Protein AF-0000000066256292 (afdb_homodimer)

Structure (mmCIF, N/CA/C/O backbone):
data_AF-0000000066256292-model_v1
#
loop_
_entity.id
_entity.type
_entity.pdbx_description
1 polymer 'tRNA (pseudouridine(54)-N(1))-methyltransferase'
#
loop_
_atom_site.group_PDB
_atom_site.id
_atom_site.type_symbol
_atom_site.label_atom_id
_atom_site.label_alt_id
_atom_site.label_comp_id
_atom_site.label_asym_id
_atom_site.label_entity_id
_atom_site.label_seq_id
_atom_site.pdbx_PDB_ins_code
_atom_site.Cartn_x
_atom_site.Cartn_y
_atom_site.Cartn_z
_atom_site.occupancy
_atom_site.B_iso_or_equiv
_atom_site.auth_seq_id
_atom_site.auth_comp_id
_atom_site.auth_asym_id
_atom_site.auth_atom_id
_atom_site.pdbx_PDB_model_num
ATOM 1 N N . MET A 1 1 ? -7.695 -19.438 6.004 1 90.44 1 MET A N 1
ATOM 2 C CA . MET A 1 1 ? -6.426 -19.062 5.391 1 90.44 1 MET A CA 1
ATOM 3 C C . MET A 1 1 ? -6.656 -18.281 4.098 1 90.44 1 MET A C 1
ATOM 5 O O . MET A 1 1 ? -7.578 -18.594 3.342 1 90.44 1 MET A O 1
ATOM 9 N N . LYS A 1 2 ? -5.953 -17.25 3.922 1 96.56 2 LYS A N 1
ATOM 10 C CA . LYS A 1 2 ? -6.039 -16.406 2.732 1 96.56 2 LYS A CA 1
ATOM 11 C C . LYS A 1 2 ? -4.773 -16.516 1.887 1 96.56 2 LYS A C 1
ATOM 13 O O . LYS A 1 2 ? -3.67 -16.266 2.375 1 96.56 2 LYS A O 1
ATOM 18 N N . GLU A 1 3 ? -4.957 -16.875 0.688 1 98.88 3 GLU A N 1
ATOM 19 C CA . GLU A 1 3 ? -3.818 -16.953 -0.221 1 98.88 3 GLU A CA 1
ATOM 20 C C . GLU A 1 3 ? -3.984 -16.016 -1.403 1 98.88 3 GLU A C 1
ATOM 22 O O . GLU A 1 3 ? -5.102 -15.789 -1.875 1 98.88 3 GLU A O 1
ATOM 27 N N . PHE A 1 4 ? -2.914 -15.43 -1.807 1 98.94 4 PHE A N 1
ATOM 28 C CA . PHE A 1 4 ? -2.855 -14.57 -2.98 1 98.94 4 PHE A CA 1
ATOM 29 C C . PHE A 1 4 ? -1.84 -15.094 -3.988 1 98.94 4 PHE A C 1
ATOM 31 O O . PHE A 1 4 ? -0.766 -15.562 -3.607 1 98.94 4 PHE A O 1
ATOM 38 N N . ILE 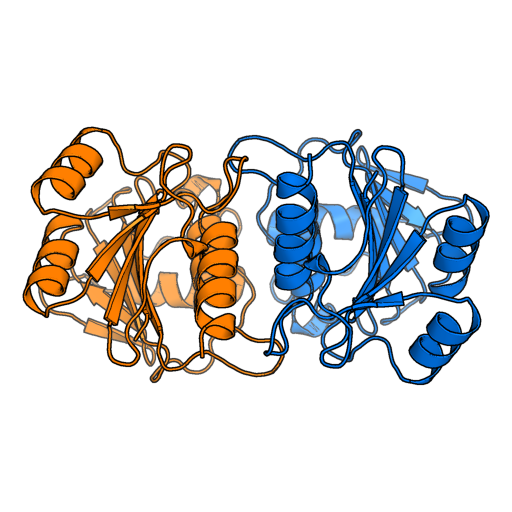A 1 5 ? -2.188 -15.031 -5.246 1 98.94 5 ILE A N 1
ATOM 39 C CA . ILE A 1 5 ? -1.238 -15.383 -6.297 1 98.94 5 ILE A CA 1
ATOM 40 C C . ILE A 1 5 ? -1.258 -14.32 -7.391 1 98.94 5 ILE A C 1
ATOM 42 O O . ILE A 1 5 ? -2.326 -13.93 -7.867 1 98.94 5 ILE A O 1
ATOM 46 N N . ILE A 1 6 ? -0.102 -13.797 -7.715 1 98.94 6 ILE A N 1
ATOM 47 C CA . ILE A 1 6 ? -0.003 -12.781 -8.766 1 98.94 6 ILE A CA 1
ATOM 48 C C . ILE A 1 6 ? 0.797 -13.328 -9.938 1 98.94 6 ILE A C 1
ATOM 50 O O . ILE A 1 6 ? 1.837 -13.969 -9.75 1 98.94 6 ILE A O 1
ATOM 54 N N . LYS A 1 7 ? 0.25 -13.18 -11.117 1 98.75 7 LYS A N 1
ATOM 55 C CA . LYS A 1 7 ? 1.016 -13.453 -12.328 1 98.75 7 LYS A CA 1
ATOM 56 C C . LYS A 1 7 ? 1.946 -12.289 -12.664 1 98.75 7 LYS A C 1
ATOM 58 O O . LYS A 1 7 ? 1.491 -11.219 -13.086 1 98.75 7 LYS A O 1
ATOM 63 N N . ALA A 1 8 ? 3.252 -12.438 -12.445 1 98.69 8 ALA A N 1
ATOM 64 C CA . ALA A 1 8 ? 4.238 -11.391 -12.695 1 98.69 8 ALA A CA 1
ATOM 65 C C . ALA A 1 8 ? 4.879 -11.547 -14.07 1 98.69 8 ALA A C 1
ATOM 67 O O . ALA A 1 8 ? 5.957 -12.133 -14.195 1 98.69 8 ALA A O 1
ATOM 68 N N . ASN A 1 9 ? 4.332 -10.922 -15.047 1 98.56 9 ASN A N 1
ATOM 69 C CA . ASN A 1 9 ? 4.602 -11.195 -16.453 1 98.56 9 ASN A CA 1
ATOM 70 C C . ASN A 1 9 ? 6.031 -10.82 -16.828 1 98.56 9 ASN A C 1
ATOM 72 O O . ASN A 1 9 ? 6.613 -11.414 -17.75 1 98.56 9 ASN A O 1
ATOM 76 N N . LYS A 1 10 ? 6.621 -9.852 -16.047 1 98.31 10 LYS A N 1
ATOM 77 C CA . LYS A 1 10 ? 7.902 -9.32 -16.5 1 98.31 10 LYS A CA 1
ATOM 78 C C . LYS A 1 10 ? 8.953 -9.398 -15.398 1 98.31 10 LYS A C 1
ATOM 80 O O . LYS A 1 10 ? 10.109 -9.031 -15.609 1 98.31 10 LYS A O 1
ATOM 85 N N . ALA A 1 11 ? 8.555 -9.898 -14.227 1 98.62 11 ALA A N 1
ATOM 86 C CA . ALA A 1 11 ? 9.492 -9.914 -13.109 1 98.62 11 ALA A CA 1
ATOM 87 C C . ALA A 1 11 ? 10.648 -10.875 -13.375 1 98.62 11 ALA A C 1
ATOM 89 O O . ALA A 1 11 ? 10.445 -11.984 -13.867 1 98.62 11 ALA A O 1
ATOM 90 N N . VAL A 1 12 ? 11.773 -10.5 -13.055 1 98.5 12 VAL A N 1
ATOM 91 C CA . VAL A 1 12 ? 12.992 -11.25 -13.344 1 98.5 12 VAL A CA 1
ATOM 92 C C . VAL A 1 12 ? 12.953 -12.594 -12.625 1 98.5 12 VAL A C 1
ATOM 94 O O . VAL A 1 12 ? 12.258 -12.75 -11.617 1 98.5 12 VAL A O 1
ATOM 97 N N . THR A 1 13 ? 13.773 -13.516 -13.117 1 98.44 13 THR A N 1
ATOM 98 C CA . THR A 1 13 ? 13.719 -14.883 -12.617 1 98.44 13 THR A CA 1
ATOM 99 C C . THR A 1 13 ? 15.102 -15.344 -12.156 1 98.44 13 THR A C 1
ATOM 101 O O . THR A 1 13 ? 15.359 -16.547 -12.047 1 98.44 13 THR A O 1
ATOM 104 N N . ASN A 1 14 ? 16 -14.414 -11.945 1 97.25 14 ASN A N 1
ATOM 105 C CA . ASN A 1 14 ? 17.297 -14.703 -11.32 1 97.25 14 ASN A CA 1
ATOM 106 C C . ASN A 1 14 ? 17.688 -13.617 -10.328 1 97.25 14 ASN A C 1
ATOM 108 O O . ASN A 1 14 ? 16.984 -12.617 -10.172 1 97.25 14 ASN A O 1
ATOM 112 N N . GLY A 1 15 ? 18.781 -13.852 -9.594 1 96.88 15 GLY A N 1
ATOM 113 C CA . GLY A 1 15 ? 19.156 -13 -8.477 1 96.88 15 GLY A CA 1
ATOM 114 C C . GLY A 1 15 ? 19.906 -11.758 -8.914 1 96.88 15 GLY A C 1
ATOM 115 O O . GLY A 1 15 ? 20.422 -11.008 -8.07 1 96.88 15 GLY A O 1
ATOM 116 N N . GLU A 1 16 ? 20.031 -11.539 -10.203 1 96.5 16 GLU A N 1
ATOM 117 C CA . GLU A 1 16 ? 20.672 -10.32 -10.695 1 96.5 16 GLU A CA 1
ATOM 118 C C . GLU A 1 16 ? 19.703 -9.148 -10.695 1 96.5 16 GLU A C 1
ATOM 120 O O . GLU A 1 16 ? 19.297 -8.672 -11.766 1 96.5 16 GLU A O 1
ATOM 125 N N . ILE A 1 17 ? 19.422 -8.68 -9.531 1 97.25 17 ILE A N 1
ATOM 126 C CA . ILE A 1 17 ? 18.422 -7.629 -9.344 1 97.25 17 ILE A CA 1
ATOM 127 C C . ILE A 1 17 ? 19.125 -6.301 -9.055 1 97.25 17 ILE A C 1
ATOM 129 O O . ILE A 1 17 ? 19.984 -6.227 -8.18 1 97.25 17 ILE A O 1
ATOM 133 N N . ASN A 1 18 ? 18.781 -5.348 -9.852 1 96.81 18 ASN A N 1
ATOM 134 C CA . ASN A 1 18 ? 19.219 -3.98 -9.586 1 96.81 18 ASN A CA 1
ATOM 135 C C . ASN A 1 18 ? 18.312 -3.289 -8.57 1 96.81 18 ASN A C 1
ATOM 137 O O . ASN A 1 18 ? 17.234 -2.795 -8.93 1 96.81 18 ASN A O 1
ATOM 141 N N . LEU A 1 19 ? 18.797 -3.137 -7.332 1 96.44 19 LEU A N 1
ATOM 142 C CA . LEU A 1 19 ? 18 -2.602 -6.234 1 96.44 19 LEU A CA 1
ATOM 143 C C . LEU A 1 19 ? 17.672 -1.128 -6.461 1 96.44 19 LEU A C 1
ATOM 145 O O . LEU A 1 19 ? 16.781 -0.577 -5.816 1 96.44 19 LEU A O 1
ATOM 149 N N . LYS A 1 20 ? 18.422 -0.463 -7.395 1 95.88 20 LYS A N 1
ATOM 150 C CA . LYS A 1 20 ? 18.203 0.95 -7.684 1 95.88 20 LYS A CA 1
ATOM 151 C C . LYS A 1 20 ? 17.141 1.125 -8.766 1 95.88 20 LYS A C 1
ATOM 153 O O . LYS A 1 20 ? 16.719 2.246 -9.055 1 95.88 20 LYS A O 1
ATOM 158 N N . ASP A 1 21 ? 16.734 -0.045 -9.367 1 97.25 21 ASP A N 1
ATOM 159 C CA . ASP A 1 21 ? 15.828 0.032 -10.508 1 97.25 21 ASP A CA 1
ATOM 160 C C . ASP A 1 21 ? 14.844 -1.133 -10.5 1 97.25 21 ASP A C 1
ATOM 162 O O . ASP A 1 21 ? 14.711 -1.854 -11.492 1 97.25 21 ASP A O 1
ATOM 166 N N . LEU A 1 22 ? 14.133 -1.25 -9.414 1 97.81 22 LEU A N 1
ATOM 167 C CA . LEU A 1 22 ? 13.172 -2.334 -9.242 1 97.81 22 LEU A CA 1
ATOM 168 C C . LEU A 1 22 ? 12.062 -2.242 -10.281 1 97.81 22 LEU A C 1
ATOM 170 O O . LEU A 1 22 ? 11.609 -3.262 -10.805 1 97.81 22 LEU A O 1
ATOM 174 N N . PRO A 1 23 ? 11.586 -1.025 -10.68 1 97.12 23 PRO A N 1
ATOM 175 C CA . PRO A 1 23 ? 10.484 -0.933 -11.648 1 97.12 23 PRO A CA 1
ATOM 176 C C . PRO A 1 23 ? 10.93 -1.231 -13.078 1 97.12 23 PRO A C 1
ATOM 178 O O . PRO A 1 23 ? 10.156 -1.768 -13.867 1 97.12 23 PRO A O 1
ATOM 181 N N . GLY A 1 24 ? 12.125 -0.867 -13.422 1 96.69 24 GLY A N 1
ATOM 182 C CA . GLY A 1 24 ? 12.578 -0.946 -14.805 1 96.69 24 GLY A CA 1
ATOM 183 C C . GLY A 1 24 ? 13.25 -2.264 -15.133 1 96.69 24 GLY A C 1
ATOM 184 O O . GLY A 1 24 ? 12.602 -3.197 -15.609 1 96.69 24 GLY A O 1
ATOM 185 N N . SER A 1 25 ? 14.469 -2.395 -14.75 1 96.5 25 SER A N 1
ATOM 186 C CA . SER A 1 25 ? 15.305 -3.514 -15.18 1 96.5 25 SER A CA 1
ATOM 187 C C . SER A 1 25 ? 14.914 -4.801 -14.461 1 96.5 25 SER A C 1
ATOM 189 O O . SER A 1 25 ? 15.266 -5.895 -14.906 1 96.5 25 SER A O 1
ATOM 191 N N . SER A 1 26 ? 14.133 -4.668 -13.43 1 97.31 26 SER A N 1
ATOM 192 C CA . SER A 1 26 ? 13.758 -5.863 -12.68 1 97.31 26 SER A CA 1
ATOM 193 C C . SER A 1 26 ? 12.32 -6.273 -12.977 1 97.31 26 SER A C 1
ATOM 195 O O . SER A 1 26 ? 11.758 -7.121 -12.281 1 97.31 26 SER A O 1
ATOM 197 N N . GLY A 1 27 ? 11.734 -5.664 -13.961 1 97.5 27 GLY A N 1
ATOM 198 C CA . GLY A 1 27 ? 10.43 -6.094 -14.438 1 97.5 27 GLY A CA 1
ATOM 199 C C . GLY A 1 27 ? 9.312 -5.828 -13.453 1 97.5 27 GLY A C 1
ATOM 200 O O . GLY A 1 27 ? 8.531 -6.723 -13.133 1 97.5 27 GLY A O 1
ATOM 201 N N . ARG A 1 28 ? 9.305 -4.633 -12.898 1 97.75 28 ARG A N 1
ATOM 202 C CA . ARG A 1 28 ? 8.289 -4.18 -11.961 1 97.75 28 ARG A CA 1
ATOM 203 C C . ARG A 1 28 ? 8.344 -4.977 -10.656 1 97.75 28 ARG A C 1
ATOM 205 O O . ARG A 1 28 ? 7.305 -5.27 -10.062 1 97.75 28 ARG A O 1
ATOM 212 N N . LEU A 1 29 ? 9.539 -5.316 -10.227 1 98.62 29 LEU A N 1
ATOM 213 C CA . LEU A 1 29 ? 9.711 -5.992 -8.945 1 98.62 29 LEU A CA 1
ATOM 214 C C . LEU A 1 29 ? 9.227 -5.113 -7.793 1 98.62 29 LEU A C 1
ATOM 216 O O . LEU A 1 29 ? 8.875 -5.617 -6.727 1 98.62 29 LEU A O 1
ATOM 220 N N . ASP A 1 30 ? 9.156 -3.775 -8.023 1 98.56 30 ASP A N 1
ATOM 221 C CA . ASP A 1 30 ? 8.625 -2.854 -7.02 1 98.56 30 ASP A CA 1
ATOM 222 C C . ASP A 1 30 ? 7.18 -3.199 -6.66 1 98.56 30 ASP A C 1
ATOM 224 O O . ASP A 1 30 ? 6.801 -3.172 -5.488 1 98.56 30 ASP A O 1
ATOM 228 N N . LEU A 1 31 ? 6.426 -3.547 -7.641 1 98.56 31 LEU A N 1
ATOM 229 C CA . LEU A 1 31 ? 5.035 -3.936 -7.414 1 98.56 31 LEU A CA 1
ATOM 230 C C . LEU A 1 31 ? 4.957 -5.203 -6.574 1 98.56 31 LEU A C 1
ATOM 232 O O . LEU A 1 31 ? 4.141 -5.297 -5.656 1 98.56 31 LEU A O 1
ATOM 236 N N . LEU A 1 32 ? 5.797 -6.18 -6.863 1 98.81 32 LEU A N 1
ATOM 237 C CA . LEU A 1 32 ? 5.797 -7.422 -6.098 1 98.81 32 LEU A CA 1
ATOM 238 C C . LEU A 1 32 ? 6.145 -7.164 -4.637 1 98.81 32 LEU A C 1
ATOM 240 O O . LEU A 1 32 ? 5.535 -7.742 -3.736 1 98.81 32 LEU A O 1
ATOM 244 N N . CYS A 1 33 ? 7.125 -6.305 -4.445 1 98.88 33 CYS A N 1
ATOM 245 C CA . CYS A 1 33 ? 7.512 -5.957 -3.084 1 98.88 33 CYS A CA 1
ATOM 246 C C . CYS A 1 33 ? 6.348 -5.324 -2.332 1 98.88 33 CYS A C 1
ATOM 248 O O . CYS A 1 33 ? 6.09 -5.664 -1.177 1 98.88 33 CYS A O 1
ATOM 250 N N . ARG A 1 34 ? 5.641 -4.473 -3.025 1 98.81 34 ARG A N 1
ATOM 251 C CA . ARG A 1 34 ? 4.504 -3.822 -2.383 1 98.81 34 ARG A CA 1
ATOM 252 C C . ARG A 1 34 ? 3.379 -4.816 -2.117 1 98.81 34 ARG A C 1
ATOM 254 O O . ARG A 1 34 ? 2.666 -4.703 -1.117 1 98.81 34 ARG A O 1
ATOM 261 N N . CYS A 1 35 ? 3.236 -5.762 -2.973 1 98.88 35 CYS A N 1
ATOM 262 C CA . CYS A 1 35 ? 2.248 -6.809 -2.736 1 98.88 35 CYS A CA 1
ATOM 263 C C . CYS A 1 35 ? 2.602 -7.621 -1.495 1 98.88 35 CYS A C 1
ATOM 265 O O . CYS A 1 35 ? 1.725 -7.961 -0.699 1 98.88 35 CYS A O 1
ATOM 267 N N . VAL A 1 36 ? 3.871 -7.949 -1.38 1 98.88 36 VAL A N 1
ATOM 268 C CA . VAL A 1 36 ? 4.309 -8.68 -0.195 1 98.88 36 VAL A CA 1
ATOM 269 C C . VAL A 1 36 ? 4.008 -7.855 1.058 1 98.88 36 VAL A C 1
ATOM 271 O O . VAL A 1 36 ? 3.484 -8.383 2.041 1 98.88 36 VAL A O 1
ATOM 274 N N . ASN A 1 37 ? 4.328 -6.59 1.005 1 98.81 37 ASN A N 1
ATOM 275 C CA . ASN A 1 37 ? 3.982 -5.699 2.107 1 98.81 37 ASN A CA 1
ATOM 276 C C . ASN A 1 37 ? 2.494 -5.762 2.436 1 98.81 37 ASN A C 1
ATOM 278 O O . ASN A 1 37 ? 2.115 -6.035 3.576 1 98.81 37 ASN A O 1
ATOM 282 N N . SER A 1 38 ? 1.688 -5.582 1.471 1 98.88 38 SER A N 1
ATOM 283 C CA . SER A 1 38 ? 0.242 -5.516 1.649 1 98.88 38 SER A CA 1
ATOM 284 C C . SER A 1 38 ? -0.315 -6.844 2.15 1 98.88 38 SER A C 1
ATOM 286 O O . SER A 1 38 ? -1.303 -6.871 2.887 1 98.88 38 SER A O 1
ATOM 288 N N . ALA A 1 39 ? 0.312 -7.926 1.78 1 98.88 39 ALA A N 1
ATOM 289 C CA . ALA A 1 39 ? -0.18 -9.258 2.125 1 98.88 39 ALA A CA 1
ATOM 290 C C . ALA A 1 39 ? 0.04 -9.555 3.605 1 98.88 39 ALA A C 1
ATOM 292 O O . ALA A 1 39 ? -0.79 -10.211 4.242 1 98.88 39 ALA A O 1
ATOM 293 N N . PHE A 1 40 ? 1.112 -8.984 4.188 1 98.81 40 PHE A N 1
ATOM 294 C CA . PHE A 1 40 ? 1.507 -9.594 5.453 1 98.81 40 PHE A CA 1
ATOM 295 C C . PHE A 1 40 ? 1.5 -8.562 6.574 1 98.81 40 PHE A C 1
ATOM 297 O O . PHE A 1 40 ? 1.281 -8.898 7.738 1 98.81 40 PHE A O 1
ATOM 304 N N . PHE A 1 41 ? 1.684 -7.293 6.297 1 98.56 41 PHE A N 1
ATOM 305 C CA . PHE A 1 41 ? 2.064 -6.391 7.375 1 98.56 41 PHE A CA 1
ATOM 306 C C . PHE A 1 41 ? 0.846 -5.66 7.926 1 98.56 41 PHE A C 1
ATOM 308 O O . PHE A 1 41 ? -0.015 -5.215 7.164 1 98.56 41 PHE A O 1
ATOM 315 N N . LEU A 1 42 ? 0.791 -5.59 9.211 1 97.38 42 LEU A N 1
ATOM 316 C CA . LEU A 1 42 ? -0.035 -4.707 10.023 1 97.38 42 LEU A CA 1
ATOM 317 C C . LEU A 1 42 ? 0.821 -3.662 10.734 1 97.38 42 LEU A C 1
ATOM 319 O O . LEU A 1 42 ? 2.051 -3.721 10.68 1 97.38 42 LEU A O 1
ATOM 323 N N . SER A 1 43 ? 0.242 -2.65 11.312 1 93.19 43 SER A N 1
ATOM 324 C CA . SER A 1 43 ? 0.983 -1.572 11.961 1 93.19 43 SER A CA 1
ATOM 325 C C . SER A 1 43 ? 2 -2.119 12.953 1 93.19 43 SER A C 1
ATOM 327 O O . SER A 1 43 ? 3.15 -1.679 12.977 1 93.19 43 SER A O 1
ATOM 329 N N . HIS A 1 44 ? 1.714 -3.102 13.75 1 90.38 44 HIS A N 1
ATOM 330 C CA . HIS A 1 44 ? 2.615 -3.607 14.781 1 90.38 44 HIS A CA 1
ATOM 331 C C . HIS A 1 44 ? 2.621 -5.133 14.805 1 90.38 44 HIS A C 1
ATOM 333 O O . HIS A 1 44 ? 2.93 -5.738 15.836 1 90.38 44 HIS A O 1
ATOM 339 N N . ASP A 1 45 ? 2.225 -5.652 13.633 1 94.12 45 ASP A N 1
ATOM 340 C CA . ASP A 1 45 ? 2.125 -7.109 13.562 1 94.12 45 ASP A CA 1
ATOM 341 C C . ASP A 1 45 ? 2.146 -7.594 12.117 1 94.12 45 ASP A C 1
ATOM 343 O O . ASP A 1 45 ? 2.266 -6.789 11.188 1 94.12 45 ASP A O 1
ATOM 347 N N . MET A 1 46 ? 2.133 -8.914 11.906 1 96.94 46 MET A N 1
ATOM 348 C CA . MET A 1 46 ? 2.072 -9.555 10.594 1 96.94 46 MET A CA 1
ATOM 349 C C . MET A 1 46 ? 0.942 -10.57 10.539 1 96.94 46 MET A C 1
ATOM 351 O O . MET A 1 46 ? 0.631 -11.219 11.539 1 96.94 46 MET A O 1
ATOM 355 N N . ARG A 1 47 ? 0.391 -10.695 9.453 1 98 47 ARG A N 1
ATOM 356 C CA . ARG A 1 47 ? -0.615 -11.734 9.242 1 98 47 ARG A CA 1
ATOM 357 C C . ARG A 1 47 ? 0.031 -13.109 9.141 1 98 47 ARG A C 1
ATOM 359 O O . ARG A 1 47 ? 0.844 -13.352 8.242 1 98 47 ARG A O 1
ATOM 366 N N . ARG A 1 48 ? -0.387 -13.992 9.953 1 97.62 48 ARG A N 1
ATOM 367 C CA . ARG A 1 48 ? 0.193 -15.336 9.992 1 97.62 48 ARG A CA 1
ATOM 368 C C . ARG A 1 48 ? -0.661 -16.312 9.203 1 97.62 48 ARG A C 1
ATOM 370 O O . ARG A 1 48 ? -0.213 -17.422 8.891 1 97.62 48 ARG A O 1
ATOM 377 N N . ASP A 1 49 ? -1.825 -15.953 8.859 1 97.25 49 ASP A N 1
ATOM 378 C CA . ASP A 1 49 ? -2.77 -16.828 8.18 1 97.25 49 ASP A CA 1
ATOM 379 C C . ASP A 1 49 ? -2.84 -16.516 6.688 1 97.25 49 ASP A C 1
ATOM 381 O O . ASP A 1 49 ? -3.896 -16.641 6.066 1 97.25 49 ASP A O 1
ATOM 385 N N . THR A 1 50 ? -1.749 -16 6.156 1 98.62 50 THR A N 1
ATOM 386 C CA . THR A 1 50 ? -1.713 -15.57 4.766 1 98.62 50 THR A CA 1
ATOM 387 C C . THR A 1 50 ? -0.532 -16.203 4.031 1 98.62 50 THR A C 1
ATOM 389 O O . THR A 1 50 ? 0.552 -16.344 4.602 1 98.62 50 THR A O 1
ATOM 392 N N . ILE A 1 51 ? -0.739 -16.625 2.799 1 98.88 51 ILE A N 1
ATOM 393 C CA . ILE A 1 51 ? 0.31 -17.062 1.881 1 98.88 51 ILE A CA 1
ATOM 394 C C . ILE A 1 51 ? 0.253 -16.219 0.606 1 98.88 51 ILE A C 1
ATOM 396 O O . ILE A 1 51 ? -0.831 -15.906 0.107 1 98.88 51 ILE A O 1
ATOM 400 N N . PHE A 1 52 ? 1.401 -15.805 0.14 1 98.94 52 PHE A N 1
ATOM 401 C CA . PHE A 1 52 ? 1.492 -15.008 -1.076 1 98.94 52 PHE A CA 1
ATOM 402 C C . PHE A 1 52 ? 2.41 -15.672 -2.094 1 98.94 52 PHE A C 1
ATOM 404 O O . PHE A 1 52 ? 3.535 -16.062 -1.766 1 98.94 52 PHE A O 1
ATOM 411 N N . TYR A 1 53 ? 1.913 -15.812 -3.328 1 98.94 53 TYR A N 1
ATOM 412 C CA . TYR A 1 53 ? 2.688 -16.359 -4.441 1 98.94 53 TYR A CA 1
ATOM 413 C C . TYR A 1 53 ? 2.926 -15.289 -5.504 1 98.94 53 TYR A C 1
ATOM 415 O O . TYR A 1 53 ? 2.008 -14.547 -5.863 1 98.94 53 TYR A O 1
ATOM 423 N N . SER A 1 54 ? 4.102 -15.219 -5.957 1 98.88 54 SER A N 1
ATOM 424 C CA . SER A 1 54 ? 4.375 -14.539 -7.223 1 98.88 54 SER A CA 1
ATOM 425 C C . SER A 1 54 ? 4.949 -15.508 -8.25 1 98.88 54 SER A C 1
ATOM 427 O O . SER A 1 54 ? 5.926 -16.203 -7.98 1 98.88 54 SER A O 1
ATOM 429 N N . VAL A 1 55 ? 4.34 -15.625 -9.359 1 98.88 55 VAL A N 1
ATOM 430 C CA . VAL A 1 55 ? 4.895 -16.422 -10.453 1 98.88 55 VAL A CA 1
ATOM 431 C C . VAL A 1 55 ? 5.551 -15.5 -11.484 1 98.88 55 VAL A C 1
ATOM 433 O O . VAL A 1 55 ? 4.859 -14.797 -12.227 1 98.88 55 VAL A O 1
ATOM 436 N N . ASN A 1 56 ? 6.859 -15.523 -11.547 1 98.81 56 ASN A N 1
ATOM 437 C CA . ASN A 1 56 ? 7.66 -14.625 -12.375 1 98.81 56 ASN A CA 1
ATOM 438 C C . ASN A 1 56 ? 7.898 -15.203 -13.766 1 98.81 56 ASN A C 1
ATOM 440 O O . ASN A 1 56 ? 8.352 -16.344 -13.898 1 98.81 56 ASN A O 1
ATOM 444 N N . TYR A 1 57 ? 7.641 -14.398 -14.773 1 98.69 57 TYR A N 1
ATOM 445 C CA . TYR A 1 57 ? 7.762 -14.898 -16.141 1 98.69 57 TYR A CA 1
ATOM 446 C C . TYR A 1 57 ? 8.766 -14.07 -16.938 1 98.69 57 TYR A C 1
ATOM 448 O O . TYR A 1 57 ? 8.914 -14.266 -18.141 1 98.69 57 TYR A O 1
ATOM 456 N N . GLY A 1 58 ? 9.438 -13.125 -16.297 1 98.19 58 GLY A N 1
ATOM 457 C CA . GLY A 1 58 ? 10.453 -12.352 -16.984 1 98.19 58 GLY A CA 1
ATOM 458 C C . GLY A 1 58 ? 11.727 -13.141 -17.25 1 98.19 58 GLY A C 1
ATOM 459 O O . GLY A 1 58 ? 11.883 -14.258 -16.75 1 98.19 58 GLY A O 1
ATOM 460 N N . ASP A 1 59 ? 12.625 -12.5 -18 1 96.94 59 ASP A N 1
ATOM 461 C CA . ASP A 1 59 ? 13.93 -13.094 -18.297 1 96.94 59 ASP A CA 1
ATOM 462 C C . ASP A 1 59 ? 14.75 -13.258 -17.016 1 96.94 59 ASP A C 1
ATOM 464 O O . ASP A 1 59 ? 14.555 -12.523 -16.047 1 96.94 59 ASP A O 1
ATOM 468 N N . PRO A 1 60 ? 15.656 -14.32 -16.938 1 96.94 60 PRO A N 1
ATOM 469 C CA . PRO A 1 60 ? 16.172 -15.164 -18.031 1 96.94 60 PRO A CA 1
ATOM 470 C C . PRO A 1 60 ? 15.609 -16.578 -17.984 1 96.94 60 PRO A C 1
ATOM 472 O O . PRO A 1 60 ? 15.719 -17.312 -18.969 1 96.94 60 PRO A O 1
ATOM 475 N N . ASN A 1 61 ? 15.016 -17.062 -16.828 1 95.69 61 ASN A N 1
ATOM 476 C CA . ASN A 1 61 ? 14.688 -18.484 -16.688 1 95.69 61 ASN A CA 1
ATOM 477 C C . ASN A 1 61 ? 13.258 -18.688 -16.203 1 95.69 61 ASN A C 1
ATOM 479 O O . ASN A 1 61 ? 13.039 -19.344 -15.18 1 95.69 61 ASN A O 1
ATOM 483 N N . PRO A 1 62 ? 12.281 -18.219 -16.922 1 98 62 PRO A N 1
ATOM 484 C CA . PRO A 1 62 ? 10.906 -18.406 -16.438 1 98 62 PRO A CA 1
ATOM 485 C C . PRO A 1 62 ? 10.406 -19.844 -16.609 1 98 62 PRO A C 1
ATOM 487 O O . PRO A 1 62 ? 10.93 -20.578 -17.453 1 98 62 PRO A O 1
ATOM 490 N N . PRO A 1 63 ? 9.477 -20.203 -15.867 1 98.31 63 PRO A N 1
ATOM 491 C CA . PRO A 1 63 ? 8.922 -19.469 -14.719 1 98.31 63 PRO A CA 1
ATOM 492 C C . PRO A 1 63 ? 9.703 -19.719 -13.43 1 98.31 63 PRO A C 1
ATOM 494 O O . PRO A 1 63 ? 10.328 -20.766 -13.273 1 98.31 63 PRO A O 1
ATOM 497 N N . VAL A 1 64 ? 9.758 -18.781 -12.539 1 98.75 64 VAL A N 1
ATOM 498 C CA . VAL A 1 64 ? 10.164 -19 -11.156 1 98.75 64 VAL A CA 1
ATOM 499 C C . VAL A 1 64 ? 9.07 -18.484 -10.219 1 98.75 64 VAL A C 1
ATOM 501 O O . VAL A 1 64 ? 8.688 -17.312 -10.281 1 98.75 64 VAL A O 1
ATOM 504 N N . THR A 1 65 ? 8.578 -19.359 -9.367 1 98.81 65 THR A N 1
ATOM 505 C CA . THR A 1 65 ? 7.551 -19 -8.398 1 98.81 65 THR A CA 1
ATOM 506 C C . THR A 1 65 ? 8.172 -18.75 -7.027 1 98.81 65 THR A C 1
ATOM 508 O O . THR A 1 65 ? 9 -19.531 -6.559 1 98.81 65 THR A O 1
ATOM 511 N N . LEU A 1 66 ? 7.805 -17.688 -6.461 1 98.81 66 LEU A N 1
ATOM 512 C CA . LEU A 1 66 ? 8.148 -17.375 -5.074 1 98.81 66 LEU A CA 1
ATOM 513 C C . LEU A 1 66 ? 6.938 -17.547 -4.164 1 98.81 66 LEU A C 1
ATOM 515 O O . LEU A 1 66 ? 5.824 -17.156 -4.527 1 98.81 66 LEU A O 1
ATOM 519 N N . LYS A 1 67 ? 7.152 -18.141 -3.072 1 98.88 67 LYS A N 1
ATOM 520 C CA . LYS A 1 67 ? 6.121 -18.359 -2.062 1 98.88 67 LYS A CA 1
ATOM 521 C C . LYS A 1 67 ? 6.531 -17.766 -0.72 1 98.88 67 LYS A C 1
ATOM 523 O O . LYS A 1 67 ? 7.629 -18.016 -0.227 1 98.88 67 LYS A O 1
ATOM 528 N N . PHE A 1 68 ? 5.703 -16.922 -0.14 1 98.88 68 PHE A N 1
ATOM 529 C CA . PHE A 1 68 ? 5.867 -16.344 1.188 1 98.88 68 PHE A CA 1
ATOM 530 C C . PHE A 1 68 ? 4.812 -16.875 2.146 1 98.88 68 PHE A C 1
ATOM 532 O O . PHE A 1 68 ? 3.615 -16.812 1.869 1 98.88 68 PHE A O 1
ATOM 539 N N . VAL A 1 69 ? 5.262 -17.422 3.227 1 98.88 69 VAL A N 1
ATOM 540 C CA . VAL A 1 69 ? 4.367 -18.031 4.203 1 98.88 69 VAL A CA 1
ATOM 541 C C . VAL A 1 69 ? 4.348 -17.188 5.48 1 98.88 69 VAL A C 1
ATOM 543 O O . VAL A 1 69 ? 5.309 -17.188 6.246 1 98.88 69 VAL A O 1
ATOM 546 N N . GLY A 1 70 ? 3.174 -16.594 5.805 1 98.56 70 GLY A N 1
ATOM 547 C CA . GLY A 1 70 ? 3.041 -15.625 6.887 1 98.56 70 GLY A CA 1
ATOM 548 C C . GLY A 1 70 ? 3.447 -16.188 8.234 1 98.56 70 GLY A C 1
ATOM 549 O O . GLY A 1 70 ? 4.129 -15.516 9.016 1 98.56 70 GLY A O 1
ATOM 550 N N . SER A 1 71 ? 3.131 -17.375 8.516 1 98.25 71 SER A N 1
ATOM 551 C CA . SER A 1 71 ? 3.375 -17.969 9.82 1 98.25 71 SER A CA 1
ATOM 552 C C . SER A 1 71 ? 4.855 -18.281 10.023 1 98.25 71 SER A C 1
ATOM 554 O O . SER A 1 71 ? 5.293 -18.562 11.141 1 98.25 71 SER A O 1
ATOM 556 N N . GLU A 1 72 ? 5.625 -18.203 8.961 1 98.56 72 GLU A N 1
ATOM 557 C CA . GLU A 1 72 ? 7.023 -18.609 9.031 1 98.56 72 GLU A CA 1
ATOM 558 C C . GLU A 1 72 ? 7.961 -17.422 8.797 1 98.56 72 GLU A C 1
ATOM 560 O O . GLU A 1 72 ? 9.148 -17.5 9.109 1 98.56 72 GLU A O 1
ATOM 565 N N . LEU A 1 73 ? 7.395 -16.328 8.289 1 97.94 73 LEU A N 1
ATOM 566 C CA . LEU A 1 73 ? 8.211 -15.18 7.891 1 97.94 73 LEU A CA 1
ATOM 567 C C . LEU A 1 73 ? 8.922 -14.578 9.094 1 97.94 73 LEU A C 1
ATOM 569 O O . LEU A 1 73 ? 8.305 -14.367 10.141 1 97.94 73 LEU A O 1
ATOM 573 N N . LYS A 1 74 ? 10.188 -14.32 8.93 1 95.62 74 LYS A N 1
ATOM 574 C CA . LYS A 1 74 ? 10.984 -13.648 9.953 1 95.62 74 LYS A CA 1
ATOM 575 C C . LYS A 1 74 ? 11.875 -12.578 9.328 1 95.62 74 LYS A C 1
ATOM 577 O O . LYS A 1 74 ? 12.336 -12.727 8.195 1 95.62 74 LYS A O 1
ATOM 582 N N . ARG A 1 75 ? 12.039 -11.477 10 1 92.88 75 ARG A N 1
ATOM 583 C CA . ARG A 1 75 ? 13.07 -10.469 9.766 1 92.88 75 ARG A CA 1
ATOM 584 C C . ARG A 1 75 ? 12.734 -9.609 8.547 1 92.88 75 ARG A C 1
ATOM 586 O O . ARG A 1 75 ? 13.508 -8.734 8.164 1 92.88 75 ARG A O 1
ATOM 593 N N . VAL A 1 76 ? 11.641 -9.914 7.879 1 94.5 76 VAL A N 1
ATOM 594 C CA . VAL A 1 76 ? 11.273 -9.117 6.711 1 94.5 76 VAL A CA 1
ATOM 595 C C . VAL A 1 76 ? 10.672 -7.785 7.16 1 94.5 76 VAL A C 1
ATOM 597 O O . VAL A 1 76 ? 9.844 -7.75 8.07 1 94.5 76 VAL A O 1
ATOM 600 N N . SER A 1 77 ? 11.141 -6.699 6.617 1 96.19 77 SER A N 1
ATOM 601 C CA . SER A 1 77 ? 10.578 -5.379 6.875 1 96.19 77 SER A CA 1
ATOM 602 C C . SER A 1 77 ? 9.664 -4.938 5.738 1 96.19 77 SER A C 1
ATOM 604 O O . SER A 1 77 ? 9.758 -5.445 4.621 1 96.19 77 SER A O 1
ATOM 606 N N . PRO A 1 78 ? 8.805 -4.023 6 1 97.44 78 PRO A N 1
ATOM 607 C CA . PRO A 1 78 ? 7.754 -3.688 5.035 1 97.44 78 PRO A CA 1
ATOM 608 C C . PRO A 1 78 ? 8.281 -2.865 3.859 1 97.44 78 PRO A C 1
ATOM 610 O O . PRO A 1 78 ? 7.586 -2.713 2.85 1 97.44 78 PRO A O 1
ATOM 613 N N . ASP A 1 79 ? 9.438 -2.291 3.934 1 98.12 79 ASP A N 1
ATOM 614 C CA . ASP A 1 79 ? 9.938 -1.413 2.879 1 98.12 79 ASP A CA 1
ATOM 615 C C . ASP A 1 79 ? 10.352 -2.213 1.646 1 98.12 79 ASP A C 1
ATOM 617 O O . ASP A 1 79 ? 10.805 -3.354 1.764 1 98.12 79 ASP A O 1
ATOM 621 N N . GLU A 1 80 ? 10.266 -1.643 0.469 1 98.62 80 GLU A N 1
ATOM 622 C CA . GLU A 1 80 ? 10.492 -2.307 -0.812 1 98.62 80 GLU A CA 1
ATOM 623 C C . GLU A 1 80 ? 11.906 -2.865 -0.9 1 98.62 80 GLU A C 1
ATOM 625 O O . GLU A 1 80 ? 12.109 -4 -1.34 1 98.62 80 GLU A O 1
ATOM 630 N N . ARG A 1 81 ? 12.859 -2.121 -0.476 1 98.12 81 ARG A N 1
ATOM 631 C CA . ARG A 1 81 ? 14.25 -2.543 -0.622 1 98.12 81 ARG A CA 1
ATOM 632 C C . ARG A 1 81 ? 14.523 -3.805 0.187 1 98.12 81 ARG A C 1
ATOM 634 O O . ARG A 1 81 ? 15.172 -4.734 -0.304 1 98.12 81 ARG A O 1
ATOM 641 N N . SER A 1 82 ? 14.078 -3.799 1.404 1 97.88 82 SER A N 1
ATOM 642 C CA . SER A 1 82 ? 14.266 -4.965 2.26 1 97.88 82 SER A CA 1
ATOM 643 C C . SER A 1 82 ? 13.633 -6.211 1.641 1 97.88 82 SER A C 1
ATOM 645 O O . SER A 1 82 ? 14.266 -7.27 1.585 1 97.88 82 SER A O 1
ATOM 647 N N . ILE A 1 83 ? 12.477 -6.105 1.168 1 98.69 83 ILE A N 1
ATOM 648 C CA . ILE A 1 83 ? 11.766 -7.234 0.57 1 98.69 83 ILE A CA 1
ATOM 649 C C . ILE A 1 83 ? 12.484 -7.68 -0.7 1 98.69 83 ILE A C 1
ATOM 651 O O . ILE A 1 83 ? 12.648 -8.875 -0.942 1 98.69 83 ILE A O 1
ATOM 655 N N . ALA A 1 84 ? 12.945 -6.711 -1.485 1 98.69 84 ALA A N 1
ATOM 656 C CA . ALA A 1 84 ? 13.672 -7.012 -2.713 1 98.69 84 ALA A CA 1
ATOM 657 C C . ALA A 1 84 ? 14.938 -7.824 -2.418 1 98.69 84 ALA A C 1
ATOM 659 O O . ALA A 1 84 ? 15.312 -8.703 -3.197 1 98.69 84 ALA A O 1
ATOM 660 N N . LEU A 1 85 ? 15.586 -7.52 -1.282 1 98.38 85 LEU A N 1
ATOM 661 C CA . LEU A 1 85 ? 16.797 -8.25 -0.896 1 98.38 85 LEU A CA 1
ATOM 662 C C . LEU A 1 85 ? 16.469 -9.719 -0.62 1 98.38 85 LEU A C 1
ATOM 664 O O . LEU A 1 85 ? 17.234 -10.609 -0.988 1 98.38 85 LEU A O 1
ATOM 668 N N . PHE A 1 86 ? 15.344 -10 -0.005 1 98.38 86 PHE A N 1
ATOM 669 C CA . PHE A 1 86 ? 14.938 -11.375 0.266 1 98.38 86 PHE A CA 1
ATOM 670 C C . PHE A 1 86 ? 14.562 -12.094 -1.025 1 98.38 86 PHE A C 1
ATOM 672 O O . PHE A 1 86 ? 14.875 -13.273 -1.198 1 98.38 86 PHE A O 1
ATOM 679 N N . ILE A 1 87 ? 13.922 -11.352 -1.927 1 98.62 87 ILE A N 1
ATOM 680 C CA . ILE A 1 87 ? 13.578 -11.922 -3.225 1 98.62 87 ILE A CA 1
ATOM 681 C C . ILE A 1 87 ? 14.852 -12.242 -4.004 1 98.62 87 ILE A C 1
ATOM 683 O O . ILE A 1 87 ? 14.961 -13.305 -4.617 1 98.62 87 ILE A O 1
ATOM 687 N N . LYS A 1 88 ? 15.766 -11.281 -3.965 1 98.44 88 LYS A N 1
ATOM 688 C CA . LYS A 1 88 ? 17.062 -11.492 -4.613 1 98.44 88 LYS A CA 1
ATOM 689 C C . LYS A 1 88 ? 17.719 -12.781 -4.133 1 98.44 88 LYS A C 1
ATOM 691 O O . LYS A 1 88 ? 18.172 -13.586 -4.941 1 98.44 88 LYS A O 1
ATOM 696 N N . LYS A 1 89 ? 17.75 -12.984 -2.828 1 97.81 89 LYS A N 1
ATOM 697 C CA . LYS A 1 89 ? 18.344 -14.188 -2.236 1 97.81 89 LYS A CA 1
ATOM 698 C C . LYS A 1 89 ? 17.609 -15.445 -2.705 1 97.81 89 LYS A C 1
ATOM 700 O O . LYS A 1 89 ? 18.25 -16.453 -3.014 1 97.81 89 LYS A O 1
ATOM 705 N N . ALA A 1 90 ? 16.344 -15.391 -2.756 1 98.12 90 ALA A N 1
ATOM 706 C CA . ALA A 1 90 ? 15.531 -16.531 -3.166 1 98.12 90 ALA A CA 1
ATOM 707 C C . ALA A 1 90 ? 15.797 -16.906 -4.625 1 98.12 90 ALA A C 1
ATOM 709 O O . ALA A 1 90 ? 15.805 -18.078 -4.984 1 98.12 90 ALA A O 1
ATOM 710 N N . LEU A 1 91 ? 16.062 -15.867 -5.449 1 98.19 91 LEU A N 1
ATOM 711 C CA . LEU A 1 91 ? 16.203 -16.062 -6.887 1 98.19 91 LEU A CA 1
ATOM 712 C C . LEU A 1 91 ? 17.641 -16.422 -7.246 1 98.19 91 LEU A C 1
ATOM 714 O O . LEU A 1 91 ? 17.938 -16.781 -8.391 1 98.19 91 LEU A O 1
ATOM 718 N N . GLU A 1 92 ? 18.547 -16.234 -6.324 1 96.5 92 GLU A N 1
ATOM 719 C CA . GLU A 1 92 ? 19.953 -16.562 -6.559 1 96.5 92 GLU A CA 1
ATOM 720 C C . GLU A 1 92 ? 20.156 -18.062 -6.719 1 96.5 92 GLU A C 1
ATOM 722 O O . GLU A 1 92 ? 21.094 -18.516 -7.371 1 96.5 92 GLU A O 1
ATOM 727 N N . LYS A 1 93 ? 19.25 -18.766 -6.094 1 89.62 93 LYS A N 1
ATOM 728 C CA . LYS A 1 93 ? 19.344 -20.219 -6.184 1 89.62 93 LYS A CA 1
ATOM 729 C C . LYS A 1 93 ? 18.516 -20.766 -7.348 1 89.62 93 LYS A C 1
ATOM 731 O O . LYS A 1 93 ? 17.438 -20.266 -7.625 1 89.62 93 LYS A O 1
ATOM 736 N N . ASP A 1 94 ? 19.062 -21.766 -7.957 1 90.19 94 ASP A N 1
ATOM 737 C CA . ASP A 1 94 ? 18.328 -22.375 -9.055 1 90.19 94 ASP A CA 1
ATOM 738 C C . ASP A 1 94 ? 17.047 -23.031 -8.555 1 90.19 94 ASP A C 1
ATOM 740 O O . ASP A 1 94 ? 17.078 -23.891 -7.672 1 90.19 94 ASP A O 1
ATOM 744 N N . ALA A 1 95 ? 16 -22.609 -9.172 1 93.44 95 ALA A N 1
ATOM 745 C CA . ALA A 1 95 ? 14.719 -23.203 -8.789 1 93.44 95 ALA A CA 1
ATOM 746 C C . ALA A 1 95 ? 14.531 -24.562 -9.438 1 93.44 95 ALA A C 1
ATOM 748 O O . ALA A 1 95 ? 15.031 -24.812 -10.539 1 93.44 95 ALA A O 1
ATOM 749 N N . THR A 1 96 ? 13.875 -25.422 -8.75 1 95.75 96 THR A N 1
ATOM 750 C CA . THR A 1 96 ? 13.461 -26.734 -9.242 1 95.75 96 THR A CA 1
ATOM 751 C C . THR A 1 96 ? 11.953 -26.906 -9.102 1 95.75 96 THR A C 1
ATOM 753 O O . THR A 1 96 ? 11.25 -25.984 -8.68 1 95.75 96 THR A O 1
ATOM 756 N N . GLU A 1 97 ? 11.539 -28.062 -9.422 1 95.25 97 GLU A N 1
ATOM 757 C CA . GLU A 1 97 ? 10.109 -28.328 -9.297 1 95.25 97 GLU A CA 1
ATOM 758 C C . GLU A 1 97 ? 9.68 -28.391 -7.832 1 95.25 97 GLU A C 1
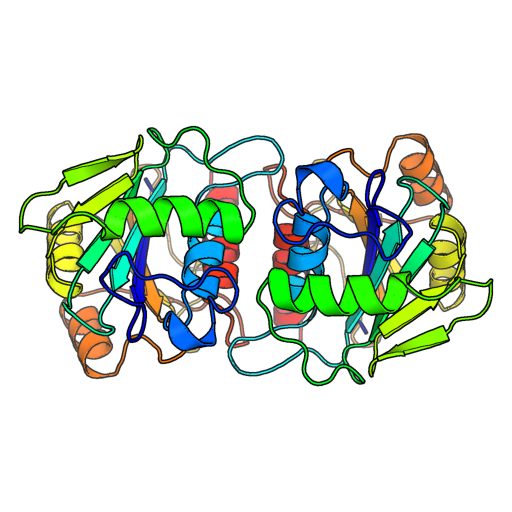ATOM 760 O O . GLU A 1 97 ? 8.531 -28.109 -7.5 1 95.25 97 GLU A O 1
ATOM 765 N N . LEU A 1 98 ? 10.617 -28.734 -7 1 96.69 98 LEU A N 1
ATOM 766 C CA . LEU A 1 98 ? 10.352 -28.828 -5.57 1 96.69 98 LEU A CA 1
ATOM 767 C C . LEU A 1 98 ? 10.555 -27.469 -4.898 1 96.69 98 LEU A C 1
ATOM 769 O O . LEU A 1 98 ? 11.438 -26.703 -5.289 1 96.69 98 LEU A O 1
ATOM 773 N N . TRP A 1 99 ? 9.766 -27.234 -3.961 1 97.75 99 TRP A N 1
ATOM 774 C CA . TRP A 1 99 ? 9.93 -26.016 -3.18 1 97.75 99 TRP A CA 1
ATOM 775 C C . TRP A 1 99 ? 11.258 -26.016 -2.424 1 97.75 99 TRP A C 1
ATOM 777 O O . TRP A 1 99 ? 11.594 -27.016 -1.773 1 97.75 99 TRP A O 1
ATOM 787 N N . LYS A 1 100 ? 11.914 -24.984 -2.514 1 97.56 100 LYS A N 1
ATOM 788 C CA . LYS A 1 100 ? 13.156 -24.812 -1.77 1 97.56 100 LYS A CA 1
ATOM 789 C C . LYS A 1 100 ? 13.109 -23.547 -0.917 1 97.56 100 LYS A C 1
ATOM 791 O O . LYS A 1 100 ? 12.812 -22.469 -1.422 1 97.56 100 LYS A O 1
ATOM 796 N N . GLU A 1 101 ? 13.414 -23.703 0.333 1 97.81 101 GLU A N 1
ATOM 797 C CA . GLU A 1 101 ? 13.414 -22.531 1.22 1 97.81 101 GLU A CA 1
ATOM 798 C C . GLU A 1 101 ? 14.703 -21.734 1.082 1 97.81 101 GLU A C 1
ATOM 800 O O . GLU A 1 101 ? 15.797 -22.297 1.13 1 97.81 101 GLU A O 1
ATOM 805 N N . SER A 1 102 ? 14.602 -20.5 0.798 1 96.62 102 SER A N 1
ATOM 806 C CA . SER A 1 102 ? 15.758 -19.625 0.752 1 96.62 102 SER A CA 1
ATOM 807 C C . SER A 1 102 ? 16.031 -19 2.119 1 96.62 102 SER A C 1
ATOM 809 O O . SER A 1 102 ? 17.156 -19.094 2.625 1 96.62 102 SER A O 1
ATOM 811 N N . THR A 1 103 ? 15.055 -18.297 2.705 1 96.81 103 THR A N 1
ATOM 812 C CA . THR A 1 103 ? 15.023 -17.766 4.062 1 96.81 103 THR A CA 1
ATOM 813 C C . THR A 1 103 ? 13.711 -18.141 4.754 1 96.81 103 THR A C 1
ATOM 815 O O . THR A 1 103 ? 12.797 -18.656 4.121 1 96.81 103 THR A O 1
ATOM 818 N N . SER A 1 104 ? 13.648 -17.906 6.039 1 98.19 104 SER A N 1
ATOM 819 C CA . SER A 1 104 ? 12.477 -18.312 6.809 1 98.19 104 SER A CA 1
ATOM 820 C C . SER A 1 104 ? 11.188 -17.859 6.133 1 98.19 104 SER A C 1
ATOM 822 O O . SER A 1 104 ? 10.961 -16.656 5.941 1 98.19 104 SER A O 1
ATOM 824 N N . GLY A 1 105 ? 10.352 -18.797 5.652 1 98.56 105 GLY A N 1
ATOM 825 C CA . GLY A 1 105 ? 9.016 -18.531 5.141 1 98.56 105 GLY A CA 1
ATOM 826 C C . GLY A 1 105 ? 9.016 -18.125 3.678 1 98.56 105 GLY A C 1
ATOM 827 O O . GLY A 1 105 ? 7.965 -17.781 3.131 1 98.56 105 GLY A O 1
ATOM 828 N N . ILE A 1 106 ? 10.203 -18.172 3.016 1 98.69 106 ILE A N 1
ATOM 829 C CA . ILE A 1 106 ? 10.289 -17.797 1.611 1 98.69 106 ILE A CA 1
ATOM 830 C C . ILE A 1 106 ? 10.836 -18.953 0.791 1 98.69 106 ILE A C 1
ATOM 832 O O . ILE A 1 106 ? 11.922 -19.469 1.081 1 98.69 106 ILE A O 1
ATOM 836 N N . TYR A 1 107 ? 10.094 -19.328 -0.203 1 98.69 107 TYR A N 1
ATOM 837 C CA . TYR A 1 107 ? 10.414 -20.484 -1.016 1 98.69 107 TYR A CA 1
ATOM 838 C C . TYR A 1 107 ? 10.422 -20.141 -2.498 1 98.69 107 TYR A C 1
ATOM 840 O O . TYR A 1 107 ? 9.766 -19.172 -2.916 1 98.69 107 TYR A O 1
ATOM 848 N N . SER A 1 108 ? 11.125 -20.906 -3.268 1 98.56 108 SER A N 1
ATOM 849 C CA . SER A 1 108 ? 11.117 -20.781 -4.723 1 98.56 108 SER A CA 1
ATOM 850 C C . SER A 1 108 ? 10.883 -22.141 -5.391 1 98.56 108 SER A C 1
ATOM 852 O O . SER A 1 108 ? 11.25 -23.172 -4.84 1 98.56 108 SER A O 1
ATOM 854 N N . SER A 1 109 ? 10.289 -22.156 -6.516 1 98.56 109 SER A N 1
ATOM 855 C CA . SER A 1 109 ? 10.047 -23.359 -7.309 1 98.56 109 SER A CA 1
ATOM 856 C C . SER A 1 109 ? 9.82 -23.016 -8.773 1 98.56 109 SER A C 1
ATOM 858 O O . SER A 1 109 ? 9.594 -21.844 -9.117 1 98.56 109 SER A O 1
ATOM 860 N N . LYS A 1 110 ? 9.797 -23.984 -9.633 1 98.38 110 LYS A N 1
ATOM 861 C CA . LYS A 1 110 ? 9.547 -23.812 -11.062 1 98.38 110 LYS A CA 1
ATOM 862 C C . LYS A 1 110 ? 8.078 -24.047 -11.398 1 98.38 110 LYS A C 1
ATOM 864 O O . LYS A 1 110 ? 7.715 -24.188 -12.562 1 98.38 110 LYS A O 1
ATOM 869 N N . ARG A 1 111 ? 7.289 -24.031 -10.43 1 97.81 111 ARG A N 1
ATOM 870 C CA . ARG A 1 111 ? 5.867 -24.297 -10.625 1 97.81 111 ARG A CA 1
ATOM 871 C C . ARG A 1 111 ? 5.223 -23.203 -11.477 1 97.81 111 ARG A C 1
ATOM 873 O O . ARG A 1 111 ? 5.578 -22.031 -11.359 1 97.81 111 ARG A O 1
ATOM 880 N N . GLU A 1 112 ? 4.227 -23.656 -12.227 1 98.12 112 GLU A N 1
ATOM 881 C CA . GLU A 1 112 ? 3.527 -22.766 -13.148 1 98.12 112 GLU A CA 1
ATOM 882 C C . GLU A 1 112 ? 2.303 -22.141 -12.484 1 98.12 112 GLU A C 1
ATOM 884 O O . GLU A 1 112 ? 1.703 -22.734 -11.586 1 98.12 112 GLU A O 1
ATOM 889 N N . PHE A 1 113 ? 1.969 -21 -13.016 1 98.69 113 PHE A N 1
ATOM 890 C CA . PHE A 1 113 ? 0.866 -20.188 -12.523 1 98.69 113 PHE A CA 1
ATOM 891 C C . PHE A 1 113 ? -0.419 -21 -12.445 1 98.69 113 PHE A C 1
ATOM 893 O O . PHE A 1 113 ? -1.013 -21.141 -11.375 1 98.69 113 PHE A O 1
ATOM 900 N N . ARG A 1 114 ? -0.795 -21.641 -13.484 1 98.75 114 ARG A N 1
ATOM 901 C CA . ARG A 1 114 ? -2.047 -22.391 -13.539 1 98.75 114 ARG A CA 1
ATOM 902 C C . ARG A 1 114 ? -1.97 -23.656 -12.695 1 98.75 114 ARG A C 1
ATOM 904 O O . ARG A 1 114 ? -2.967 -24.078 -12.109 1 98.75 114 ARG A O 1
ATOM 911 N N . ASP A 1 115 ? -0.78 -24.266 -12.602 1 98.38 115 ASP A N 1
ATOM 912 C CA . ASP A 1 115 ? -0.599 -25.469 -11.789 1 98.38 115 ASP A CA 1
ATOM 913 C C . ASP A 1 115 ? -0.866 -25.172 -10.312 1 98.38 115 ASP A C 1
ATOM 915 O O . ASP A 1 115 ? -1.499 -25.984 -9.625 1 98.38 115 ASP A O 1
ATOM 919 N N . ILE A 1 116 ? -0.404 -24.078 -9.875 1 98.69 116 ILE A N 1
ATOM 920 C CA . ILE A 1 116 ? -0.612 -23.719 -8.484 1 98.69 116 ILE A CA 1
ATOM 921 C C . ILE A 1 116 ? -2.102 -23.484 -8.227 1 98.69 116 ILE A C 1
ATOM 923 O O . ILE A 1 116 ? -2.641 -23.953 -7.219 1 98.69 116 ILE A O 1
ATOM 927 N N . ILE A 1 117 ? -2.734 -22.797 -9.133 1 98.81 117 ILE A N 1
ATOM 928 C CA . ILE A 1 117 ? -4.156 -22.5 -8.984 1 98.81 117 ILE A CA 1
ATOM 929 C C . ILE A 1 117 ? -4.949 -23.797 -8.93 1 98.81 117 ILE A C 1
ATOM 931 O O . ILE A 1 117 ? -5.824 -23.969 -8.078 1 98.81 117 ILE A O 1
ATOM 935 N N . LEU A 1 118 ? -4.598 -24.719 -9.812 1 98.69 118 LEU A N 1
ATOM 936 C CA . LEU A 1 118 ? -5.285 -26.016 -9.836 1 98.69 118 LEU A CA 1
ATOM 937 C C . LEU A 1 118 ? -5.027 -26.797 -8.547 1 98.69 118 LEU A C 1
ATOM 939 O O . LEU A 1 118 ? -5.934 -27.438 -8.023 1 98.69 118 LEU A O 1
ATOM 943 N N . GLU A 1 119 ? -3.822 -26.75 -8.117 1 98.44 119 GLU A N 1
ATOM 944 C CA . GLU A 1 119 ? -3.492 -27.375 -6.844 1 98.44 119 GLU A CA 1
ATOM 945 C C . GLU A 1 119 ? -4.363 -26.844 -5.711 1 98.44 119 GLU A C 1
ATOM 947 O O . GLU A 1 119 ? -4.898 -27.609 -4.91 1 98.44 119 GLU A O 1
ATOM 952 N N . LYS A 1 120 ? -4.527 -25.547 -5.652 1 98.62 120 LYS A N 1
ATOM 953 C CA . LYS A 1 120 ? -5.324 -24.922 -4.598 1 98.62 120 LYS A CA 1
ATOM 954 C C . LYS A 1 120 ? -6.805 -25.266 -4.758 1 98.62 120 LYS A C 1
ATOM 956 O O . LYS A 1 120 ? -7.504 -25.484 -3.77 1 98.62 120 LYS A O 1
ATOM 961 N N . LYS A 1 121 ? -7.227 -25.281 -5.988 1 98.25 121 LYS A N 1
ATOM 962 C CA . LYS A 1 121 ? -8.602 -25.703 -6.242 1 98.25 121 LYS A CA 1
ATOM 963 C C . LYS A 1 121 ? -8.836 -27.125 -5.723 1 98.25 121 LYS A C 1
ATOM 965 O O . LYS A 1 121 ? -9.836 -27.391 -5.059 1 98.25 121 LYS A O 1
ATOM 970 N N . ASN A 1 122 ? -7.898 -27.953 -5.988 1 97.94 122 ASN A N 1
ATOM 971 C CA . ASN A 1 122 ? -8 -29.344 -5.578 1 97.94 122 ASN A CA 1
ATOM 972 C C . ASN A 1 122 ? -7.953 -29.484 -4.062 1 97.94 122 ASN A C 1
ATOM 974 O O . ASN A 1 122 ? -8.492 -30.453 -3.506 1 97.94 122 ASN A O 1
ATOM 978 N N . GLU A 1 123 ? -7.336 -28.562 -3.402 1 97.69 123 GLU A N 1
ATOM 979 C CA . GLU A 1 123 ? -7.289 -28.531 -1.943 1 97.69 123 GLU A CA 1
ATOM 980 C C . GLU A 1 123 ? -8.609 -28.031 -1.359 1 97.69 123 GLU A C 1
ATOM 982 O O . GLU A 1 123 ? -8.789 -28.016 -0.14 1 97.69 123 GLU A O 1
ATOM 987 N N . GLY A 1 124 ? -9.531 -27.531 -2.24 1 96.94 124 GLY A N 1
ATOM 988 C CA . GLY A 1 124 ? -10.859 -27.109 -1.799 1 96.94 124 GLY A CA 1
ATOM 989 C C . GLY A 1 124 ? -10.977 -25.609 -1.597 1 96.94 124 GLY A C 1
ATOM 990 O O . GLY A 1 124 ? -11.961 -25.141 -1.029 1 96.94 124 GLY A O 1
ATOM 991 N N . LYS A 1 125 ? -10.047 -24.891 -2.02 1 97.88 125 LYS A N 1
ATOM 992 C CA . LYS A 1 125 ? -10.109 -23.453 -1.837 1 97.88 125 LYS A CA 1
ATOM 993 C C . LYS A 1 125 ? -11.078 -22.812 -2.828 1 97.88 125 LYS A C 1
ATOM 995 O O . LYS A 1 125 ? -11.148 -23.219 -3.984 1 97.88 125 LYS A O 1
ATOM 1000 N N . ARG A 1 126 ? -11.781 -21.922 -2.33 1 98 126 ARG A N 1
ATOM 1001 C CA . ARG A 1 126 ? -12.586 -21.078 -3.207 1 98 126 ARG A CA 1
ATOM 1002 C C . ARG A 1 126 ? -11.719 -20.062 -3.945 1 98 126 ARG A C 1
ATOM 1004 O O . ARG A 1 126 ? -10.922 -19.344 -3.326 1 98 126 ARG A O 1
ATOM 1011 N N . ILE A 1 127 ? -11.836 -19.953 -5.293 1 98.75 127 ILE A N 1
ATOM 1012 C CA . ILE A 1 127 ? -10.93 -19.156 -6.105 1 98.75 127 ILE A CA 1
ATOM 1013 C C . ILE A 1 127 ? -11.664 -17.906 -6.613 1 98.75 127 ILE A C 1
ATOM 1015 O O . ILE A 1 127 ? -12.758 -18.016 -7.176 1 98.75 127 ILE A O 1
ATOM 1019 N N . PHE A 1 128 ? -11.078 -16.766 -6.344 1 98.69 128 PHE A N 1
ATOM 1020 C CA . PHE A 1 128 ? -11.539 -15.469 -6.848 1 98.69 128 PHE A CA 1
ATOM 1021 C C . PHE A 1 128 ? -10.5 -14.836 -7.762 1 98.69 128 PHE A C 1
ATOM 1023 O O . PHE A 1 128 ? -9.297 -14.984 -7.535 1 98.69 128 PHE A O 1
ATOM 1030 N N . TYR A 1 129 ? -10.891 -14.18 -8.773 1 98.44 129 TYR A N 1
ATOM 1031 C CA . TYR A 1 129 ? -9.969 -13.328 -9.516 1 98.44 129 TYR A CA 1
ATOM 1032 C C . TYR A 1 129 ? -10.539 -11.922 -9.695 1 98.44 129 TYR A C 1
ATOM 1034 O O . TYR A 1 129 ? -11.75 -11.758 -9.852 1 98.44 129 TYR A O 1
ATOM 1042 N N . LEU A 1 130 ? -9.68 -10.961 -9.578 1 95.62 130 LEU A N 1
ATOM 1043 C CA . LEU A 1 130 ? -10.086 -9.555 -9.508 1 95.62 130 LEU A CA 1
ATOM 1044 C C . LEU A 1 130 ? -10.312 -8.984 -10.906 1 95.62 130 LEU A C 1
ATOM 1046 O O . LEU A 1 130 ? -9.469 -9.141 -11.789 1 95.62 130 LEU A O 1
ATOM 1050 N N . HIS A 1 131 ? -11.43 -8.328 -11.031 1 93.31 131 HIS A N 1
ATOM 1051 C CA . HIS A 1 131 ? -11.82 -7.695 -12.289 1 93.31 131 HIS A CA 1
ATOM 1052 C C . HIS A 1 131 ? -12.781 -6.535 -12.039 1 93.31 131 HIS A C 1
ATOM 1054 O O . HIS A 1 131 ? -13.641 -6.609 -11.164 1 93.31 131 HIS A O 1
ATOM 1060 N N . LEU A 1 132 ? -12.664 -5.488 -12.898 1 91.44 132 LEU A N 1
ATOM 1061 C CA . LEU A 1 132 ? -13.5 -4.305 -12.75 1 91.44 132 LEU A CA 1
ATOM 1062 C C . LEU A 1 132 ? -14.977 -4.664 -12.922 1 91.44 132 LEU A C 1
ATOM 1064 O O . LEU A 1 132 ? -15.836 -4.098 -12.242 1 91.44 132 LEU A O 1
ATOM 1068 N N . ASN A 1 133 ? -15.234 -5.645 -13.742 1 91.25 133 ASN A N 1
ATOM 1069 C CA . ASN A 1 133 ? -16.609 -6.008 -14.078 1 91.25 133 ASN A CA 1
ATOM 1070 C C . ASN A 1 133 ? -17.125 -7.152 -13.203 1 91.25 133 ASN A C 1
ATOM 1072 O O . ASN A 1 133 ? -18.141 -7.762 -13.508 1 91.25 133 ASN A O 1
ATOM 1076 N N . GLY A 1 134 ? -16.469 -7.457 -12.148 1 96 134 GLY A N 1
ATOM 1077 C CA . GLY A 1 134 ? -16.906 -8.516 -11.25 1 96 134 GLY A CA 1
ATOM 1078 C C . GLY A 1 134 ? -17.969 -8.055 -10.266 1 96 134 GLY A C 1
ATOM 1079 O O . GLY A 1 134 ? -18.344 -6.887 -10.25 1 96 134 GLY A O 1
ATOM 1080 N N . LYS A 1 135 ? -18.484 -9.023 -9.516 1 96.81 135 LYS A N 1
ATOM 1081 C CA . LYS A 1 135 ? -19.391 -8.758 -8.406 1 96.81 135 LYS A CA 1
ATOM 1082 C C . LYS A 1 135 ? -18.625 -8.25 -7.18 1 96.81 135 LYS A C 1
ATOM 1084 O O . LYS A 1 135 ? -17.547 -8.742 -6.863 1 96.81 135 LYS A O 1
ATOM 1089 N N . PRO A 1 136 ? -19.188 -7.207 -6.504 1 96 136 PRO A N 1
ATOM 1090 C CA . PRO A 1 136 ? -18.516 -6.77 -5.277 1 96 136 PRO A CA 1
ATOM 1091 C C . PRO A 1 136 ? -18.25 -7.914 -4.305 1 96 136 PRO A C 1
ATOM 1093 O O . PRO A 1 136 ? -19.156 -8.703 -4.02 1 96 136 PRO A O 1
ATOM 1096 N N . LEU A 1 137 ? -17 -7.965 -3.846 1 95.69 137 LEU A N 1
ATOM 1097 C CA . LEU A 1 137 ? -16.609 -9.062 -2.967 1 95.69 137 LEU A CA 1
ATOM 1098 C C . LEU A 1 137 ? -17.531 -9.141 -1.749 1 95.69 137 LEU A C 1
ATOM 1100 O O . LEU A 1 137 ? -17.859 -10.234 -1.281 1 95.69 137 LEU A O 1
ATOM 1104 N N . GLU A 1 138 ? -18.047 -8.039 -1.28 1 92.81 138 GLU A N 1
ATOM 1105 C CA . GLU A 1 138 ? -18.891 -7.965 -0.083 1 92.81 138 GLU A CA 1
ATOM 1106 C C . GLU A 1 138 ? -20.234 -8.656 -0.301 1 92.81 138 GLU A C 1
ATOM 1108 O O . GLU A 1 138 ? -20.938 -8.977 0.661 1 92.81 138 GLU A O 1
ATOM 1113 N N . ASP A 1 139 ? -20.562 -8.852 -1.509 1 94.44 139 ASP A N 1
ATOM 1114 C CA . ASP A 1 139 ? -21.875 -9.43 -1.833 1 94.44 139 ASP A CA 1
ATOM 1115 C C . ASP A 1 139 ? -21.828 -10.953 -1.78 1 94.44 139 ASP A C 1
ATOM 1117 O O . ASP A 1 139 ? -22.859 -11.617 -1.896 1 94.44 139 ASP A O 1
ATOM 1121 N N . PHE A 1 140 ? -20.656 -11.492 -1.659 1 94.5 140 PHE A N 1
ATOM 1122 C CA . PHE A 1 140 ? -20.531 -12.945 -1.591 1 94.5 140 PHE A CA 1
ATOM 1123 C C . PHE A 1 140 ? -20.719 -13.438 -0.161 1 94.5 140 PHE A C 1
ATOM 1125 O O . PHE A 1 140 ? -20.406 -12.719 0.794 1 94.5 140 PHE A O 1
ATOM 1132 N N . GLU A 1 141 ? -21.172 -14.617 -0.074 1 93.56 141 GLU A N 1
ATOM 1133 C CA . GLU A 1 141 ? -21.281 -15.273 1.226 1 93.56 141 GLU A CA 1
ATOM 1134 C C . GLU A 1 141 ? -20.016 -16.031 1.577 1 93.56 141 GLU A C 1
ATOM 1136 O O . GLU A 1 141 ? -19.438 -16.719 0.728 1 93.56 141 GLU A O 1
ATOM 1141 N N . PHE A 1 142 ? -19.578 -15.789 2.818 1 92.81 142 PHE A N 1
ATOM 1142 C CA . PHE A 1 142 ? -18.359 -16.438 3.287 1 92.81 142 PHE A CA 1
ATOM 1143 C C . PHE A 1 142 ? -18.641 -17.328 4.496 1 92.81 142 PHE A C 1
ATOM 1145 O O . PHE A 1 142 ? -19.375 -16.922 5.406 1 92.81 142 PHE A O 1
ATOM 1152 N N . LYS A 1 143 ? -18.172 -18.516 4.418 1 90 143 LYS A N 1
ATOM 1153 C CA . LYS A 1 143 ? -18.234 -19.422 5.566 1 90 143 LYS A CA 1
ATOM 1154 C C . LYS A 1 143 ? -16.984 -19.281 6.438 1 90 143 LYS A C 1
ATOM 1156 O O . LYS A 1 143 ? -15.914 -18.969 5.934 1 90 143 LYS A O 1
ATOM 1161 N N . ASP A 1 144 ? -17.031 -19.562 7.707 1 84.31 144 ASP A N 1
ATOM 1162 C CA . ASP A 1 144 ? -15.969 -19.359 8.68 1 84.31 144 ASP A CA 1
ATOM 1163 C C . ASP A 1 144 ? -14.766 -20.25 8.367 1 84.31 144 ASP A C 1
ATOM 1165 O O . ASP A 1 144 ? -13.617 -19.844 8.578 1 84.31 144 ASP A O 1
ATOM 1169 N N . ASP A 1 145 ? -14.922 -21.297 7.852 1 86.38 145 ASP A N 1
ATOM 1170 C CA . ASP A 1 145 ? -13.836 -22.25 7.684 1 86.38 145 ASP A CA 1
ATOM 1171 C C . ASP A 1 145 ? -13.391 -22.328 6.227 1 86.38 145 ASP A C 1
ATOM 1173 O O . ASP A 1 145 ? -12.641 -23.234 5.844 1 86.38 145 ASP A O 1
ATOM 1177 N N . GLU A 1 146 ? -13.75 -21.344 5.566 1 93.06 146 GLU A N 1
ATOM 1178 C CA . GLU A 1 146 ? -13.414 -21.359 4.148 1 93.06 146 GLU A CA 1
ATOM 1179 C C . GLU A 1 146 ? -12.016 -20.797 3.908 1 93.06 146 GLU A C 1
ATOM 1181 O O . GLU A 1 146 ? -11.602 -19.844 4.578 1 93.06 146 GLU A O 1
ATOM 1186 N N . ASP A 1 147 ? -11.359 -21.422 2.98 1 96.25 147 ASP A N 1
ATOM 1187 C CA . ASP A 1 147 ? -10.062 -20.953 2.508 1 96.25 147 ASP A CA 1
ATOM 1188 C C . ASP A 1 147 ? -10.18 -20.359 1.106 1 96.25 147 ASP A C 1
ATOM 1190 O O . ASP A 1 147 ? -11 -20.797 0.302 1 96.25 147 ASP A O 1
ATOM 1194 N N . PHE A 1 148 ? -9.352 -19.391 0.861 1 97.62 148 PHE A N 1
ATOM 1195 C CA . PHE A 1 148 ? -9.5 -18.609 -0.366 1 97.62 148 PHE A CA 1
ATOM 1196 C C . PHE A 1 148 ? -8.172 -18.516 -1.107 1 97.62 148 PHE A C 1
ATOM 1198 O O . PHE A 1 148 ? -7.105 -18.562 -0.49 1 97.62 148 PHE A O 1
ATOM 1205 N N . LEU A 1 149 ? -8.32 -18.469 -2.367 1 98.88 149 LEU A N 1
ATOM 1206 C CA . LEU A 1 149 ? -7.234 -18.016 -3.227 1 98.88 149 LEU A CA 1
ATOM 1207 C C . LEU A 1 149 ? -7.684 -16.844 -4.09 1 98.88 149 LEU A C 1
ATOM 1209 O O . LEU A 1 149 ? -8.688 -16.938 -4.801 1 98.88 149 LEU A O 1
ATOM 1213 N N . PHE A 1 150 ? -7 -15.773 -3.971 1 98.88 150 PHE A N 1
ATOM 1214 C CA . PHE A 1 150 ? -7.258 -14.602 -4.797 1 98.88 150 PHE A CA 1
ATOM 1215 C C . PHE A 1 150 ? -6.199 -14.461 -5.887 1 98.88 150 PHE A C 1
ATOM 1217 O O . PHE A 1 150 ? -5.004 -14.375 -5.59 1 98.88 150 PHE A O 1
ATOM 1224 N N . VAL A 1 151 ? -6.648 -14.391 -7.109 1 98.88 151 VAL A N 1
ATOM 1225 C CA . VAL A 1 151 ? -5.766 -14.305 -8.266 1 98.88 151 VAL A CA 1
ATOM 1226 C C . VAL A 1 151 ? -5.668 -12.852 -8.727 1 98.88 151 VAL A C 1
ATOM 1228 O O . VAL A 1 151 ? -6.688 -12.203 -8.992 1 98.88 151 VAL A O 1
ATOM 1231 N N . LEU A 1 152 ? -4.445 -12.367 -8.812 1 98.19 152 LEU A N 1
ATOM 1232 C CA . LEU A 1 152 ? -4.164 -10.977 -9.148 1 98.19 152 LEU A CA 1
ATOM 1233 C C . LEU A 1 152 ? -3.35 -10.883 -10.438 1 98.19 152 LEU A C 1
ATOM 1235 O O . LEU A 1 152 ? -2.639 -11.82 -10.797 1 98.19 152 LEU A O 1
ATOM 1239 N N . GLY A 1 153 ? -3.51 -9.766 -11.102 1 96.81 153 GLY A N 1
ATOM 1240 C CA . GLY A 1 153 ? -2.66 -9.43 -12.234 1 96.81 153 GLY A CA 1
ATOM 1241 C C . GLY A 1 153 ? -1.665 -8.328 -11.93 1 96.81 153 GLY A C 1
ATOM 1242 O O . GLY A 1 153 ? -1.925 -7.465 -11.086 1 96.81 153 GLY A O 1
ATOM 1243 N N . ASP A 1 154 ? -0.559 -8.344 -12.625 1 96.44 154 ASP A N 1
ATOM 1244 C CA . ASP A 1 154 ? 0.401 -7.25 -12.5 1 96.44 154 ASP A CA 1
ATOM 1245 C C . ASP A 1 154 ? -0.001 -6.07 -13.383 1 96.44 154 ASP A C 1
ATOM 1247 O O . ASP A 1 154 ? -1.189 -5.828 -13.602 1 96.44 154 ASP A O 1
ATOM 1251 N N . HIS A 1 155 ? 0.908 -5.215 -13.828 1 93.69 155 HIS A N 1
ATOM 1252 C CA . HIS A 1 155 ? 0.62 -4.016 -14.609 1 93.69 155 HIS A CA 1
ATOM 1253 C C . HIS A 1 155 ? 0.113 -4.375 -16 1 93.69 155 HIS A C 1
ATOM 1255 O O . HIS A 1 155 ? -0.521 -3.553 -16.672 1 93.69 155 HIS A O 1
ATOM 1261 N N . ILE A 1 156 ? 0.413 -5.609 -16.438 1 94.94 156 ILE A N 1
ATOM 1262 C CA . ILE A 1 156 ? -0.067 -6.102 -17.734 1 94.94 156 ILE A CA 1
ATOM 1263 C C . ILE A 1 156 ? -1.433 -6.762 -17.547 1 94.94 156 ILE A C 1
ATOM 1265 O O . ILE A 1 156 ? -2.277 -6.711 -18.453 1 94.94 156 ILE A O 1
ATOM 1269 N N . GLY A 1 157 ? -1.671 -7.316 -16.422 1 94.88 157 GLY A N 1
ATOM 1270 C CA . GLY A 1 157 ? -2.895 -8.047 -16.141 1 94.88 157 GLY A CA 1
ATOM 1271 C C . GLY A 1 157 ? -2.719 -9.555 -16.203 1 94.88 157 GLY A C 1
ATOM 1272 O O . GLY A 1 157 ? -1.617 -10.047 -16.453 1 94.88 157 GLY A O 1
ATOM 1273 N N . ILE A 1 158 ? -3.76 -10.289 -15.922 1 96.19 158 ILE A N 1
ATOM 1274 C CA . ILE A 1 158 ? -3.758 -11.75 -15.922 1 96.19 158 ILE A CA 1
ATOM 1275 C C . ILE A 1 158 ? -3.711 -12.266 -17.359 1 96.19 158 ILE A C 1
ATOM 1277 O O . ILE A 1 158 ? -3.084 -13.289 -17.641 1 96.19 158 ILE A O 1
ATOM 1281 N N . GLY A 1 159 ? -4.254 -11.594 -18.234 1 95.19 159 GLY A N 1
ATOM 1282 C CA . GLY A 1 159 ? -4.332 -11.969 -19.641 1 95.19 159 GLY A CA 1
ATOM 1283 C C . GLY A 1 159 ? -5.586 -12.75 -19.969 1 95.19 159 GLY A C 1
ATOM 1284 O O . GLY A 1 159 ? -6.145 -13.445 -19.125 1 95.19 159 GLY A O 1
ATOM 1285 N N . ASP A 1 160 ? -5.941 -12.703 -21.219 1 96.12 160 ASP A N 1
ATOM 1286 C CA . ASP A 1 160 ? -7.211 -13.258 -21.688 1 96.12 160 ASP A CA 1
ATOM 1287 C C . ASP A 1 160 ? -7.238 -14.773 -21.531 1 96.12 160 ASP A C 1
ATOM 1289 O O . ASP A 1 160 ? -8.234 -15.344 -21.078 1 96.12 160 ASP A O 1
ATOM 1293 N N . GLU A 1 161 ? -6.207 -15.391 -21.859 1 97.69 161 GLU A N 1
ATOM 1294 C CA . GLU A 1 161 ? -6.152 -16.844 -21.812 1 97.69 161 GLU A CA 1
ATOM 1295 C C . GLU A 1 161 ? -6.27 -17.359 -20.391 1 97.69 161 GLU A C 1
ATOM 1297 O O . GLU A 1 161 ? -6.973 -18.344 -20.125 1 97.69 161 GLU A O 1
ATOM 1302 N N . ASP A 1 162 ? -5.598 -16.719 -19.516 1 97.94 162 ASP A N 1
ATOM 1303 C CA . ASP A 1 162 ? -5.66 -17.109 -18.109 1 97.94 162 ASP A CA 1
ATOM 1304 C C . ASP A 1 162 ? -7.031 -16.812 -17.516 1 97.94 162 ASP A C 1
ATOM 1306 O O . ASP A 1 162 ? -7.531 -17.562 -16.672 1 97.94 162 ASP A O 1
ATOM 1310 N N . GLU A 1 163 ? -7.625 -15.734 -17.922 1 97.44 163 GLU A N 1
ATOM 1311 C CA . GLU A 1 163 ? -8.977 -15.438 -17.453 1 97.44 163 GLU A CA 1
ATOM 1312 C C . GLU A 1 163 ? -9.961 -16.5 -17.922 1 97.44 163 GLU A C 1
ATOM 1314 O O . GLU A 1 163 ? -10.828 -16.938 -17.156 1 97.44 163 GLU A O 1
ATOM 1319 N N . GLU A 1 164 ? -9.812 -16.875 -19.156 1 98.06 164 GLU A N 1
ATOM 1320 C CA . GLU A 1 164 ? -10.648 -17.953 -19.672 1 98.06 164 GLU A CA 1
ATOM 1321 C C . GLU A 1 164 ? -10.469 -19.234 -18.859 1 98.06 164 GLU A C 1
ATOM 1323 O O . GLU A 1 164 ? -11.445 -19.891 -18.5 1 98.06 164 GLU A O 1
ATOM 1328 N N . PHE A 1 165 ? -9.242 -19.547 -18.609 1 98.62 165 PHE A N 1
ATOM 1329 C CA . PHE A 1 165 ? -8.906 -20.703 -17.781 1 98.62 165 PHE A CA 1
ATOM 1330 C C . PHE A 1 165 ? -9.578 -20.594 -16.422 1 98.62 165 PHE A C 1
ATOM 1332 O O . PHE A 1 165 ? -10.18 -21.562 -15.945 1 98.62 165 PHE A O 1
ATOM 1339 N N . LEU A 1 166 ? -9.492 -19.422 -15.758 1 98.69 166 LEU A N 1
ATOM 1340 C CA . LEU A 1 166 ? -10.078 -19.203 -14.438 1 98.69 166 LEU A CA 1
ATOM 1341 C C . LEU A 1 166 ? -11.594 -19.391 -14.477 1 98.69 166 LEU A C 1
ATOM 1343 O O . LEU A 1 166 ? -12.172 -20.016 -13.586 1 98.69 166 LEU A O 1
ATOM 1347 N N . GLU A 1 167 ? -12.164 -18.875 -15.516 1 97.81 167 GLU A N 1
ATOM 1348 C CA . GLU A 1 167 ? -13.609 -19.047 -15.68 1 97.81 167 GLU A CA 1
ATOM 1349 C C . GLU A 1 167 ? -13.984 -20.5 -15.875 1 97.81 167 GLU A C 1
ATOM 1351 O O . GLU A 1 167 ? -14.969 -20.984 -15.305 1 97.81 167 GLU A O 1
ATOM 1356 N N . GLU A 1 168 ? -13.211 -21.172 -16.609 1 98.38 168 GLU A N 1
ATOM 1357 C CA . GLU A 1 168 ? -13.461 -22.578 -16.906 1 98.38 168 GLU A CA 1
ATOM 1358 C C . GLU A 1 168 ? -13.406 -23.438 -15.633 1 98.38 168 GLU A C 1
ATOM 1360 O O . GLU A 1 168 ? -14.18 -24.391 -15.484 1 98.38 168 GLU A O 1
ATOM 1365 N N . ILE A 1 169 ? -12.594 -23.094 -14.734 1 98.25 169 ILE A N 1
ATOM 1366 C CA . ILE A 1 169 ? -12.445 -23.938 -13.555 1 98.25 169 ILE A CA 1
ATOM 1367 C C . ILE A 1 169 ? -13.398 -23.469 -12.453 1 98.25 169 ILE A C 1
ATOM 1369 O O . ILE A 1 169 ? -13.352 -23.953 -11.328 1 98.25 169 ILE A O 1
ATOM 1373 N N . GLY A 1 170 ? -14.148 -22.406 -12.68 1 97.88 170 GLY A N 1
ATOM 1374 C CA . GLY A 1 170 ? -15.203 -22.016 -11.766 1 97.88 170 GLY A CA 1
ATOM 1375 C C . GLY A 1 170 ? -14.773 -20.922 -10.805 1 97.88 170 GLY A C 1
ATOM 1376 O O . GLY A 1 170 ? -15.414 -20.703 -9.773 1 97.88 170 GLY A O 1
ATOM 1377 N N . ALA A 1 171 ? -13.648 -20.266 -11.109 1 98.31 171 ALA A N 1
ATOM 1378 C CA . ALA A 1 171 ? -13.25 -19.125 -10.289 1 98.31 171 ALA A CA 1
ATOM 1379 C C . ALA A 1 171 ? -14.281 -18.016 -10.367 1 98.31 171 ALA A C 1
ATOM 1381 O O . ALA A 1 171 ? -14.906 -17.797 -11.414 1 98.31 171 ALA A O 1
ATOM 1382 N N . GLU A 1 172 ? -14.492 -17.344 -9.297 1 98.12 172 GLU A N 1
ATOM 1383 C CA . GLU A 1 172 ? -15.484 -16.266 -9.227 1 98.12 172 GLU A CA 1
ATOM 1384 C C . GLU A 1 172 ? -14.844 -14.906 -9.5 1 98.12 172 GLU A C 1
ATOM 1386 O O . GLU A 1 172 ? -13.797 -14.594 -8.938 1 98.12 172 GLU A O 1
ATOM 1391 N N . LYS A 1 173 ? -15.492 -14.203 -10.352 1 97.81 173 LYS A N 1
ATOM 1392 C CA . LYS A 1 173 ? -15.031 -12.875 -10.75 1 97.81 173 LYS A CA 1
ATOM 1393 C C . LYS A 1 173 ? -15.508 -11.812 -9.766 1 97.81 173 LYS A C 1
ATOM 1395 O O . LYS A 1 173 ? -16.719 -11.625 -9.578 1 97.81 173 LYS A O 1
ATOM 1400 N N . ILE A 1 174 ? -14.523 -11 -9.18 1 98.12 174 ILE A N 1
ATOM 1401 C CA . ILE A 1 174 ? -14.922 -10.047 -8.148 1 98.12 174 ILE A CA 1
ATOM 1402 C C . ILE A 1 174 ? -14.391 -8.656 -8.484 1 98.12 174 ILE A C 1
ATOM 1404 O O . ILE A 1 174 ? -13.375 -8.523 -9.172 1 98.12 174 ILE A O 1
ATOM 1408 N N . SER A 1 175 ? -15.07 -7.691 -8 1 97.56 175 SER A N 1
ATOM 1409 C CA . SER A 1 175 ? -14.672 -6.289 -8.086 1 97.56 175 SER A CA 1
ATOM 1410 C C . SER A 1 175 ? -14.5 -5.676 -6.699 1 97.56 175 SER A C 1
ATOM 1412 O O . SER A 1 175 ? -15.305 -5.941 -5.801 1 97.56 175 SER A O 1
ATOM 1414 N N . LEU A 1 176 ? -13.445 -4.91 -6.523 1 97.69 176 LEU A N 1
ATOM 1415 C CA . LEU A 1 176 ? -13.156 -4.32 -5.219 1 97.69 176 LEU A CA 1
ATOM 1416 C C . LEU A 1 176 ? -13.359 -2.811 -5.246 1 97.69 176 LEU A C 1
ATOM 1418 O O . LEU A 1 176 ? -13.477 -2.176 -4.195 1 97.69 176 LEU A O 1
ATOM 1422 N N . SER A 1 177 ? -13.336 -2.254 -6.406 1 96.81 177 SER A N 1
ATOM 1423 C CA . SER A 1 177 ? -13.305 -0.806 -6.59 1 96.81 177 SER A CA 1
ATOM 1424 C C . SER A 1 177 ? -13.883 -0.406 -7.941 1 96.81 177 SER A C 1
ATOM 1426 O O . SER A 1 177 ? -13.836 -1.185 -8.898 1 96.81 177 SER A O 1
ATOM 1428 N N . PRO A 1 178 ? -14.492 0.718 -8.055 1 95.88 178 PRO A N 1
ATOM 1429 C CA . PRO A 1 178 ? -14.922 1.201 -9.375 1 95.88 178 PRO A CA 1
ATOM 1430 C C . PRO A 1 178 ? -13.75 1.628 -10.25 1 95.88 178 PRO A C 1
ATOM 1432 O O . PRO A 1 178 ? -13.922 1.859 -11.453 1 95.88 178 PRO A O 1
ATOM 1435 N N . LEU A 1 179 ? -12.547 1.785 -9.688 1 96.44 179 LEU A N 1
ATOM 1436 C CA . LEU A 1 179 ? -11.344 2.18 -10.406 1 96.44 179 LEU A CA 1
ATOM 1437 C C . LEU A 1 179 ? -10.359 1.021 -10.492 1 96.44 179 LEU A C 1
ATOM 1439 O O . LEU A 1 179 ? -10.383 0.112 -9.656 1 96.44 179 LEU A O 1
ATOM 1443 N N . GLU A 1 180 ? -9.516 1.032 -11.508 1 96 180 GLU A N 1
ATOM 1444 C CA . GLU A 1 180 ? -8.43 0.061 -11.609 1 96 180 GLU A CA 1
ATOM 1445 C C . GLU A 1 180 ? -7.301 0.401 -10.641 1 96 180 GLU A C 1
ATOM 1447 O O . GLU A 1 180 ? -6.711 1.479 -10.719 1 96 180 GLU A O 1
ATOM 1452 N N . LEU A 1 181 ? -7.016 -0.519 -9.789 1 97.56 181 LEU A N 1
ATOM 1453 C CA . LEU A 1 181 ? -6.023 -0.284 -8.742 1 97.56 181 LEU A CA 1
ATOM 1454 C C . LEU A 1 181 ? -4.793 -1.16 -8.953 1 97.56 181 LEU A C 1
ATOM 1456 O O . LEU A 1 181 ? -4.848 -2.146 -9.695 1 97.56 181 LEU A O 1
ATOM 1460 N N . HIS A 1 182 ? -3.689 -0.778 -8.32 1 97.81 182 HIS A N 1
ATOM 1461 C CA . HIS A 1 182 ? -2.549 -1.682 -8.242 1 97.81 182 HIS A CA 1
ATOM 1462 C C . HIS A 1 182 ? -2.895 -2.939 -7.449 1 97.81 182 HIS A C 1
ATOM 1464 O O . HIS A 1 182 ? -3.732 -2.896 -6.547 1 97.81 182 HIS A O 1
ATOM 1470 N N . ALA A 1 183 ? -2.211 -4 -7.805 1 98.31 183 ALA A N 1
ATOM 1471 C CA . ALA A 1 183 ? -2.451 -5.281 -7.141 1 98.31 183 ALA A CA 1
ATOM 1472 C C . ALA A 1 183 ? -2.266 -5.156 -5.629 1 98.31 183 ALA A C 1
ATOM 1474 O O . ALA A 1 183 ? -3.025 -5.742 -4.855 1 98.31 183 ALA A O 1
ATOM 1475 N N . ASP A 1 184 ? -1.212 -4.391 -5.188 1 98.75 184 ASP A N 1
ATOM 1476 C CA . ASP A 1 184 ? -0.957 -4.254 -3.756 1 98.75 184 ASP A CA 1
ATOM 1477 C C . ASP A 1 184 ? -2.109 -3.537 -3.059 1 98.75 184 ASP A C 1
ATOM 1479 O O . ASP A 1 184 ? -2.434 -3.842 -1.909 1 98.75 184 ASP A O 1
ATOM 1483 N N . HIS A 1 185 ? -2.771 -2.561 -3.729 1 98.81 185 HIS A N 1
ATOM 1484 C CA . HIS A 1 185 ? -3.953 -1.913 -3.168 1 98.81 185 HIS A CA 1
ATOM 1485 C C . HIS A 1 185 ? -5.109 -2.898 -3.037 1 98.81 185 HIS A C 1
ATOM 1487 O O . HIS A 1 185 ? -5.836 -2.883 -2.039 1 98.81 185 HIS A O 1
ATOM 1493 N N . CYS A 1 186 ? -5.266 -3.729 -4.02 1 98.69 186 CYS A N 1
ATOM 1494 C CA . CYS A 1 186 ? -6.344 -4.711 -4.02 1 98.69 186 CYS A CA 1
ATOM 1495 C C . CYS A 1 186 ? -6.203 -5.676 -2.848 1 98.69 186 CYS A C 1
ATOM 1497 O O . CYS A 1 186 ? -7.199 -6.043 -2.219 1 98.69 186 CYS A O 1
ATOM 1499 N N . ILE A 1 187 ? -4.996 -6.074 -2.57 1 98.88 187 ILE A N 1
ATOM 1500 C CA . ILE A 1 187 ? -4.754 -6.988 -1.461 1 98.88 187 ILE A CA 1
ATOM 1501 C C . ILE A 1 187 ? -5.254 -6.371 -0.159 1 98.88 187 ILE A C 1
ATOM 1503 O O . ILE A 1 187 ? -5.898 -7.043 0.649 1 98.88 187 ILE A O 1
ATOM 1507 N N . ILE A 1 188 ? -5.012 -5.102 0.026 1 98.81 188 ILE A N 1
ATOM 1508 C CA . ILE A 1 188 ? -5.426 -4.391 1.23 1 98.81 188 ILE A CA 1
ATOM 1509 C C . ILE A 1 188 ? -6.949 -4.395 1.333 1 98.81 188 ILE A C 1
ATOM 1511 O O . ILE A 1 188 ? -7.504 -4.629 2.41 1 98.81 188 ILE A O 1
ATOM 1515 N N . LEU A 1 189 ? -7.598 -4.148 0.225 1 98.62 189 LEU A N 1
ATOM 1516 C CA . LEU A 1 189 ? -9.055 -4.113 0.21 1 98.62 189 LEU A CA 1
ATOM 1517 C C . LEU A 1 189 ? -9.633 -5.488 0.53 1 98.62 189 LEU A C 1
ATOM 1519 O O . LEU A 1 189 ? -10.578 -5.602 1.317 1 98.62 189 LEU A O 1
ATOM 1523 N N . VAL A 1 190 ? -9.086 -6.531 -0.034 1 98.5 190 VAL A N 1
ATOM 1524 C CA . VAL A 1 190 ? -9.547 -7.891 0.23 1 98.5 190 VAL A CA 1
ATOM 1525 C C . VAL A 1 190 ? -9.398 -8.203 1.717 1 98.5 190 VAL A C 1
ATOM 1527 O O . VAL A 1 190 ? -10.352 -8.648 2.359 1 98.5 190 VAL A O 1
ATOM 1530 N N . HIS A 1 191 ? -8.219 -7.938 2.264 1 98.31 191 HIS A N 1
ATOM 1531 C CA . HIS A 1 191 ? -7.961 -8.195 3.676 1 98.31 191 HIS A CA 1
ATOM 1532 C C . HIS A 1 191 ? -8.984 -7.492 4.562 1 98.31 191 HIS A C 1
ATOM 1534 O O . HIS A 1 191 ? -9.531 -8.102 5.484 1 98.31 191 HIS A O 1
ATOM 1540 N N . ASN A 1 192 ? -9.188 -6.258 4.23 1 97.69 192 ASN A N 1
ATOM 1541 C CA . ASN A 1 192 ? -10.062 -5.48 5.105 1 97.69 192 ASN A CA 1
ATOM 1542 C C . ASN A 1 192 ? -11.5 -5.988 5.059 1 97.69 192 ASN A C 1
ATOM 1544 O O . ASN A 1 192 ? -12.188 -6.016 6.082 1 97.69 192 ASN A O 1
ATOM 1548 N N . ILE A 1 193 ? -11.953 -6.367 3.885 1 96.62 193 ILE A N 1
ATOM 1549 C CA . ILE A 1 193 ? -13.289 -6.938 3.74 1 96.62 193 ILE A CA 1
ATOM 1550 C C . ILE A 1 193 ? -13.391 -8.219 4.566 1 96.62 193 ILE A C 1
ATOM 1552 O O . ILE A 1 193 ? -14.344 -8.391 5.336 1 96.62 193 ILE A O 1
ATOM 1556 N N . LEU A 1 194 ? -12.422 -9.047 4.469 1 96.12 194 LEU A N 1
ATOM 1557 C CA . LEU A 1 194 ? -12.453 -10.328 5.164 1 96.12 194 LEU A CA 1
ATOM 1558 C C . LEU A 1 194 ? -12.281 -10.141 6.664 1 96.12 194 LEU A C 1
ATOM 1560 O O . LEU A 1 194 ? -12.859 -10.883 7.461 1 96.12 194 LEU A O 1
ATOM 1564 N N . ASP A 1 195 ? -11.453 -9.164 7.086 1 95.31 195 ASP A N 1
ATOM 1565 C CA . ASP A 1 195 ? -11.273 -8.867 8.5 1 95.31 195 ASP A CA 1
ATOM 1566 C C . ASP A 1 195 ? -12.586 -8.43 9.141 1 95.31 195 ASP A C 1
ATOM 1568 O O . ASP A 1 195 ? -12.82 -8.68 10.328 1 95.31 195 ASP A O 1
ATOM 1572 N N . ARG A 1 196 ? -13.391 -7.785 8.406 1 92.5 196 ARG A N 1
ATOM 1573 C CA . ARG A 1 196 ? -14.641 -7.223 8.914 1 92.5 196 ARG A CA 1
ATOM 1574 C C . ARG A 1 196 ? -15.734 -8.281 8.984 1 92.5 196 ARG A C 1
ATOM 1576 O O . ARG A 1 196 ? -16.766 -8.078 9.625 1 92.5 196 ARG A O 1
ATOM 1583 N N . LEU A 1 197 ? -15.508 -9.352 8.312 1 86.56 197 LEU A N 1
ATOM 1584 C CA . LEU A 1 197 ? -16.484 -10.438 8.32 1 86.56 197 LEU A CA 1
ATOM 1585 C C . LEU A 1 197 ? -16.266 -11.352 9.531 1 86.56 197 LEU A C 1
ATOM 1587 O O . LEU A 1 197 ? -17.141 -12.164 9.859 1 86.56 197 LEU A O 1
ATOM 1591 N N . LYS A 1 198 ? -15.242 -11.281 10.219 1 76.75 198 LYS A N 1
ATOM 1592 C CA . LYS A 1 198 ? -14.977 -12.078 11.422 1 76.75 198 LYS A CA 1
ATOM 1593 C C . LYS A 1 198 ? -15.531 -11.391 12.664 1 76.75 198 LYS A C 1
ATOM 1595 O O . LYS A 1 198 ? -15.445 -10.164 12.797 1 76.75 198 LYS A O 1
ATOM 1600 N N . MET B 1 1 ? -12.398 17.453 -3.131 1 90.5 1 MET B N 1
ATOM 1601 C CA . MET B 1 1 ? -10.953 17.312 -2.945 1 90.5 1 MET B CA 1
ATOM 1602 C C . MET B 1 1 ? -10.648 16.547 -1.672 1 90.5 1 MET B C 1
ATOM 1604 O O . MET B 1 1 ? -11.312 16.719 -0.65 1 90.5 1 MET B O 1
ATOM 1608 N N . LYS B 1 2 ? -9.758 15.625 -1.752 1 96.19 2 LYS B N 1
ATOM 1609 C CA . LYS B 1 2 ? -9.336 14.805 -0.621 1 96.19 2 LYS B CA 1
ATOM 1610 C C . LYS B 1 2 ? -7.91 15.156 -0.196 1 96.19 2 LYS B C 1
ATOM 1612 O O . LYS B 1 2 ? -6.984 15.094 -1.005 1 96.19 2 LYS B O 1
ATOM 1617 N N . GLU B 1 3 ? -7.797 15.523 1.013 1 98.88 3 GLU B N 1
ATOM 1618 C CA . GLU B 1 3 ? -6.469 15.836 1.536 1 98.88 3 GLU B CA 1
ATOM 1619 C C . GLU B 1 3 ? -6.098 14.906 2.689 1 98.88 3 GLU B C 1
ATOM 1621 O O . GLU B 1 3 ? -6.961 14.516 3.477 1 98.88 3 GLU B O 1
ATOM 1626 N N . PHE B 1 4 ? -4.871 14.523 2.723 1 98.94 4 PHE B N 1
ATOM 1627 C CA . PHE B 1 4 ? -4.312 13.719 3.801 1 98.94 4 PHE B CA 1
ATOM 1628 C C . PHE B 1 4 ? -3.143 14.43 4.465 1 98.94 4 PHE B C 1
ATOM 1630 O O . PHE B 1 4 ? -2.334 15.07 3.789 1 98.94 4 PHE B O 1
ATOM 1637 N N . ILE B 1 5 ? -3.076 14.352 5.773 1 98.94 5 ILE B N 1
ATOM 1638 C CA . ILE B 1 5 ? -1.929 14.898 6.496 1 98.94 5 ILE B CA 1
ATOM 1639 C C . ILE B 1 5 ? -1.43 13.875 7.516 1 98.94 5 ILE B C 1
ATOM 1641 O O . ILE B 1 5 ? -2.219 13.32 8.281 1 98.94 5 ILE B O 1
ATOM 1645 N N . ILE B 1 6 ? -0.163 13.555 7.457 1 98.94 6 ILE B N 1
ATOM 1646 C CA . ILE B 1 6 ? 0.424 12.602 8.391 1 98.94 6 ILE B CA 1
ATOM 1647 C C . ILE B 1 6 ? 1.433 13.32 9.289 1 98.94 6 ILE B C 1
ATOM 1649 O O . ILE B 1 6 ? 2.238 14.117 8.812 1 98.94 6 ILE B O 1
ATOM 1653 N N . LYS B 1 7 ? 1.307 13.109 10.586 1 98.75 7 LYS B N 1
ATOM 1654 C CA . LYS B 1 7 ? 2.344 13.539 11.516 1 98.75 7 LYS B CA 1
ATOM 1655 C C . LYS B 1 7 ? 3.518 12.562 11.523 1 98.75 7 LYS B C 1
ATOM 1657 O O . LYS B 1 7 ? 3.404 11.445 12.039 1 98.75 7 LYS B O 1
ATOM 1662 N N . ALA B 1 8 ? 4.648 12.922 10.922 1 98.69 8 ALA B N 1
ATOM 1663 C CA . ALA B 1 8 ? 5.828 12.07 10.828 1 98.69 8 ALA B CA 1
ATOM 1664 C C . ALA B 1 8 ? 6.82 12.375 11.945 1 98.69 8 ALA B C 1
ATOM 1666 O O . ALA B 1 8 ? 7.766 13.141 11.758 1 98.69 8 ALA B O 1
ATOM 1667 N N . ASN B 1 9 ? 6.715 11.703 13.031 1 98.56 9 ASN B N 1
ATOM 1668 C CA . ASN B 1 9 ? 7.348 12.055 14.297 1 98.56 9 ASN B CA 1
ATOM 1669 C C . ASN B 1 9 ? 8.867 11.945 14.211 1 98.56 9 ASN B C 1
ATOM 1671 O O . ASN B 1 9 ? 9.586 12.656 14.922 1 98.56 9 ASN B O 1
ATOM 1675 N N . LYS B 1 10 ? 9.344 11.07 13.266 1 98.31 10 LYS B N 1
ATOM 1676 C CA . LYS B 1 10 ? 10.781 10.781 13.297 1 98.31 10 LYS B CA 1
ATOM 1677 C C . LYS B 1 10 ? 11.414 11 11.922 1 98.31 10 LYS B C 1
ATOM 1679 O O . LYS B 1 10 ? 12.625 10.852 11.758 1 98.31 10 LYS B O 1
ATOM 1684 N N . ALA B 1 11 ? 10.602 11.398 10.938 1 98.56 11 ALA B N 1
ATOM 1685 C CA . ALA B 1 11 ? 11.133 11.539 9.586 1 98.56 11 ALA B CA 1
ATOM 1686 C C . ALA B 1 11 ? 12.133 12.695 9.516 1 98.56 11 ALA B C 1
ATOM 1688 O O . ALA B 1 11 ? 11.898 13.766 10.078 1 98.56 11 ALA B O 1
ATOM 1689 N N . VAL B 1 12 ? 13.156 12.516 8.859 1 98.5 12 VAL B N 1
ATOM 1690 C CA . VAL B 1 12 ? 14.25 13.469 8.781 1 98.5 12 VAL B CA 1
ATOM 1691 C C . VAL B 1 12 ? 13.766 14.773 8.148 1 98.5 12 VAL B C 1
ATOM 1693 O O . VAL B 1 12 ? 12.781 14.773 7.402 1 98.5 12 VAL B O 1
ATOM 1696 N N . THR B 1 13 ? 14.523 15.82 8.391 1 98.44 13 THR B N 1
ATOM 1697 C CA . THR B 1 13 ? 14.086 17.141 7.969 1 98.44 13 THR B CA 1
ATOM 1698 C C . THR B 1 13 ? 15.164 17.828 7.125 1 98.44 13 THR B C 1
ATOM 1700 O O . THR B 1 13 ? 15.164 19.047 6.973 1 98.44 13 THR B O 1
ATOM 1703 N N . ASN B 1 14 ? 16.109 17.062 6.625 1 97.19 14 ASN B N 1
ATOM 1704 C CA . ASN B 1 14 ? 17.078 17.562 5.648 1 97.19 14 ASN B CA 1
ATOM 1705 C C . ASN B 1 14 ? 17.344 16.531 4.555 1 97.19 14 ASN B C 1
ATOM 1707 O O . ASN B 1 14 ? 16.797 15.414 4.598 1 97.19 14 ASN B O 1
ATOM 1711 N N . GLY B 1 15 ? 18.078 16.922 3.527 1 96.81 15 GLY B N 1
ATOM 1712 C CA . GLY B 1 15 ? 18.25 16.109 2.33 1 96.81 15 GLY B CA 1
ATOM 1713 C C . GLY B 1 15 ? 19.312 15.039 2.477 1 96.81 15 GLY B C 1
ATOM 1714 O O . GLY B 1 15 ? 19.672 14.375 1.501 1 96.81 15 GLY B O 1
ATOM 1715 N N . GLU B 1 16 ? 19.859 14.891 3.664 1 96.5 16 GLU B N 1
ATOM 1716 C CA . GLU B 1 16 ? 20.828 13.82 3.898 1 96.5 16 GLU B CA 1
ATOM 1717 C C . GLU B 1 16 ? 20.109 12.492 4.172 1 96.5 16 GLU B C 1
ATOM 1719 O O . GLU B 1 16 ? 20.141 11.992 5.297 1 96.5 16 GLU B O 1
ATOM 1724 N N . ILE B 1 17 ? 19.578 11.953 3.139 1 97.25 17 ILE B N 1
ATOM 1725 C CA . ILE B 1 17 ? 18.766 10.742 3.23 1 97.25 17 ILE B CA 1
ATOM 1726 C C . ILE B 1 17 ? 19.562 9.547 2.709 1 97.25 17 ILE B C 1
ATOM 1728 O O . ILE B 1 17 ? 20.141 9.602 1.615 1 97.25 17 ILE B O 1
ATOM 1732 N N . ASN B 1 18 ? 19.641 8.57 3.541 1 96.81 18 ASN B N 1
ATOM 1733 C CA . ASN B 1 18 ? 20.203 7.289 3.125 1 96.81 18 ASN B CA 1
ATOM 1734 C C . ASN B 1 18 ? 19.172 6.422 2.414 1 96.81 18 ASN B C 1
ATOM 1736 O O . ASN B 1 18 ? 18.359 5.762 3.062 1 96.81 18 ASN B O 1
ATOM 1740 N N . LEU B 1 19 ? 19.281 6.324 1.085 1 96.38 19 LEU B N 1
ATOM 1741 C CA . LEU B 1 19 ? 18.297 5.633 0.266 1 96.38 19 LEU B CA 1
ATOM 1742 C C . LEU B 1 19 ? 18.312 4.133 0.538 1 96.38 19 LEU B C 1
ATOM 1744 O O . LEU B 1 19 ? 1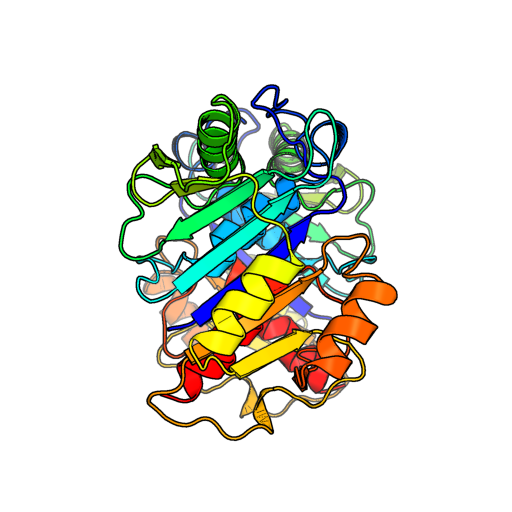7.375 3.418 0.183 1 96.38 19 LEU B O 1
ATOM 1748 N N . LYS B 1 20 ? 19.406 3.635 1.176 1 95.94 20 LYS B N 1
ATOM 1749 C CA . LYS B 1 20 ? 19.531 2.211 1.483 1 95.94 20 LYS B CA 1
ATOM 1750 C C . LYS B 1 20 ? 18.891 1.886 2.832 1 95.94 20 LYS B C 1
ATOM 1752 O O . LYS B 1 20 ? 18.766 0.716 3.201 1 95.94 20 LYS B O 1
ATOM 1757 N N . ASP B 1 21 ? 18.5 2.977 3.561 1 97.25 21 ASP B N 1
ATOM 1758 C CA . ASP B 1 21 ? 18 2.775 4.918 1 97.25 21 ASP B CA 1
ATOM 1759 C C . ASP B 1 21 ? 16.875 3.752 5.234 1 97.25 21 ASP B C 1
ATOM 1761 O O . ASP B 1 21 ? 16.922 4.469 6.234 1 97.25 21 ASP B O 1
ATOM 1765 N N . LEU B 1 22 ? 15.852 3.715 4.418 1 97.81 22 LEU B N 1
ATOM 1766 C CA . LEU B 1 22 ? 14.711 4.613 4.574 1 97.81 22 LEU B CA 1
ATOM 1767 C C . LEU B 1 22 ? 14 4.355 5.898 1 97.81 22 LEU B C 1
ATOM 1769 O O . LEU B 1 22 ? 13.555 5.297 6.559 1 97.81 22 LEU B O 1
ATOM 1773 N N . PRO B 1 23 ? 13.898 3.096 6.391 1 97.06 23 PRO B N 1
ATOM 1774 C CA . PRO B 1 23 ? 13.172 2.842 7.641 1 97.06 23 PRO B CA 1
ATOM 1775 C C . PRO B 1 23 ? 13.977 3.252 8.875 1 97.06 23 PRO B C 1
ATOM 1777 O O . PRO B 1 23 ? 13.398 3.672 9.875 1 97.06 23 PRO B O 1
ATOM 1780 N N . GLY B 1 24 ? 15.258 3.104 8.836 1 96.62 24 GLY B N 1
ATOM 1781 C CA . GLY B 1 24 ? 16.078 3.297 10.016 1 96.62 24 GLY B CA 1
ATOM 1782 C C . GLY B 1 24 ? 16.594 4.719 10.164 1 96.62 24 GLY B C 1
ATOM 1783 O O . GLY B 1 24 ? 15.961 5.539 10.836 1 96.62 24 GLY B O 1
ATOM 1784 N N . SER B 1 25 ? 17.594 5.051 9.445 1 96.5 25 SER B N 1
ATOM 1785 C CA . SER B 1 25 ? 18.312 6.309 9.625 1 96.5 25 SER B CA 1
ATOM 1786 C C . SER B 1 25 ? 17.5 7.488 9.102 1 96.5 25 SER B C 1
ATOM 1788 O O . SER B 1 25 ? 17.766 8.641 9.445 1 96.5 25 SER B O 1
ATOM 1790 N N . SER B 1 26 ? 16.484 7.195 8.336 1 97.31 26 SER B N 1
ATOM 1791 C CA . SER B 1 26 ? 15.703 8.281 7.766 1 97.31 26 SER B CA 1
ATOM 1792 C C . SER B 1 26 ? 14.375 8.453 8.492 1 97.31 26 SER B C 1
ATOM 1794 O O . SER B 1 26 ? 13.492 9.172 8.031 1 97.31 26 SER B O 1
ATOM 1796 N N . GLY B 1 27 ? 14.227 7.777 9.602 1 97.5 27 GLY B N 1
ATOM 1797 C CA . GLY B 1 27 ? 13.078 7.988 10.469 1 97.5 27 GLY B CA 1
ATOM 1798 C C . GLY B 1 27 ? 11.773 7.504 9.859 1 97.5 27 GLY B C 1
ATOM 1799 O O . GLY B 1 27 ? 10.789 8.242 9.82 1 97.5 27 GLY B O 1
ATOM 1800 N N . ARG B 1 28 ? 11.805 6.316 9.305 1 97.75 28 ARG B N 1
ATOM 1801 C CA . ARG B 1 28 ? 10.641 5.668 8.711 1 97.75 28 ARG B CA 1
ATOM 1802 C C . ARG B 1 28 ? 10.156 6.43 7.48 1 97.75 28 ARG B C 1
ATOM 1804 O O . ARG B 1 28 ? 8.953 6.527 7.234 1 97.75 28 ARG B O 1
ATOM 1811 N N . LEU B 1 29 ? 11.094 6.945 6.707 1 98.62 29 LEU B N 1
ATOM 1812 C CA . LEU B 1 29 ? 10.758 7.609 5.453 1 98.62 29 LEU B CA 1
ATOM 1813 C C . LEU B 1 29 ? 10.102 6.629 4.484 1 98.62 29 LEU B C 1
ATOM 1815 O O . LEU B 1 29 ? 9.367 7.043 3.58 1 98.62 29 LEU B O 1
ATOM 1819 N N . ASP B 1 30 ? 10.328 5.305 4.68 1 98.56 30 ASP B N 1
ATOM 1820 C CA . ASP B 1 30 ? 9.688 4.281 3.861 1 98.56 30 ASP B CA 1
ATOM 1821 C C . ASP B 1 30 ? 8.164 4.363 3.969 1 98.56 30 ASP B C 1
ATOM 1823 O O . ASP B 1 30 ? 7.461 4.242 2.965 1 98.56 30 ASP B O 1
ATOM 1827 N N . LEU B 1 31 ? 7.691 4.598 5.141 1 98.56 31 LEU B N 1
ATOM 1828 C CA . LEU B 1 31 ? 6.258 4.738 5.359 1 98.56 31 LEU B CA 1
ATOM 1829 C C . LEU B 1 31 ? 5.707 5.953 4.617 1 98.56 31 LEU B C 1
ATOM 1831 O O . LEU B 1 31 ? 4.648 5.875 3.99 1 98.56 31 LEU B O 1
ATOM 1835 N N . LEU B 1 32 ? 6.418 7.066 4.66 1 98.81 32 LEU B N 1
ATOM 1836 C CA . LEU B 1 32 ? 5.973 8.266 3.967 1 98.81 32 LEU B CA 1
ATOM 1837 C C . LEU B 1 32 ? 5.902 8.031 2.461 1 98.81 32 LEU B C 1
ATOM 1839 O O . LEU B 1 32 ? 4.953 8.469 1.804 1 98.81 32 LEU B O 1
ATOM 1843 N N . CYS B 1 33 ? 6.914 7.348 1.958 1 98.88 33 CYS B N 1
ATOM 1844 C CA . CYS B 1 33 ? 6.918 7.035 0.533 1 98.88 33 CYS B CA 1
ATOM 1845 C C . CYS B 1 33 ? 5.711 6.191 0.155 1 98.88 33 CYS B C 1
ATOM 1847 O O . CYS B 1 33 ? 5.059 6.449 -0.858 1 98.88 33 CYS B O 1
ATOM 1849 N N . ARG B 1 34 ? 5.406 5.254 1.012 1 98.81 34 ARG B N 1
ATOM 1850 C CA . ARG B 1 34 ? 4.262 4.395 0.728 1 98.81 34 ARG B CA 1
ATOM 1851 C C . ARG B 1 34 ? 2.953 5.172 0.841 1 98.81 34 ARG B C 1
ATOM 1853 O O . ARG B 1 34 ? 2 4.91 0.105 1 98.81 34 ARG B O 1
ATOM 1860 N N . CYS B 1 35 ? 2.912 6.102 1.729 1 98.88 35 CYS B N 1
ATOM 1861 C CA . CYS B 1 35 ? 1.733 6.957 1.83 1 98.88 35 CYS B CA 1
ATOM 1862 C C . CYS B 1 35 ? 1.548 7.781 0.562 1 98.88 35 CYS B C 1
ATOM 1864 O O . CYS B 1 35 ? 0.425 7.941 0.079 1 98.88 35 CYS B O 1
ATOM 1866 N N . VAL B 1 36 ? 2.646 8.32 0.074 1 98.88 36 VAL B N 1
ATOM 1867 C CA . VAL B 1 36 ? 2.574 9.086 -1.169 1 98.88 36 VAL B CA 1
ATOM 1868 C C . VAL B 1 36 ? 2.053 8.188 -2.293 1 98.88 36 VAL B C 1
ATOM 1870 O O . VAL B 1 36 ? 1.172 8.586 -3.057 1 98.88 36 VAL B O 1
ATOM 1873 N N . ASN B 1 37 ? 2.584 6.996 -2.375 1 98.81 37 ASN B N 1
ATOM 1874 C CA . ASN B 1 37 ? 2.08 6.027 -3.344 1 98.81 37 ASN B CA 1
ATOM 1875 C C . ASN B 1 37 ? 0.575 5.824 -3.203 1 98.81 37 ASN B C 1
ATOM 1877 O O . ASN B 1 37 ? -0.172 5.996 -4.168 1 98.81 37 ASN B O 1
ATOM 1881 N N . SER B 1 38 ? 0.141 5.535 -2.045 1 98.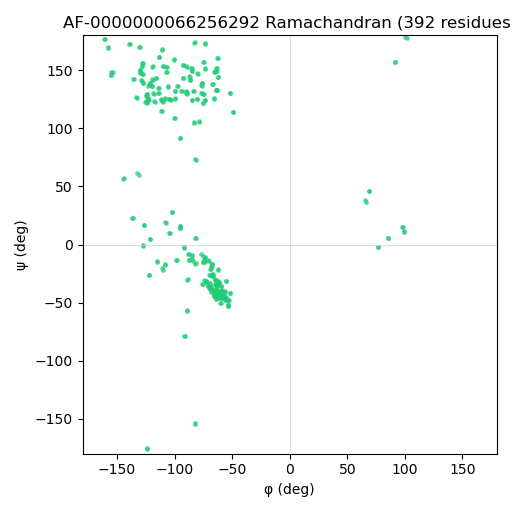88 38 SER B N 1
ATOM 1882 C CA . SER B 1 38 ? -1.258 5.219 -1.777 1 98.88 38 SER B CA 1
ATOM 1883 C C . SER B 1 38 ? -2.16 6.418 -2.053 1 98.88 38 SER B C 1
ATOM 1885 O O . SER B 1 38 ? -3.314 6.254 -2.451 1 98.88 38 SER B O 1
ATOM 1887 N N . ALA B 1 39 ? -1.646 7.602 -1.863 1 98.88 39 ALA B N 1
ATOM 1888 C CA . ALA B 1 39 ? -2.441 8.82 -2.008 1 98.88 39 ALA B CA 1
ATOM 1889 C C . ALA B 1 39 ? -2.734 9.109 -3.477 1 98.88 39 ALA B C 1
ATOM 1891 O O . ALA B 1 39 ? -3.816 9.594 -3.814 1 98.88 39 ALA B O 1
ATOM 1892 N N . PHE B 1 40 ? -1.803 8.719 -4.375 1 98.81 40 PHE B N 1
ATOM 1893 C CA . PHE B 1 40 ? -1.92 9.352 -5.684 1 98.81 40 PHE B CA 1
ATOM 1894 C C . PHE B 1 40 ? -2.084 8.305 -6.777 1 98.81 40 PHE B C 1
ATOM 1896 O O . PHE B 1 40 ? -2.697 8.57 -7.812 1 98.81 40 PHE B O 1
ATOM 1903 N N . PHE B 1 41 ? -1.611 7.09 -6.602 1 98.56 41 PHE B N 1
ATOM 1904 C CA . PHE B 1 41 ? -1.421 6.238 -7.77 1 98.56 41 PHE B CA 1
ATOM 1905 C C . PHE B 1 41 ? -2.604 5.293 -7.949 1 98.56 41 PHE B C 1
ATOM 1907 O O . PHE B 1 41 ? -3.104 4.727 -6.977 1 98.56 41 PHE B O 1
ATOM 1914 N N . LEU B 1 42 ? -3.025 5.18 -9.148 1 97.44 42 LEU B N 1
ATOM 1915 C CA . LEU B 1 42 ? -3.898 4.148 -9.703 1 97.44 42 LEU B CA 1
ATOM 1916 C C . LEU B 1 42 ? -3.135 3.252 -10.672 1 97.44 42 LEU B C 1
ATOM 1918 O O . LEU B 1 42 ? -1.978 3.527 -11 1 97.44 42 LEU B O 1
ATOM 1922 N N . SER B 1 43 ? -3.678 2.143 -11.07 1 93.25 43 SER B N 1
ATOM 1923 C CA . SER B 1 43 ? -2.996 1.192 -11.945 1 93.25 43 SER B CA 1
ATOM 1924 C C . SER B 1 43 ? -2.447 1.881 -13.188 1 93.25 43 SER B C 1
ATOM 1926 O O . SER B 1 43 ? -1.306 1.639 -13.586 1 93.25 43 SER B O 1
ATOM 1928 N N . HIS B 1 44 ? -3.143 2.785 -13.828 1 90.44 44 HIS B N 1
ATOM 1929 C CA . HIS B 1 44 ? -2.709 3.412 -15.07 1 90.44 44 HIS B CA 1
ATOM 1930 C C . HIS B 1 44 ? -2.963 4.918 -15.047 1 90.44 44 HIS B C 1
ATOM 1932 O O . HIS B 1 44 ? -3.09 5.543 -16.094 1 90.44 44 HIS B O 1
ATOM 1938 N N . ASP B 1 45 ? -3.049 5.391 -13.805 1 94.19 45 ASP B N 1
ATOM 1939 C CA . ASP B 1 45 ? -3.365 6.809 -13.664 1 94.19 45 ASP B CA 1
ATOM 1940 C C . ASP B 1 45 ? -2.988 7.324 -12.281 1 94.19 45 ASP B C 1
ATOM 1942 O O . ASP B 1 45 ? -2.443 6.582 -11.461 1 94.19 45 ASP B O 1
ATOM 1946 N N . MET B 1 46 ? -3.17 8.625 -12.031 1 97 46 MET B N 1
ATOM 1947 C CA . MET B 1 46 ? -2.941 9.273 -10.742 1 97 46 MET B CA 1
ATOM 1948 C C . MET B 1 46 ? -4.16 10.086 -10.32 1 97 46 MET B C 1
ATOM 1950 O O . MET B 1 46 ? -4.863 10.648 -11.164 1 97 46 MET B O 1
ATOM 1954 N N . ARG B 1 47 ? -4.363 10.133 -9.117 1 98.06 47 ARG B N 1
ATOM 1955 C CA . ARG B 1 47 ? -5.422 10.992 -8.586 1 98.06 47 ARG B CA 1
ATOM 1956 C C . ARG B 1 47 ? -5.02 12.461 -8.648 1 98.06 47 ARG B C 1
ATOM 1958 O O . ARG B 1 47 ? -4.023 12.859 -8.039 1 98.06 47 ARG B O 1
ATOM 1965 N N . ARG B 1 48 ? -5.816 13.242 -9.273 1 97.62 48 ARG B N 1
ATOM 1966 C CA . ARG B 1 48 ? -5.516 14.656 -9.445 1 97.62 48 ARG B CA 1
ATOM 1967 C C . ARG B 1 48 ? -6.246 15.508 -8.406 1 97.62 48 ARG B C 1
ATOM 1969 O O . ARG B 1 48 ? -5.922 16.688 -8.219 1 97.62 48 ARG B O 1
ATOM 1976 N N . ASP B 1 49 ? -7.172 14.953 -7.75 1 97.25 49 ASP B N 1
ATOM 1977 C CA . ASP B 1 49 ? -8.008 15.672 -6.789 1 97.25 49 ASP B CA 1
ATOM 1978 C C . ASP B 1 49 ? -7.562 15.383 -5.355 1 97.25 49 ASP B C 1
ATOM 1980 O O . ASP B 1 49 ? -8.391 15.344 -4.441 1 97.25 49 ASP B O 1
ATOM 1984 N N . THR B 1 50 ? -6.293 15.078 -5.195 1 98.62 50 THR B N 1
ATOM 1985 C CA . THR B 1 50 ? -5.762 14.695 -3.893 1 98.62 50 THR B CA 1
ATOM 1986 C C . THR B 1 50 ? -4.543 15.539 -3.535 1 98.62 50 THR B C 1
ATOM 1988 O O . THR B 1 50 ? -3.725 15.852 -4.402 1 98.62 50 THR B O 1
ATOM 1991 N N . ILE B 1 51 ? -4.438 15.961 -2.279 1 98.88 51 ILE B N 1
ATOM 1992 C CA . ILE B 1 51 ? -3.252 16.594 -1.711 1 98.88 51 ILE B CA 1
ATOM 1993 C C . ILE B 1 51 ? -2.771 15.789 -0.502 1 98.88 51 ILE B C 1
ATOM 1995 O O . ILE B 1 51 ? -3.582 15.305 0.293 1 98.88 51 ILE B O 1
ATOM 1999 N N . PHE B 1 52 ? -1.479 15.602 -0.419 1 98.94 52 PHE B N 1
ATOM 2000 C CA . PHE B 1 52 ? -0.885 14.859 0.689 1 98.94 52 PHE B CA 1
ATOM 2001 C C . PHE B 1 52 ? 0.169 15.703 1.398 1 98.94 52 PHE B C 1
ATOM 2003 O O . PHE B 1 52 ? 1.06 16.266 0.755 1 98.94 52 PHE B O 1
ATOM 2010 N N . TYR B 1 53 ? 0.049 15.789 2.729 1 98.94 53 TYR B N 1
ATOM 2011 C CA . TYR B 1 53 ? 1.02 16.484 3.566 1 98.94 53 TYR B CA 1
ATOM 2012 C C . TYR B 1 53 ? 1.751 15.508 4.477 1 98.94 53 TYR B C 1
ATOM 2014 O O . TYR B 1 53 ? 1.131 14.625 5.082 1 98.94 53 TYR B O 1
ATOM 2022 N N . SER B 1 54 ? 3.008 15.641 4.551 1 98.88 54 SER B N 1
ATOM 2023 C CA . SER B 1 54 ? 3.768 15.055 5.648 1 98.88 54 SER B CA 1
ATOM 2024 C C . SER B 1 54 ? 4.453 16.125 6.484 1 98.88 54 SER B C 1
ATOM 2026 O O . SER B 1 54 ? 5.176 16.969 5.953 1 98.88 54 SER B O 1
ATOM 2028 N N . VAL B 1 55 ? 4.184 16.172 7.734 1 98.88 55 VAL B N 1
ATOM 2029 C CA . VAL B 1 55 ? 4.898 17.078 8.633 1 98.88 55 VAL B CA 1
ATOM 2030 C C . VAL B 1 55 ? 5.984 16.312 9.383 1 98.88 55 VAL B C 1
ATOM 2032 O O . VAL B 1 55 ? 5.68 15.516 10.281 1 98.88 55 VAL B O 1
ATOM 2035 N N . ASN B 1 56 ? 7.238 16.562 9.047 1 98.81 56 ASN B N 1
ATOM 2036 C CA . ASN B 1 56 ? 8.391 15.844 9.562 1 98.81 56 ASN B CA 1
ATOM 2037 C C . ASN B 1 56 ? 8.938 16.484 10.836 1 98.81 56 ASN B C 1
ATOM 2039 O O . ASN B 1 56 ? 9.211 17.688 10.852 1 98.81 56 ASN B O 1
ATOM 2043 N N . TYR B 1 57 ? 9.133 15.68 11.852 1 98.69 57 TYR B N 1
ATOM 2044 C CA . TYR B 1 57 ? 9.578 16.234 13.133 1 98.69 57 TYR B CA 1
ATOM 2045 C C . TYR B 1 57 ? 10.906 15.609 13.562 1 98.69 57 TYR B C 1
ATOM 2047 O O . TYR B 1 57 ? 11.375 15.859 14.672 1 98.69 57 TYR B O 1
ATOM 2055 N N . GLY B 1 58 ? 11.5 14.773 12.719 1 98.19 58 GLY B N 1
ATOM 2056 C CA . GLY B 1 58 ? 12.797 14.211 13.047 1 98.19 58 GLY B CA 1
ATOM 2057 C C . GLY B 1 58 ? 13.93 15.211 12.93 1 98.19 58 GLY B C 1
ATOM 2058 O O . GLY B 1 58 ? 13.734 16.312 12.43 1 98.19 58 GLY B O 1
ATOM 2059 N N . ASP B 1 59 ? 15.109 14.758 13.375 1 96.94 59 ASP B N 1
ATOM 2060 C CA . ASP B 1 59 ? 16.312 15.578 13.266 1 96.94 59 ASP B CA 1
ATOM 2061 C C . ASP B 1 59 ? 16.672 15.852 11.805 1 96.94 59 ASP B C 1
ATOM 2063 O O . ASP B 1 59 ? 16.328 15.062 10.922 1 96.94 59 ASP B O 1
ATOM 2067 N N . PRO B 1 60 ? 17.312 17.047 11.492 1 96.88 60 PRO B N 1
ATOM 2068 C CA . PRO B 1 60 ? 17.984 18 12.391 1 96.88 60 PRO B CA 1
ATOM 2069 C C . PRO B 1 60 ? 17.203 19.297 12.562 1 96.88 60 PRO B C 1
ATOM 2071 O O . PRO B 1 60 ? 17.469 20.062 13.484 1 96.88 60 PRO B O 1
ATOM 2074 N N . ASN B 1 61 ? 16.203 19.625 11.656 1 95.69 61 ASN B N 1
ATOM 2075 C CA . ASN B 1 61 ? 15.617 20.969 11.664 1 95.69 61 ASN B CA 1
ATOM 2076 C C . ASN B 1 61 ? 14.094 20.906 11.625 1 95.69 61 ASN B C 1
ATOM 2078 O O . ASN B 1 61 ? 13.469 21.484 10.734 1 95.69 61 ASN B O 1
ATOM 2082 N N . PRO B 1 62 ? 13.477 20.312 12.602 1 97.94 62 PRO B N 1
ATOM 2083 C CA . PRO B 1 62 ? 12.008 20.234 12.57 1 97.94 62 PRO B CA 1
ATOM 2084 C C . PRO B 1 62 ? 11.352 21.562 12.922 1 97.94 62 PRO B C 1
ATOM 2086 O O . PRO B 1 62 ? 11.961 22.406 13.586 1 97.94 62 PRO B O 1
ATOM 2089 N N . PRO B 1 63 ? 10.195 21.734 12.508 1 98.31 63 PRO B N 1
ATOM 2090 C CA . PRO B 1 63 ? 9.445 20.891 11.562 1 98.31 63 PRO B CA 1
ATOM 2091 C C . PRO B 1 63 ? 9.75 21.234 10.109 1 98.31 63 PRO B C 1
ATOM 2093 O O . PRO B 1 63 ? 10.109 22.375 9.797 1 98.31 63 PRO B O 1
ATOM 2096 N N . VAL B 1 64 ? 9.688 20.312 9.211 1 98.75 64 VAL B N 1
ATOM 2097 C CA . VAL B 1 64 ? 9.609 20.547 7.773 1 98.75 64 VAL B CA 1
ATOM 2098 C C . VAL B 1 64 ? 8.398 19.828 7.195 1 98.75 64 VAL B C 1
ATOM 2100 O O . VAL B 1 64 ? 8.266 18.609 7.34 1 98.75 64 VAL B O 1
ATOM 2103 N N . THR B 1 65 ? 7.52 20.578 6.559 1 98.81 65 THR B N 1
ATOM 2104 C CA . THR B 1 65 ? 6.324 20.016 5.934 1 98.81 65 THR B CA 1
ATOM 2105 C C . THR B 1 65 ? 6.531 19.844 4.434 1 98.81 65 THR B C 1
ATOM 2107 O O . THR B 1 65 ? 7.031 20.75 3.76 1 98.81 65 THR B O 1
ATOM 2110 N N . LEU B 1 66 ? 6.199 18.734 3.973 1 98.81 66 LEU B N 1
ATOM 2111 C CA . LEU B 1 66 ? 6.156 18.438 2.543 1 98.81 66 LEU B CA 1
ATOM 2112 C C . LEU B 1 66 ? 4.715 18.375 2.047 1 98.81 66 LEU B C 1
ATOM 2114 O O . LEU B 1 66 ? 3.848 17.812 2.719 1 98.81 66 LEU B O 1
ATOM 2118 N N . LYS B 1 67 ? 4.484 18.969 0.959 1 98.88 67 LYS B N 1
ATOM 2119 C CA . LYS B 1 67 ? 3.174 18.984 0.317 1 98.88 67 LYS B CA 1
ATOM 2120 C C . LYS B 1 67 ? 3.252 18.422 -1.103 1 98.88 67 LYS B C 1
ATOM 2122 O O . LYS B 1 67 ? 4.086 18.859 -1.9 1 98.88 67 LYS B O 1
ATOM 2127 N N . PHE B 1 68 ? 2.441 17.438 -1.427 1 98.88 68 PHE B N 1
ATOM 2128 C CA . PHE B 1 68 ? 2.289 16.859 -2.756 1 98.88 68 PHE B CA 1
ATOM 2129 C C . PHE B 1 68 ? 0.918 17.188 -3.336 1 98.88 68 PHE B C 1
ATOM 2131 O O . PHE B 1 68 ? -0.107 16.906 -2.709 1 98.88 68 PHE B O 1
ATOM 2138 N N . VAL B 1 69 ? 0.92 17.75 -4.48 1 98.88 69 VAL B N 1
ATOM 2139 C CA . VAL B 1 69 ? -0.32 18.172 -5.125 1 98.88 69 VAL B CA 1
ATOM 2140 C C . VAL B 1 69 ? -0.583 17.312 -6.355 1 98.88 69 VAL B C 1
ATOM 2142 O O . VAL B 1 69 ? 0.088 17.453 -7.379 1 98.88 69 VAL B O 1
ATOM 2145 N N . GLY B 1 70 ? -1.671 16.516 -6.336 1 98.56 70 GLY B N 1
ATOM 2146 C CA . GLY B 1 70 ? -1.956 15.516 -7.352 1 98.56 70 GLY B CA 1
ATOM 2147 C C . GLY B 1 70 ? -2.078 16.094 -8.742 1 98.56 70 GLY B C 1
ATOM 2148 O O . GLY B 1 70 ? -1.558 15.531 -9.711 1 98.56 70 GLY B O 1
ATOM 2149 N N . SER B 1 71 ? -2.672 17.203 -8.883 1 98.31 71 SER B N 1
ATOM 2150 C CA . SER B 1 71 ? -2.941 17.797 -10.188 1 98.31 71 SER B CA 1
ATOM 2151 C C . SER B 1 71 ? -1.667 18.359 -10.812 1 98.31 71 SER B C 1
ATOM 2153 O O . SER B 1 71 ? -1.642 18.672 -12 1 98.31 71 SER B O 1
ATOM 2155 N N . GLU B 1 72 ? -0.616 18.438 -10.039 1 98.62 72 GLU B N 1
ATOM 2156 C CA . GLU B 1 72 ? 0.602 19.078 -10.516 1 98.62 72 GLU B CA 1
ATOM 2157 C C . GLU B 1 72 ? 1.757 18.078 -10.609 1 98.62 72 GLU B C 1
ATOM 2159 O O . GLU B 1 72 ? 2.768 18.359 -11.258 1 98.62 72 GLU B O 1
ATOM 2164 N N . LEU B 1 73 ? 1.578 16.922 -9.977 1 97.94 73 LEU B N 1
ATOM 2165 C CA . LEU B 1 73 ? 2.66 15.938 -9.875 1 97.94 73 LEU B CA 1
ATOM 2166 C C . LEU B 1 73 ? 3.07 15.438 -11.25 1 97.94 73 LEU B C 1
ATOM 2168 O O . LEU B 1 73 ? 2.217 15.102 -12.07 1 97.94 73 LEU B O 1
ATOM 2172 N N . LYS B 1 74 ? 4.348 15.414 -11.484 1 95.56 74 LYS B N 1
ATOM 2173 C CA . LYS B 1 74 ? 4.91 14.859 -12.719 1 95.56 74 LYS B CA 1
ATOM 2174 C C . LYS B 1 74 ? 6.121 13.977 -12.422 1 95.56 74 LYS B C 1
ATOM 2176 O O . LYS B 1 74 ? 6.863 14.234 -11.469 1 95.56 74 LYS B O 1
ATOM 2181 N N . ARG B 1 75 ? 6.27 12.914 -13.141 1 92.88 75 ARG B N 1
ATOM 2182 C CA . ARG B 1 75 ? 7.484 12.109 -13.25 1 92.88 75 ARG B CA 1
ATOM 2183 C C . ARG B 1 75 ? 7.676 11.234 -12.016 1 92.88 75 ARG B C 1
ATOM 2185 O O . ARG B 1 75 ? 8.68 10.523 -11.898 1 92.88 75 ARG B O 1
ATOM 2192 N N . VAL B 1 76 ? 6.797 11.352 -11.047 1 94.44 76 VAL B N 1
ATOM 2193 C CA . VAL B 1 76 ? 6.941 10.531 -9.852 1 94.44 76 VAL B CA 1
ATOM 2194 C C . VAL B 1 76 ? 6.473 9.109 -10.133 1 94.44 76 VAL B C 1
ATOM 2196 O O . VAL B 1 76 ? 5.43 8.906 -10.766 1 94.44 76 VAL B O 1
ATOM 2199 N N . SER B 1 77 ? 7.27 8.141 -9.789 1 96.25 77 SER B N 1
ATOM 2200 C CA . SER B 1 77 ? 6.887 6.734 -9.906 1 96.25 77 SER B CA 1
ATOM 2201 C C . SER B 1 77 ? 6.445 6.168 -8.555 1 96.25 77 SER B C 1
ATOM 2203 O O . SER B 1 77 ? 6.789 6.715 -7.504 1 96.25 77 SER B O 1
ATOM 2205 N N . PRO B 1 78 ? 5.711 5.117 -8.57 1 97.44 78 PRO B N 1
ATOM 2206 C CA . PRO B 1 78 ? 5.078 4.629 -7.344 1 97.44 78 PRO B CA 1
ATOM 2207 C C . PRO B 1 78 ? 6.066 3.941 -6.406 1 97.44 78 PRO B C 1
ATOM 2209 O O . PRO B 1 78 ? 5.746 3.701 -5.238 1 97.44 78 PRO B O 1
ATOM 2212 N N . ASP B 1 79 ? 7.23 3.578 -6.832 1 98.12 79 ASP B N 1
ATOM 2213 C CA . ASP B 1 79 ? 8.164 2.824 -6 1 98.12 79 ASP B CA 1
ATOM 2214 C C . ASP B 1 79 ? 8.789 3.717 -4.93 1 98.12 79 ASP B C 1
ATOM 2216 O O . ASP B 1 79 ? 8.984 4.914 -5.148 1 98.12 79 ASP B O 1
ATOM 2220 N N . GLU B 1 80 ? 9.172 3.174 -3.803 1 98.62 80 GLU B N 1
ATOM 2221 C CA . GLU B 1 80 ? 9.656 3.9 -2.633 1 98.62 80 GLU B CA 1
ATOM 2222 C C . GLU B 1 80 ? 10.922 4.695 -2.963 1 98.62 80 GLU B C 1
ATOM 2224 O O . GLU B 1 80 ? 11.047 5.859 -2.572 1 98.62 80 GLU B O 1
ATOM 2229 N N . ARG B 1 81 ? 11.805 4.121 -3.678 1 98.12 81 ARG B N 1
ATOM 2230 C CA . ARG B 1 81 ? 13.078 4.777 -3.951 1 98.12 81 ARG B CA 1
ATOM 2231 C C . ARG B 1 81 ? 12.875 6.047 -4.77 1 98.12 81 ARG B C 1
ATOM 2233 O O . ARG B 1 81 ? 13.469 7.086 -4.473 1 98.12 81 ARG B O 1
ATOM 2240 N N . SER B 1 82 ? 12.086 5.93 -5.793 1 97.88 82 SER B N 1
ATOM 2241 C CA . SER B 1 82 ? 11.797 7.086 -6.633 1 97.88 82 SER B CA 1
ATOM 2242 C C . SER B 1 82 ? 11.18 8.219 -5.816 1 97.88 82 SER B C 1
ATOM 2244 O O . SER B 1 82 ? 11.609 9.375 -5.922 1 97.88 82 SER B O 1
ATOM 2246 N N . ILE B 1 83 ? 10.258 7.93 -5.016 1 98.69 83 ILE B N 1
ATOM 2247 C CA . ILE B 1 83 ? 9.586 8.938 -4.199 1 98.69 83 ILE B CA 1
ATOM 2248 C C . ILE B 1 83 ? 10.57 9.531 -3.199 1 98.69 83 ILE B C 1
ATOM 2250 O O . ILE B 1 83 ? 10.586 10.75 -2.984 1 98.69 83 ILE B O 1
ATOM 2254 N N . ALA B 1 84 ? 11.406 8.672 -2.617 1 98.69 84 ALA B N 1
ATOM 2255 C CA . ALA B 1 84 ? 12.406 9.133 -1.661 1 98.69 84 ALA B CA 1
ATOM 2256 C C . ALA B 1 84 ? 13.359 10.141 -2.305 1 98.69 84 ALA B C 1
ATOM 2258 O O . ALA B 1 84 ? 13.805 11.094 -1.653 1 98.69 84 ALA B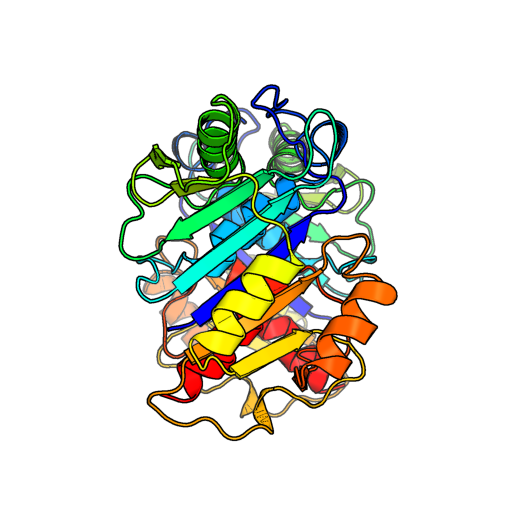 O 1
ATOM 2259 N N . LEU B 1 85 ? 13.68 9.93 -3.594 1 98.38 85 LEU B N 1
ATOM 2260 C CA . LEU B 1 85 ? 14.555 10.852 -4.309 1 98.38 85 LEU B CA 1
ATOM 2261 C C . LEU B 1 85 ? 13.922 12.234 -4.43 1 98.38 85 LEU B C 1
ATOM 2263 O O . LEU B 1 85 ? 14.602 13.25 -4.285 1 98.38 85 LEU B O 1
ATOM 2267 N N . PHE B 1 86 ? 12.633 12.289 -4.664 1 98.38 86 PHE B N 1
ATOM 2268 C CA . PHE B 1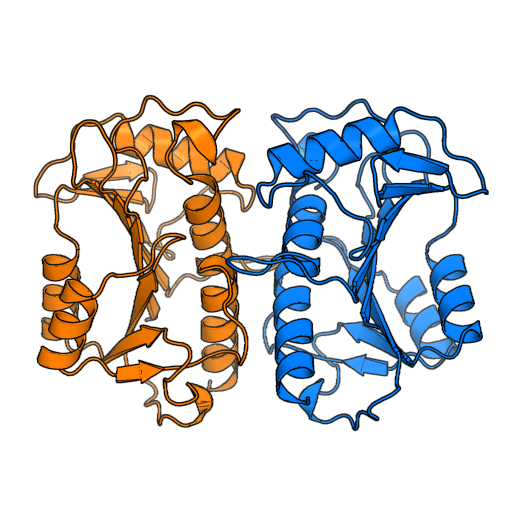 86 ? 11.93 13.562 -4.758 1 98.38 86 PHE B CA 1
ATOM 2269 C C . PHE B 1 86 ? 11.852 14.242 -3.396 1 98.38 86 PHE B C 1
ATOM 2271 O O . PHE B 1 86 ? 11.984 15.461 -3.295 1 98.38 86 PHE B O 1
ATOM 2278 N N . ILE B 1 87 ? 11.641 13.422 -2.367 1 98.62 87 ILE B N 1
ATOM 2279 C CA . ILE B 1 87 ? 11.609 13.961 -1.011 1 98.62 87 ILE B CA 1
ATOM 2280 C C . ILE B 1 87 ? 12.984 14.516 -0.644 1 98.62 87 ILE B C 1
ATOM 2282 O O . ILE B 1 87 ? 13.086 15.602 -0.064 1 98.62 87 ILE B O 1
ATOM 2286 N N . LYS B 1 88 ? 14 13.734 -0.98 1 98.38 88 LYS B N 1
ATOM 2287 C CA . LYS B 1 88 ? 15.375 14.18 -0.749 1 98.38 88 LYS B CA 1
ATOM 2288 C C . LYS B 1 88 ? 15.617 15.547 -1.372 1 98.38 88 LYS B C 1
ATOM 2290 O O . LYS B 1 88 ? 16.156 16.438 -0.72 1 98.38 88 LYS B O 1
ATOM 2295 N N . LYS B 1 89 ? 15.219 15.719 -2.621 1 97.75 89 LYS B N 1
ATOM 2296 C CA . LYS B 1 89 ? 15.391 16.984 -3.33 1 97.75 89 LYS B CA 1
ATOM 2297 C C . LYS B 1 89 ? 14.633 18.109 -2.629 1 97.75 89 LYS B C 1
ATOM 2299 O O . LYS B 1 89 ? 15.148 19.219 -2.498 1 97.75 89 LYS B O 1
ATOM 2304 N N . ALA B 1 90 ? 13.469 17.844 -2.199 1 98.12 90 ALA B N 1
ATOM 2305 C CA . ALA B 1 90 ? 12.641 18.844 -1.532 1 98.12 90 ALA B CA 1
ATOM 2306 C C . ALA B 1 90 ? 13.266 19.281 -0.213 1 98.12 90 ALA B C 1
ATOM 2308 O O . ALA B 1 90 ? 13.172 20.453 0.166 1 98.12 90 ALA B O 1
ATOM 2309 N N . LEU B 1 91 ? 13.945 18.344 0.464 1 98.19 91 LEU B N 1
ATOM 2310 C CA . LEU B 1 91 ? 14.484 18.594 1.796 1 98.19 91 LEU B CA 1
ATOM 2311 C C . LEU B 1 91 ? 15.883 19.203 1.711 1 98.19 91 LEU B C 1
ATOM 2313 O O . LEU B 1 91 ? 16.438 19.641 2.723 1 98.19 91 LEU B O 1
ATOM 2317 N N . GLU B 1 92 ? 16.484 19.156 0.557 1 96.38 92 GLU B N 1
ATOM 2318 C CA . GLU B 1 92 ? 17.812 19.719 0.364 1 96.38 92 GLU B CA 1
ATOM 2319 C C . GLU B 1 92 ? 17.797 21.234 0.5 1 96.38 92 GLU B C 1
ATOM 2321 O O . GLU B 1 92 ? 18.812 21.844 0.853 1 96.38 92 GLU B O 1
ATOM 2326 N N . LYS B 1 93 ? 16.641 21.766 0.196 1 89.5 93 LYS B N 1
ATOM 2327 C CA . LYS B 1 93 ? 16.516 23.219 0.29 1 89.5 93 LYS B CA 1
ATOM 2328 C C . LYS B 1 93 ? 16 23.625 1.663 1 89.5 93 LYS B C 1
ATOM 2330 O O . LYS B 1 93 ? 15.141 22.953 2.242 1 89.5 93 LYS B O 1
ATOM 2335 N N . ASP B 1 94 ? 16.531 24.734 2.105 1 89.94 94 ASP B N 1
ATOM 2336 C CA . ASP B 1 94 ? 16.062 25.234 3.393 1 89.94 94 ASP B CA 1
ATOM 2337 C C . ASP B 1 94 ? 14.594 25.641 3.314 1 89.94 94 ASP B C 1
ATOM 2339 O O . ASP B 1 94 ? 14.219 26.469 2.475 1 89.94 94 ASP B O 1
ATOM 2343 N N . ALA B 1 95 ? 13.883 25.078 4.211 1 93.06 95 ALA B N 1
ATOM 2344 C CA . ALA B 1 95 ? 12.461 25.438 4.25 1 93.06 95 ALA B CA 1
ATOM 2345 C C . ALA B 1 95 ? 12.242 26.766 4.969 1 93.06 95 ALA B C 1
ATOM 2347 O O . ALA B 1 95 ? 13 27.109 5.879 1 93.06 95 ALA B O 1
ATOM 2348 N N . THR B 1 96 ? 11.273 27.469 4.539 1 95.56 96 THR B N 1
ATOM 2349 C CA . THR B 1 96 ? 10.797 28.703 5.172 1 95.56 96 THR B CA 1
ATOM 2350 C C . THR B 1 96 ? 9.312 28.609 5.496 1 95.56 96 THR B C 1
ATOM 2352 O O . THR B 1 96 ? 8.688 27.562 5.277 1 95.56 96 THR B O 1
ATOM 2355 N N . GLU B 1 97 ? 8.805 29.672 5.973 1 95.12 97 GLU B N 1
ATOM 2356 C CA . GLU B 1 97 ? 7.379 29.672 6.293 1 95.12 97 GLU B CA 1
ATOM 2357 C C . GLU B 1 97 ? 6.531 29.625 5.023 1 95.12 97 GLU B C 1
ATOM 2359 O O . GLU B 1 97 ? 5.395 29.156 5.047 1 95.12 97 GLU B O 1
ATOM 2364 N N . LEU B 1 98 ? 7.105 30.109 3.959 1 96.62 98 LEU B N 1
ATOM 2365 C CA . LEU B 1 98 ? 6.41 30.109 2.676 1 96.62 98 LEU B CA 1
ATOM 2366 C C . LEU B 1 98 ? 6.625 28.797 1.935 1 96.62 98 LEU B C 1
ATOM 2368 O O . LEU B 1 98 ? 7.707 28.203 2.012 1 96.62 98 LEU B O 1
ATOM 2372 N N . TRP B 1 99 ? 5.645 28.391 1.279 1 97.69 99 TRP B N 1
ATOM 2373 C CA . TRP B 1 99 ? 5.77 27.203 0.449 1 97.69 99 TRP B CA 1
ATOM 2374 C C . TRP B 1 99 ? 6.777 27.422 -0.673 1 97.69 99 TRP B C 1
ATOM 2376 O O . TRP B 1 99 ? 6.73 28.453 -1.366 1 97.69 99 TRP B O 1
ATOM 2386 N N . LYS B 1 100 ? 7.598 26.531 -0.829 1 97.56 100 LYS B N 1
ATOM 2387 C CA . LYS B 1 100 ? 8.562 26.547 -1.921 1 97.56 100 LYS B CA 1
ATOM 2388 C C . LYS B 1 100 ? 8.484 25.266 -2.752 1 97.56 100 LYS B C 1
ATOM 2390 O O . LYS B 1 100 ? 8.547 24.156 -2.209 1 97.56 100 LYS B O 1
ATOM 2395 N N . GLU B 1 101 ? 8.352 25.438 -4.031 1 97.81 101 GLU B N 1
ATOM 2396 C CA . GLU B 1 101 ? 8.281 24.266 -4.902 1 97.81 101 GLU B CA 1
ATOM 2397 C C . GLU B 1 101 ? 9.672 23.703 -5.188 1 97.81 101 GLU B C 1
ATOM 2399 O O . GLU B 1 101 ? 10.586 24.453 -5.551 1 97.81 101 GLU B O 1
ATOM 2404 N N . SER B 1 102 ? 9.867 22.484 -4.922 1 96.62 102 SER B N 1
ATOM 2405 C CA . SER B 1 102 ? 11.125 21.812 -5.254 1 96.62 102 SER B CA 1
ATOM 2406 C C . SER B 1 102 ? 11.078 21.219 -6.656 1 96.62 102 SER B C 1
AT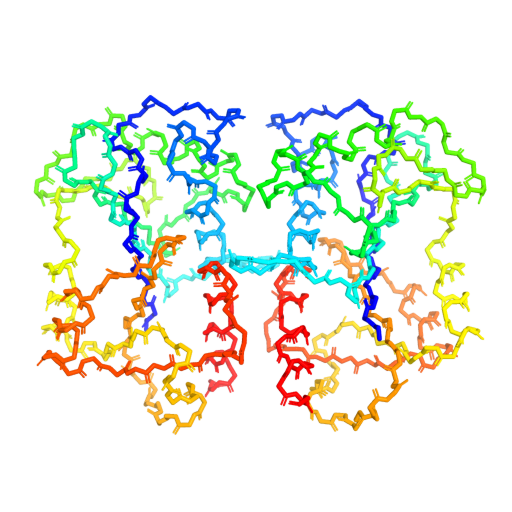OM 2408 O O . SER B 1 102 ? 11.953 21.5 -7.48 1 96.62 102 SER B O 1
ATOM 2410 N N . THR B 1 103 ? 10.117 20.344 -6.93 1 96.75 103 THR B N 1
ATOM 2411 C CA . THR B 1 103 ? 9.766 19.781 -8.234 1 96.75 103 THR B CA 1
ATOM 2412 C C . THR B 1 103 ? 8.266 19.891 -8.484 1 96.75 103 THR B C 1
ATOM 2414 O O . THR B 1 103 ? 7.508 20.266 -7.59 1 96.75 103 THR B O 1
ATOM 2417 N N . SER B 1 104 ? 7.852 19.609 -9.688 1 98.19 104 SER B N 1
ATOM 2418 C CA . SER B 1 104 ? 6.453 19.781 -10.062 1 98.19 104 SER B CA 1
ATOM 2419 C C . SER B 1 104 ? 5.523 19.125 -9.039 1 98.19 104 SER B C 1
ATOM 2421 O O . SER B 1 104 ? 5.574 17.922 -8.836 1 98.19 104 SER B O 1
ATOM 2423 N N . GLY B 1 105 ? 4.723 19.938 -8.312 1 98.56 105 GLY B N 1
ATOM 2424 C CA . GLY B 1 105 ? 3.672 19.453 -7.426 1 98.56 105 GLY B CA 1
ATOM 2425 C C . GLY B 1 105 ? 4.176 19.094 -6.043 1 98.56 105 GLY B C 1
ATOM 2426 O O . GLY B 1 105 ? 3.42 18.578 -5.211 1 98.56 105 GLY B O 1
ATOM 2427 N N . ILE B 1 106 ? 5.488 19.375 -5.762 1 98.69 106 ILE B N 1
ATOM 2428 C CA . ILE B 1 106 ? 6.059 19.047 -4.461 1 98.69 106 ILE B CA 1
ATOM 2429 C C . ILE B 1 106 ? 6.625 20.297 -3.814 1 98.69 106 ILE B C 1
ATOM 2431 O O . ILE B 1 106 ? 7.465 20.984 -4.406 1 98.69 106 ILE B O 1
ATOM 2435 N N . TYR B 1 107 ? 6.168 20.562 -2.631 1 98.69 107 TYR B N 1
ATOM 2436 C CA . TYR B 1 107 ? 6.516 21.797 -1.922 1 98.69 107 TYR B CA 1
ATOM 2437 C C . TYR B 1 107 ? 7.031 21.484 -0.521 1 98.69 107 TYR B C 1
ATOM 2439 O O . TYR B 1 107 ? 6.715 20.438 0.048 1 98.69 107 TYR B O 1
ATOM 2447 N N . SER B 1 108 ? 7.797 22.375 0.021 1 98.56 108 SER B N 1
ATOM 2448 C CA . SER B 1 108 ? 8.25 22.297 1.405 1 98.56 108 SER B CA 1
ATOM 2449 C C . SER B 1 108 ? 8.008 23.609 2.15 1 98.56 108 SER B C 1
ATOM 2451 O O . SER B 1 108 ? 8 24.672 1.544 1 98.56 108 SER B O 1
ATOM 2453 N N . SER B 1 109 ? 7.789 23.547 3.396 1 98.56 109 SER B N 1
ATOM 2454 C CA . SER B 1 109 ? 7.594 24.719 4.258 1 98.56 109 SER B CA 1
ATOM 2455 C C . SER B 1 109 ? 7.887 24.375 5.719 1 98.56 109 SER B C 1
ATOM 2457 O O . SER B 1 109 ? 7.969 23.203 6.082 1 98.56 109 SER B O 1
ATOM 2459 N N . LYS B 1 110 ? 7.961 25.359 6.562 1 98.38 110 LYS B N 1
ATOM 2460 C CA . LYS B 1 110 ? 8.188 25.188 7.992 1 98.38 110 LYS B CA 1
ATOM 2461 C C . LYS B 1 110 ? 6.871 25.172 8.766 1 98.38 110 LYS B C 1
ATOM 2463 O O . LYS B 1 110 ? 6.859 25.281 9.992 1 98.38 110 LYS B O 1
ATOM 2468 N N . ARG B 1 111 ? 5.844 24.984 8.078 1 97.81 111 ARG B N 1
ATOM 2469 C CA . ARG B 1 111 ? 4.523 25.016 8.703 1 97.81 111 ARG B CA 1
ATOM 2470 C C . ARG B 1 111 ? 4.363 23.844 9.68 1 97.81 111 ARG B C 1
ATOM 2472 O O . ARG B 1 111 ? 4.871 22.75 9.438 1 97.81 111 ARG B O 1
ATOM 2479 N N . GLU B 1 112 ? 3.572 24.141 10.711 1 98.12 112 GLU B N 1
ATOM 2480 C CA . GLU B 1 112 ? 3.35 23.172 11.773 1 98.12 112 GLU B CA 1
ATOM 2481 C C . GLU B 1 112 ? 2.109 22.328 11.5 1 98.12 112 GLU B C 1
ATOM 2483 O O . GLU B 1 112 ? 1.173 22.781 10.844 1 98.12 112 GLU B O 1
ATOM 2488 N N . PHE B 1 113 ? 2.156 21.156 12.078 1 98.69 113 PHE B N 1
ATOM 2489 C CA . PHE B 1 113 ? 1.116 20.156 11.922 1 98.69 113 PHE B CA 1
ATOM 2490 C C . PHE B 1 113 ? -0.253 20.719 12.258 1 98.69 113 PHE B C 1
ATOM 2492 O O . PHE B 1 113 ? -1.157 20.719 11.422 1 98.69 113 PHE B O 1
ATOM 2499 N N . ARG B 1 114 ? -0.406 21.328 13.383 1 98.75 114 ARG B N 1
ATOM 2500 C CA . ARG B 1 114 ? -1.692 21.844 13.836 1 98.75 114 ARG B CA 1
ATOM 2501 C C . ARG B 1 114 ? -2.094 23.078 13.039 1 98.75 114 ARG B C 1
ATOM 2503 O O . ARG B 1 114 ? -3.281 23.312 12.797 1 98.75 114 ARG B O 1
ATOM 2510 N N . ASP B 1 115 ? -1.117 23.875 12.602 1 98.38 115 ASP B N 1
ATOM 2511 C CA . ASP B 1 115 ? -1.401 25.062 11.812 1 98.38 115 ASP B CA 1
ATOM 2512 C C . ASP B 1 115 ? -2.049 24.703 10.477 1 98.38 115 ASP B C 1
ATOM 2514 O O . ASP B 1 115 ? -2.986 25.375 10.039 1 98.38 115 ASP B O 1
ATOM 2518 N N . ILE B 1 116 ? -1.556 23.688 9.891 1 98.62 116 ILE B N 1
ATOM 2519 C CA . ILE B 1 116 ? -2.111 23.25 8.617 1 98.62 116 ILE B CA 1
ATOM 2520 C C . ILE B 1 116 ? -3.545 22.766 8.812 1 98.62 116 ILE B C 1
ATOM 2522 O O . ILE B 1 116 ? -4.438 23.094 8.031 1 98.62 116 ILE B O 1
ATOM 2526 N N . ILE B 1 117 ? -3.746 22 9.852 1 98.81 117 ILE B N 1
ATOM 2527 C CA . ILE B 1 117 ? -5.074 21.469 10.133 1 98.81 117 ILE B CA 1
ATOM 2528 C C . ILE B 1 117 ? -6.055 22.609 10.359 1 98.81 117 ILE B C 1
ATOM 2530 O O . ILE B 1 117 ? -7.164 22.609 9.82 1 98.81 117 ILE B O 1
ATOM 2534 N N . LEU B 1 118 ? -5.613 23.609 11.117 1 98.69 118 LEU B N 1
ATOM 2535 C CA . LEU B 1 118 ? -6.473 24.75 11.383 1 98.69 118 LEU B CA 1
ATOM 2536 C C . LEU B 1 118 ? -6.754 25.531 10.102 1 98.69 118 LEU B C 1
ATOM 2538 O O . LEU B 1 118 ? -7.875 26 9.891 1 98.69 118 LEU B O 1
ATOM 2542 N N . GLU B 1 119 ? -5.746 25.672 9.312 1 98.44 119 GLU B N 1
ATOM 2543 C CA . GLU B 1 119 ? -5.934 26.328 8.016 1 98.44 119 GLU B CA 1
ATOM 2544 C C . GLU B 1 119 ? -7 25.609 7.191 1 98.44 119 GLU B C 1
ATOM 2546 O O . GLU B 1 119 ? -7.875 26.266 6.613 1 98.44 119 GLU B O 1
ATOM 2551 N N . LYS B 1 120 ? -6.949 24.312 7.16 1 98.62 120 LYS B N 1
ATOM 2552 C CA . LYS B 1 120 ? -7.91 23.531 6.387 1 98.62 120 LYS B CA 1
ATOM 2553 C C . LYS B 1 120 ? -9.305 23.625 6.996 1 98.62 120 LYS B C 1
ATOM 2555 O O . LYS B 1 120 ? -10.297 23.703 6.273 1 98.62 120 LYS B O 1
ATOM 2560 N N . LYS B 1 121 ? -9.328 23.578 8.297 1 98.25 121 LYS B N 1
ATOM 2561 C CA . LYS B 1 121 ? -10.609 23.781 8.969 1 98.25 121 LYS B CA 1
ATOM 2562 C C . LYS B 1 121 ? -11.227 25.125 8.586 1 98.25 121 LYS B C 1
ATOM 2564 O O . LYS B 1 121 ? -12.414 25.203 8.266 1 98.25 121 LYS B O 1
ATOM 2569 N N . ASN B 1 122 ? -10.406 26.094 8.57 1 97.94 122 ASN B N 1
ATOM 2570 C CA . ASN B 1 122 ? -10.867 27.438 8.25 1 97.94 122 ASN B CA 1
ATOM 2571 C C . ASN B 1 122 ? -11.312 27.547 6.797 1 97.94 122 ASN B C 1
ATOM 2573 O O . ASN B 1 122 ? -12.148 28.391 6.461 1 97.94 122 ASN B O 1
ATOM 2577 N N . GLU B 1 123 ? -10.773 26.734 5.953 1 97.69 123 GLU B N 1
ATOM 2578 C CA . GLU B 1 123 ? -11.172 26.656 4.551 1 97.69 123 GLU B CA 1
ATOM 2579 C C . GLU B 1 123 ? -12.508 25.938 4.383 1 97.69 123 GLU B C 1
ATOM 2581 O O . GLU B 1 123 ? -13.039 25.844 3.275 1 97.69 123 GLU B O 1
ATOM 2586 N N . GLY B 1 124 ? -13.016 25.312 5.488 1 96.94 124 GLY B N 1
ATOM 2587 C CA . GLY B 1 124 ? -14.32 24.672 5.461 1 96.94 124 GLY B CA 1
ATOM 2588 C C . GLY B 1 124 ? -14.234 23.172 5.266 1 96.94 124 GLY B C 1
ATOM 2589 O O . GLY B 1 124 ? -15.25 22.516 5.016 1 96.94 124 GLY B O 1
ATOM 2590 N N . LYS B 1 125 ? -13.117 22.641 5.359 1 97.88 125 LYS B N 1
ATOM 2591 C CA . LYS B 1 125 ? -12.977 21.203 5.16 1 97.88 125 LYS B CA 1
ATOM 2592 C C . LYS B 1 125 ? -13.477 20.422 6.379 1 97.88 125 LYS B C 1
ATOM 2594 O O . LYS B 1 125 ? -13.266 20.859 7.52 1 97.88 125 LYS B O 1
ATOM 2599 N N . ARG B 1 126 ? -14.133 19.406 6.105 1 97.94 126 ARG B N 1
ATOM 2600 C CA . ARG B 1 126 ? -14.477 18.469 7.164 1 97.94 126 ARG B CA 1
ATOM 2601 C C . ARG B 1 126 ? -13.266 17.641 7.574 1 97.94 126 ARG B C 1
ATOM 2603 O O . ARG B 1 126 ? -12.586 17.062 6.723 1 97.94 126 ARG B O 1
ATOM 2610 N N . ILE B 1 127 ? -12.945 17.547 8.891 1 98.69 127 ILE B N 1
ATOM 2611 C CA . ILE B 1 127 ? -11.711 16.938 9.367 1 98.69 127 ILE B CA 1
ATOM 2612 C C . ILE B 1 127 ? -12.031 15.594 10.039 1 98.69 127 ILE B C 1
ATOM 2614 O O . ILE B 1 127 ? -12.891 15.523 10.914 1 98.69 127 ILE B O 1
ATOM 2618 N N . PHE B 1 128 ? -11.367 14.562 9.562 1 98.62 128 PHE B N 1
ATOM 2619 C CA . PHE B 1 128 ? -11.43 13.227 10.141 1 98.62 128 PHE B CA 1
ATOM 2620 C C . PHE B 1 128 ? -10.07 12.805 10.68 1 98.62 128 PHE B C 1
ATOM 2622 O O . PHE B 1 128 ? -9.031 13.148 10.109 1 98.62 128 PHE B O 1
ATOM 2629 N N . TYR B 1 129 ? -10.016 12.102 11.766 1 98.38 129 TYR B N 1
ATOM 2630 C CA . TYR B 1 129 ? -8.781 11.445 12.164 1 98.38 129 TYR B CA 1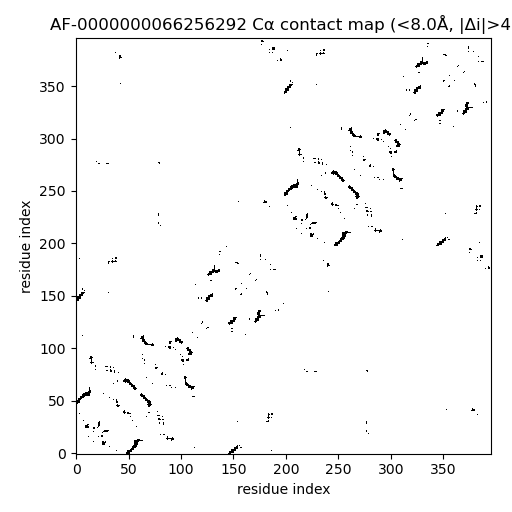
ATOM 2631 C C . TYR B 1 129 ? -9.023 9.969 12.469 1 98.38 129 TYR B C 1
ATOM 2633 O O . TYR B 1 129 ? -10.086 9.602 12.984 1 98.38 129 TYR B O 1
ATOM 2641 N N . LEU B 1 130 ? -8.094 9.164 12.086 1 95.38 130 LEU B N 1
ATOM 2642 C CA . LEU B 1 130 ? -8.25 7.711 12.102 1 95.38 130 LEU B CA 1
ATOM 2643 C C . LEU B 1 130 ? -7.945 7.145 13.484 1 95.38 130 LEU B C 1
ATOM 2645 O O . LEU B 1 130 ? -6.918 7.473 14.078 1 95.38 130 LEU B O 1
ATOM 2649 N N . HIS B 1 131 ? -8.836 6.309 13.922 1 93 131 HIS B N 1
ATOM 2650 C CA . HIS B 1 131 ? -8.719 5.652 15.219 1 93 131 HIS B CA 1
ATOM 2651 C C . HIS B 1 131 ? -9.492 4.34 15.242 1 93 131 HIS B C 1
ATOM 2653 O O . HIS B 1 131 ? -10.586 4.246 14.68 1 93 131 HIS B O 1
ATOM 2659 N N . LEU B 1 132 ? -8.945 3.346 15.992 1 91.12 132 LEU B N 1
ATOM 2660 C CA . LEU B 1 132 ? -9.578 2.033 16.078 1 91.12 132 LEU B CA 1
ATOM 2661 C C . LEU B 1 132 ? -10.969 2.139 16.688 1 91.12 132 LEU B C 1
ATOM 2663 O O . LEU B 1 132 ? -11.883 1.416 16.297 1 91.12 132 LEU B O 1
ATOM 2667 N N . ASN B 1 133 ? -11.141 3.088 17.578 1 90.94 133 ASN B N 1
ATOM 2668 C CA . ASN B 1 133 ? -12.383 3.223 18.328 1 90.94 133 ASN B CA 1
ATOM 2669 C C . ASN B 1 133 ? -13.32 4.242 17.672 1 90.94 133 ASN B C 1
ATOM 2671 O O . ASN B 1 133 ? -14.297 4.676 18.297 1 90.94 133 ASN B O 1
ATOM 2675 N N . GLY B 1 134 ? -13.086 4.621 16.484 1 95.88 134 GLY B N 1
ATOM 2676 C CA . GLY B 1 134 ? -13.938 5.566 15.781 1 95.88 134 GLY B CA 1
ATOM 2677 C C . GLY B 1 134 ? -15.156 4.914 15.148 1 95.88 134 GLY B C 1
ATOM 2678 O O . GLY B 1 134 ? -15.312 3.695 15.211 1 95.88 134 GLY B O 1
ATOM 2679 N N . LYS B 1 135 ? -16.031 5.75 14.617 1 96.75 135 LYS B N 1
ATOM 2680 C CA . LYS B 1 135 ? -17.172 5.312 13.828 1 96.75 135 LYS B CA 1
ATOM 2681 C C . LYS B 1 135 ? -16.75 4.906 12.422 1 96.75 135 LYS B C 1
ATOM 2683 O O . LYS B 1 135 ? -15.906 5.57 11.805 1 96.75 135 LYS B O 1
ATOM 2688 N N . PRO B 1 136 ? -17.281 3.771 11.906 1 95.94 136 PRO B N 1
ATOM 2689 C CA . PRO B 1 136 ? -16.953 3.422 10.523 1 95.94 136 PRO B CA 1
ATOM 2690 C C . PRO B 1 136 ? -17.203 4.57 9.547 1 95.94 136 PRO B C 1
ATOM 2692 O O . PRO B 1 136 ? -18.266 5.184 9.57 1 95.94 136 PRO B O 1
ATOM 2695 N N . LEU B 1 137 ? -16.172 4.816 8.734 1 95.62 137 LEU B N 1
ATOM 2696 C CA . LEU B 1 137 ? -16.266 5.941 7.805 1 95.62 137 LEU B CA 1
ATOM 2697 C C . LEU B 1 137 ? -17.5 5.828 6.926 1 95.62 137 LEU B C 1
ATOM 2699 O O . LEU B 1 137 ? -18.141 6.84 6.605 1 95.62 137 LEU B O 1
ATOM 2703 N N . GLU B 1 138 ? -17.938 4.645 6.613 1 92.88 138 GLU B N 1
ATOM 2704 C CA . GLU B 1 138 ? -19.078 4.398 5.723 1 92.88 138 GLU B CA 1
ATOM 2705 C C . GLU B 1 138 ? -20.391 4.855 6.355 1 92.88 138 GLU B C 1
ATOM 2707 O O . GLU B 1 138 ? -21.391 5.023 5.664 1 92.88 138 GLU B O 1
ATOM 2712 N N . ASP B 1 139 ? -20.359 5.016 7.605 1 94.44 139 ASP B N 1
ATOM 2713 C CA . ASP B 1 139 ? -21.578 5.367 8.328 1 94.44 139 ASP B CA 1
ATOM 2714 C C . ASP B 1 139 ? -21.812 6.875 8.312 1 94.44 139 ASP B C 1
ATOM 2716 O O . ASP B 1 139 ? -22.859 7.352 8.766 1 94.44 139 ASP B O 1
ATOM 2720 N N . PHE B 1 140 ? -20.859 7.609 7.859 1 94.38 140 PHE B N 1
ATOM 2721 C CA . PHE B 1 140 ? -21 9.062 7.793 1 94.38 140 PHE B CA 1
ATOM 2722 C C . PHE B 1 140 ? -21.703 9.477 6.504 1 94.38 140 PHE B C 1
ATOM 2724 O O . PHE B 1 140 ? -21.578 8.797 5.48 1 94.38 140 PHE B O 1
ATOM 2731 N N . GLU B 1 141 ? -22.359 10.555 6.59 1 93.38 141 GLU B N 1
ATOM 2732 C CA . GLU B 1 141 ? -22.969 11.148 5.406 1 93.38 141 GLU B CA 1
ATOM 2733 C C . GLU B 1 141 ? -22.016 12.109 4.707 1 93.38 141 GLU B C 1
ATOM 2735 O O . GLU B 1 141 ? -21.344 12.906 5.355 1 93.38 141 GLU B O 1
ATOM 2740 N N . PHE B 1 142 ? -21.938 11.898 3.381 1 92.62 142 PHE B N 1
ATOM 2741 C CA . PHE B 1 142 ? -21.062 12.727 2.58 1 92.62 142 PHE B CA 1
ATOM 2742 C C . PHE B 1 142 ? -21.844 13.516 1.539 1 92.62 142 PHE B C 1
ATOM 2744 O O . PHE B 1 142 ? -22.734 12.969 0.877 1 92.62 142 PHE B O 1
ATOM 2751 N N . LYS B 1 143 ? -21.594 14.781 1.505 1 89.94 143 LYS B N 1
ATOM 2752 C CA . LYS B 1 143 ? -22.156 15.625 0.454 1 89.94 143 LYS B CA 1
ATOM 2753 C C . LYS B 1 143 ? -21.234 15.688 -0.756 1 89.94 143 LYS B C 1
ATOM 2755 O O . LYS B 1 143 ? -20.016 15.578 -0.615 1 89.94 143 LYS B O 1
ATOM 2760 N N . ASP B 1 144 ? -21.688 15.914 -1.952 1 84.06 144 ASP B N 1
ATOM 2761 C CA . ASP B 1 144 ? -20.953 15.875 -3.207 1 84.06 144 ASP B CA 1
ATOM 2762 C C . ASP B 1 144 ? -19.875 16.969 -3.246 1 84.06 144 ASP B C 1
ATOM 2764 O O . ASP B 1 144 ? -18.797 16.766 -3.811 1 84.06 144 ASP B O 1
ATOM 2768 N N . ASP B 1 145 ? -20.047 17.984 -2.668 1 86.25 145 ASP B N 1
ATOM 2769 C CA . ASP B 1 145 ? -19.141 19.109 -2.814 1 86.25 145 ASP B CA 1
ATOM 2770 C C . ASP B 1 145 ? -18.297 19.312 -1.557 1 86.25 145 ASP B C 1
ATOM 2772 O O . ASP B 1 145 ? -17.641 20.344 -1.396 1 86.25 145 ASP B O 1
ATOM 2776 N N . GLU B 1 146 ? -18.266 18.297 -0.849 1 93.06 146 GLU B N 1
ATOM 2777 C CA . GLU B 1 146 ? -17.516 18.406 0.399 1 93.06 146 GLU B CA 1
ATOM 2778 C C . GLU B 1 146 ? -16.047 18.094 0.186 1 93.06 146 GLU B C 1
ATOM 2780 O O . GLU B 1 146 ? -15.695 17.219 -0.605 1 93.06 146 GLU B O 1
ATOM 2785 N N . ASP B 1 147 ? -15.258 18.859 0.888 1 96.25 147 ASP B N 1
ATOM 2786 C CA . ASP B 1 147 ? -13.82 18.625 0.934 1 96.25 147 ASP B CA 1
ATOM 2787 C C . ASP B 1 147 ? -13.398 18.047 2.287 1 96.25 147 ASP B C 1
ATOM 2789 O O . ASP B 1 147 ? -14 18.375 3.314 1 96.25 147 ASP B O 1
ATOM 2793 N N . PHE B 1 148 ? -12.383 17.25 2.24 1 97.62 148 PHE B N 1
ATOM 2794 C CA . PHE B 1 148 ? -12.016 16.5 3.436 1 97.62 148 PHE B CA 1
ATOM 2795 C C . PHE B 1 148 ? -10.531 16.656 3.736 1 97.62 148 PHE B C 1
ATOM 2797 O O . PHE B 1 148 ? -9.727 16.859 2.826 1 97.62 148 PHE B O 1
ATOM 2804 N N . LEU B 1 149 ? -10.281 16.609 4.992 1 98.81 149 LEU B N 1
ATOM 2805 C CA . LEU B 1 149 ? -8.922 16.375 5.469 1 98.81 149 LEU B CA 1
ATOM 2806 C C . LEU B 1 149 ? -8.883 15.164 6.395 1 98.81 149 LEU B C 1
ATOM 2808 O O . LEU B 1 149 ? -9.633 15.102 7.375 1 98.81 149 LEU B O 1
ATOM 2812 N N . PHE B 1 150 ? -8.102 14.227 6.035 1 98.88 150 PHE B N 1
ATOM 2813 C CA . PHE B 1 150 ? -7.891 13.047 6.867 1 98.88 150 PHE B CA 1
ATOM 2814 C C . PHE B 1 150 ? -6.547 13.125 7.582 1 98.88 150 PHE B C 1
ATOM 2816 O O . PHE B 1 150 ? -5.5 13.242 6.938 1 98.88 150 PHE B O 1
ATOM 2823 N N . VAL B 1 151 ? -6.578 13.016 8.883 1 98.88 151 VAL B N 1
ATOM 2824 C CA . VAL B 1 151 ? -5.387 13.109 9.719 1 98.88 151 VAL B CA 1
ATOM 2825 C C . VAL B 1 151 ? -4.902 11.711 10.094 1 98.88 151 VAL B C 1
ATOM 2827 O O . VAL B 1 151 ? -5.664 10.914 10.641 1 98.88 151 VAL B O 1
ATOM 2830 N N . LEU B 1 152 ? -3.648 11.453 9.805 1 98.12 152 LEU B N 1
ATOM 2831 C CA . LEU B 1 152 ? -3.041 10.141 10 1 98.12 152 LEU B CA 1
ATOM 2832 C C . LEU B 1 152 ? -1.868 10.227 10.969 1 98.12 152 LEU B C 1
ATOM 2834 O O . LEU B 1 152 ? -1.247 11.281 11.109 1 98.12 152 LEU B O 1
ATOM 2838 N N . GLY B 1 153 ? -1.626 9.117 11.625 1 96.81 153 GLY B N 1
ATOM 2839 C CA . GLY B 1 153 ? -0.426 8.961 12.438 1 96.81 153 GLY B CA 1
ATOM 2840 C C . GLY B 1 153 ? 0.599 8.039 11.812 1 96.81 153 GLY B C 1
ATOM 2841 O O . GLY B 1 153 ? 0.242 7.125 11.055 1 96.81 153 GLY B O 1
ATOM 2842 N N . ASP B 1 154 ? 1.844 8.242 12.133 1 96.38 154 ASP B N 1
ATOM 2843 C CA . ASP B 1 154 ? 2.891 7.328 11.703 1 96.38 154 ASP B CA 1
ATOM 2844 C C . ASP B 1 154 ? 2.984 6.121 12.625 1 96.38 154 ASP B C 1
ATOM 2846 O O . ASP B 1 154 ? 1.977 5.684 13.188 1 96.38 154 ASP B O 1
ATOM 2850 N N . HIS B 1 155 ? 4.113 5.445 12.766 1 93.56 155 HIS B N 1
ATOM 2851 C CA . HIS B 1 155 ? 4.289 4.242 13.562 1 93.56 155 HIS B CA 1
ATOM 2852 C C . HIS B 1 155 ? 4.176 4.547 15.055 1 93.56 155 HIS B C 1
ATOM 2854 O O . HIS B 1 155 ? 3.922 3.65 15.859 1 93.56 155 HIS B O 1
ATOM 2860 N N . ILE B 1 156 ? 4.379 5.832 15.414 1 94.81 156 ILE B N 1
ATOM 2861 C CA . ILE B 1 156 ? 4.238 6.277 16.797 1 94.81 156 ILE B CA 1
ATOM 2862 C C . ILE B 1 156 ? 2.791 6.691 17.062 1 94.81 156 ILE B C 1
ATOM 2864 O O . ILE B 1 156 ? 2.285 6.531 18.172 1 94.81 156 ILE B O 1
ATOM 2868 N N . GLY B 1 157 ? 2.133 7.148 16.078 1 94.75 157 GLY B N 1
ATOM 2869 C CA . GLY B 1 157 ? 0.777 7.656 16.188 1 94.75 157 GLY B CA 1
ATOM 2870 C C . GLY B 1 157 ? 0.712 9.172 16.25 1 94.75 157 GLY B C 1
ATOM 2871 O O . GLY B 1 157 ? 1.74 9.844 16.156 1 94.75 157 GLY B O 1
ATOM 2872 N N . ILE B 1 158 ? -0.476 9.719 16.328 1 96.06 158 ILE B N 1
ATOM 2873 C CA . ILE B 1 158 ? -0.717 11.156 16.359 1 96.06 158 ILE B CA 1
ATOM 2874 C C . ILE B 1 158 ? -0.336 11.711 17.734 1 96.06 158 ILE B C 1
ATOM 2876 O O . ILE B 1 158 ? 0.138 12.844 17.844 1 96.06 158 ILE B O 1
ATOM 2880 N N . GLY B 1 159 ? -0.442 11 18.719 1 94.94 159 GLY B N 1
ATOM 2881 C CA . GLY B 1 159 ? -0.161 11.391 20.078 1 94.94 159 GLY B CA 1
ATOM 2882 C C . GLY B 1 159 ? -1.374 11.945 20.812 1 94.94 159 GLY B C 1
ATOM 2883 O O . GLY B 1 159 ? -2.283 12.492 20.172 1 94.94 159 GLY B O 1
ATOM 2884 N N . ASP B 1 160 ? -1.311 11.867 22.094 1 96.06 160 ASP B N 1
ATOM 2885 C CA . ASP B 1 160 ? -2.459 12.203 22.938 1 96.06 160 ASP B CA 1
ATOM 2886 C C . ASP B 1 160 ? -2.797 13.695 22.828 1 96.06 160 ASP B C 1
ATOM 2888 O O . ASP B 1 160 ? -3.967 14.062 22.734 1 96.06 160 ASP B O 1
ATOM 2892 N N . GLU B 1 161 ? -1.852 14.492 22.859 1 97.62 161 GLU B N 1
ATOM 2893 C CA . GLU B 1 161 ? -2.068 15.938 22.828 1 97.62 161 GLU B CA 1
ATOM 2894 C C . GLU B 1 161 ? -2.703 16.375 21.516 1 97.62 161 GLU B C 1
ATOM 2896 O O . GLU B 1 161 ? -3.611 17.219 21.516 1 97.62 161 GLU B O 1
ATOM 2901 N N . ASP B 1 162 ? -2.211 15.828 20.469 1 97.88 162 ASP B N 1
ATOM 2902 C CA . ASP B 1 162 ? -2.764 16.172 19.156 1 97.88 162 ASP B CA 1
ATOM 2903 C C . ASP B 1 162 ? -4.18 15.617 19 1 97.88 162 ASP B C 1
ATOM 2905 O O . ASP B 1 162 ? -5.031 16.25 18.375 1 97.88 162 ASP B O 1
ATOM 2909 N N . GLU B 1 163 ? -4.422 14.477 19.547 1 97.31 163 GLU B N 1
ATOM 2910 C CA . GLU B 1 163 ? -5.777 13.93 19.516 1 97.31 163 GLU B CA 1
ATOM 2911 C C . GLU B 1 163 ? -6.75 14.828 20.281 1 97.31 163 GLU B C 1
ATOM 2913 O O . GLU B 1 163 ? -7.867 15.07 19.812 1 97.31 163 GLU B O 1
ATOM 2918 N N . GLU B 1 164 ? -6.301 15.242 21.422 1 98 164 GLU B N 1
ATOM 2919 C CA . GLU B 1 164 ? -7.121 16.172 22.188 1 98 164 GLU B CA 1
ATOM 2920 C C . GLU B 1 164 ? -7.414 17.438 21.406 1 98 164 GLU B C 1
ATOM 2922 O O . GLU B 1 164 ? -8.555 17.906 21.375 1 98 164 GLU B O 1
ATOM 2927 N N . PHE B 1 165 ? -6.398 17.969 20.797 1 98.62 165 PHE B N 1
ATOM 2928 C CA . PHE B 1 165 ? -6.535 19.125 19.938 1 98.62 165 PHE B CA 1
ATOM 2929 C C . PHE B 1 165 ? -7.562 18.875 18.844 1 98.62 165 PHE B C 1
ATOM 2931 O O . PHE B 1 165 ? -8.438 19.703 18.594 1 98.62 165 PHE B O 1
ATOM 2938 N N . LEU B 1 166 ? -7.48 17.703 18.141 1 98.62 166 LEU B N 1
ATOM 2939 C CA . LEU B 1 166 ? -8.398 17.359 17.062 1 98.62 166 LEU B CA 1
ATOM 2940 C C . LEU B 1 166 ? -9.836 17.281 17.562 1 98.62 166 LEU B C 1
ATOM 2942 O O . LEU B 1 166 ? -10.75 17.781 16.906 1 98.62 166 LEU B O 1
ATOM 2946 N N . GLU B 1 167 ? -9.953 16.719 18.719 1 97.69 167 GLU B N 1
ATOM 2947 C CA . GLU B 1 167 ? -11.281 16.625 19.312 1 97.69 167 GLU B CA 1
ATOM 2948 C C . GLU B 1 167 ? -11.828 18.016 19.641 1 97.69 167 GLU B C 1
ATOM 2950 O O . GLU B 1 167 ? -13.008 18.297 19.406 1 97.69 167 GLU B O 1
ATOM 2955 N N . GLU B 1 168 ? -11.008 18.828 20.125 1 98.31 168 GLU B N 1
ATOM 2956 C CA . GLU B 1 168 ? -11.391 20.188 20.516 1 98.31 168 GLU B CA 1
ATOM 2957 C C . GLU B 1 168 ? -11.867 21 19.312 1 98.31 168 GLU B C 1
ATOM 2959 O O . GLU B 1 168 ? -12.805 21.797 19.422 1 98.31 168 GLU B O 1
ATOM 2964 N N . ILE B 1 169 ? -11.328 20.766 18.203 1 98.25 169 ILE B N 1
ATOM 2965 C CA . ILE B 1 169 ? -11.688 21.578 17.047 1 98.25 169 ILE B CA 1
ATOM 2966 C C . ILE B 1 169 ? -12.836 20.922 16.297 1 98.25 169 ILE B C 1
ATOM 2968 O O . ILE B 1 169 ? -13.227 21.391 15.219 1 98.25 169 ILE B O 1
ATOM 2972 N N . GLY B 1 170 ? -13.281 19.781 16.703 1 97.81 170 GLY B N 1
ATOM 2973 C CA . GLY B 1 170 ? -14.484 19.172 16.156 1 97.81 170 GLY B CA 1
ATOM 2974 C C . GLY B 1 170 ? -14.188 18.141 15.078 1 97.81 170 GLY B C 1
ATOM 2975 O O . GLY B 1 170 ? -15.062 17.797 14.281 1 97.81 170 GLY B O 1
ATOM 2976 N N . ALA B 1 171 ? -12.93 17.703 15 1 98.25 171 ALA B N 1
ATOM 2977 C CA . ALA B 1 171 ? -12.609 16.625 14.062 1 98.25 171 ALA B CA 1
ATOM 2978 C C . ALA B 1 171 ? -13.359 15.352 14.422 1 98.25 171 ALA B C 1
ATOM 2980 O O . ALA B 1 171 ? -13.594 15.062 15.602 1 98.25 171 ALA B O 1
ATOM 2981 N N . GLU B 1 172 ? -13.766 14.625 13.445 1 98.06 172 GLU B N 1
ATOM 2982 C CA . GLU B 1 172 ? -14.531 13.398 13.648 1 98.06 172 GLU B CA 1
ATOM 2983 C C . GLU B 1 172 ? -13.625 12.172 13.672 1 98.06 172 GLU B C 1
ATOM 2985 O O . GLU B 1 172 ? -12.75 12.023 12.812 1 98.06 172 GLU B O 1
ATOM 2990 N N . LYS B 1 173 ? -13.852 11.383 14.648 1 97.69 173 LYS B N 1
ATOM 2991 C CA . LYS B 1 173 ? -13.078 10.164 14.859 1 97.69 173 LYS B CA 1
ATOM 2992 C C . LYS B 1 173 ? -13.641 9.008 14.039 1 97.69 173 LYS B C 1
ATOM 2994 O O . LYS B 1 173 ? -14.797 8.625 14.219 1 97.69 173 LYS B O 1
ATOM 2999 N N . ILE B 1 174 ? -12.75 8.367 13.164 1 98.06 174 ILE B N 1
ATOM 3000 C CA . ILE B 1 174 ? -13.273 7.332 12.273 1 98.06 174 ILE B CA 1
ATOM 3001 C C . ILE B 1 174 ? -12.438 6.062 12.406 1 98.06 174 ILE B C 1
ATOM 3003 O O . ILE B 1 174 ? -11.25 6.125 12.742 1 98.06 174 ILE B O 1
ATOM 3007 N N . SER B 1 175 ? -13.055 4.977 12.125 1 97.5 175 SER B N 1
ATOM 3008 C CA . SER B 1 175 ? -12.414 3.668 12.047 1 97.5 175 SER B CA 1
ATOM 3009 C C . SER B 1 175 ? -12.57 3.057 10.656 1 97.5 175 SER B C 1
ATOM 3011 O O . SER B 1 175 ? -13.641 3.154 10.047 1 97.5 175 SER B O 1
ATOM 3013 N N . LEU B 1 176 ? -11.5 2.494 10.141 1 97.62 176 LEU B N 1
ATOM 3014 C CA . LEU B 1 176 ? -11.523 1.933 8.797 1 97.62 176 LEU B CA 1
ATOM 3015 C C . LEU B 1 176 ? -11.453 0.41 8.844 1 97.62 176 LEU B C 1
ATOM 3017 O O . LEU B 1 176 ? -11.789 -0.261 7.859 1 97.62 176 LEU B O 1
ATOM 3021 N N . SER B 1 177 ? -10.969 -0.106 9.914 1 96.81 177 SER B N 1
ATOM 3022 C CA . SER B 1 177 ? -10.641 -1.522 10.031 1 96.81 177 SER B CA 1
ATOM 3023 C C . SER B 1 177 ? -10.711 -1.984 11.484 1 96.81 177 SER B C 1
ATOM 3025 O O . SER B 1 177 ? -10.516 -1.188 12.406 1 96.81 177 SER B O 1
ATOM 3027 N N . PRO B 1 178 ? -11.055 -3.199 11.75 1 95.88 178 PRO B N 1
ATOM 3028 C CA . PRO B 1 178 ? -10.969 -3.717 13.117 1 95.88 178 PRO B CA 1
ATOM 3029 C C . PRO B 1 178 ? -9.531 -3.908 13.594 1 95.88 178 PRO B C 1
ATOM 3031 O O . PRO B 1 178 ? -9.297 -4.137 14.781 1 95.88 178 PRO B O 1
ATOM 3034 N N . LEU B 1 179 ? -8.562 -3.871 12.672 1 96.44 179 LEU B N 1
ATOM 3035 C CA . LEU B 1 179 ? -7.145 -4.031 12.992 1 96.44 179 LEU B CA 1
ATOM 3036 C C . LEU B 1 179 ? -6.398 -2.715 12.805 1 96.44 179 LEU B C 1
ATOM 3038 O O . LEU B 1 179 ? -6.832 -1.848 12.047 1 96.44 179 LEU B O 1
ATOM 3042 N N . GLU B 1 180 ? -5.293 -2.545 13.531 1 96 180 GLU B N 1
ATOM 3043 C CA . GLU B 1 180 ? -4.414 -1.397 13.32 1 96 180 GLU B CA 1
ATOM 3044 C C . GLU B 1 180 ? -3.584 -1.564 12.047 1 96 180 GLU B C 1
ATOM 3046 O O . GLU B 1 180 ? -2.812 -2.518 11.93 1 96 180 GLU B O 1
ATOM 3051 N N . LEU B 1 181 ? -3.727 -0.632 11.18 1 97.56 181 LEU B N 1
ATOM 3052 C CA . LEU B 1 181 ? -3.07 -0.72 9.883 1 97.56 181 LEU B CA 1
ATOM 3053 C C . LEU B 1 181 ? -2.004 0.362 9.734 1 97.56 181 LEU B C 1
ATOM 3055 O O . LEU B 1 181 ? -2.006 1.344 10.484 1 97.56 181 LEU B O 1
ATOM 3059 N N . HIS B 1 182 ? -1.092 0.161 8.789 1 97.81 182 HIS B N 1
ATOM 3060 C CA . HIS B 1 182 ? -0.203 1.247 8.391 1 97.81 182 HIS B CA 1
ATOM 3061 C C . HIS B 1 182 ? -0.986 2.4 7.773 1 97.81 182 HIS B C 1
ATOM 3063 O O . HIS B 1 182 ? -2.037 2.186 7.168 1 97.81 182 HIS B O 1
ATOM 3069 N N . ALA B 1 183 ? -0.426 3.574 7.926 1 98.25 183 ALA B N 1
ATOM 3070 C CA . ALA B 1 183 ? -1.073 4.773 7.398 1 98.25 183 ALA B CA 1
ATOM 3071 C C . ALA B 1 183 ? -1.335 4.641 5.898 1 98.25 183 ALA B C 1
ATOM 3073 O O . ALA B 1 183 ? -2.383 5.066 5.406 1 98.25 183 ALA B O 1
ATOM 3074 N N . ASP B 1 184 ? -0.35 4.047 5.141 1 98.75 184 ASP B N 1
ATOM 3075 C CA . ASP B 1 184 ? -0.519 3.914 3.697 1 98.75 184 ASP B CA 1
ATOM 3076 C C . ASP B 1 184 ? -1.687 2.988 3.365 1 98.75 184 ASP B C 1
ATOM 3078 O O . ASP B 1 184 ? -2.393 3.203 2.377 1 98.75 184 ASP B O 1
ATOM 3082 N N . HIS B 1 185 ? -1.933 1.933 4.172 1 98.81 185 HIS B N 1
ATOM 3083 C CA . HIS B 1 185 ? -3.098 1.076 3.98 1 98.81 185 HIS B CA 1
ATOM 3084 C C . HIS B 1 185 ? -4.391 1.843 4.234 1 98.81 185 HIS B C 1
ATOM 3086 O O . HIS B 1 185 ? -5.371 1.677 3.502 1 98.81 185 HIS B O 1
ATOM 3092 N N . CYS B 1 186 ? -4.387 2.666 5.242 1 98.69 186 CYS B N 1
ATOM 3093 C CA . CYS B 1 186 ? -5.566 3.447 5.598 1 98.69 186 CYS B CA 1
ATOM 3094 C C . CYS B 1 186 ? -5.961 4.387 4.465 1 98.69 186 CYS B C 1
ATOM 3096 O O . CYS B 1 186 ? -7.145 4.559 4.18 1 98.69 186 CYS B O 1
ATOM 3098 N N . ILE B 1 187 ? -4.984 4.977 3.832 1 98.81 187 ILE B N 1
ATOM 3099 C CA . ILE B 1 187 ? -5.254 5.891 2.727 1 98.81 187 ILE B CA 1
ATOM 3100 C C . ILE B 1 187 ? -6.016 5.156 1.625 1 98.81 187 ILE B C 1
ATOM 3102 O O . ILE B 1 187 ? -6.98 5.688 1.07 1 98.81 187 ILE B O 1
ATOM 3106 N N . ILE B 1 188 ? -5.621 3.939 1.351 1 98.81 188 ILE B N 1
ATOM 3107 C CA . ILE B 1 188 ? -6.254 3.135 0.31 1 98.81 188 ILE B CA 1
ATOM 3108 C C . ILE B 1 188 ? -7.715 2.875 0.674 1 98.81 188 ILE B C 1
ATOM 3110 O O . ILE B 1 188 ? -8.602 2.98 -0.177 1 98.81 188 ILE B O 1
ATOM 3114 N N . LEU B 1 189 ? -7.941 2.557 1.92 1 98.62 189 LEU B N 1
ATOM 3115 C CA . LEU B 1 189 ? -9.297 2.271 2.375 1 98.62 189 LEU B CA 1
ATOM 3116 C C . LEU B 1 189 ? -10.172 3.518 2.283 1 98.62 189 LEU B C 1
ATOM 3118 O O . LEU B 1 189 ? -11.32 3.445 1.825 1 98.62 189 LEU B O 1
ATOM 3122 N N . VAL B 1 190 ? -9.664 4.656 2.682 1 98.44 190 VAL B N 1
ATOM 3123 C CA . VAL B 1 190 ? -10.406 5.906 2.604 1 98.44 190 VAL B CA 1
ATOM 3124 C C . VAL B 1 190 ? -10.773 6.199 1.151 1 98.44 190 VAL B C 1
ATOM 3126 O O . VAL B 1 190 ? -11.945 6.453 0.839 1 98.44 190 VAL B O 1
ATOM 3129 N N . HIS B 1 191 ? -9.789 6.125 0.261 1 98.31 191 HIS B N 1
ATOM 3130 C CA . HIS B 1 191 ? -10.023 6.387 -1.156 1 98.31 191 HIS B CA 1
ATOM 3131 C C . HIS B 1 191 ? -11.125 5.492 -1.708 1 98.31 191 HIS B C 1
ATOM 3133 O O . HIS B 1 191 ? -12.023 5.965 -2.41 1 98.31 191 HIS B O 1
ATOM 3139 N N . ASN B 1 192 ? -11.008 4.246 -1.352 1 97.69 192 ASN B N 1
ATOM 3140 C CA . ASN B 1 192 ? -11.953 3.303 -1.938 1 97.69 192 ASN B CA 1
ATOM 3141 C C . ASN B 1 192 ? -13.375 3.559 -1.448 1 97.69 192 ASN B C 1
ATOM 3143 O O . ASN B 1 192 ? -14.336 3.438 -2.215 1 97.69 192 ASN B O 1
ATOM 3147 N N . ILE B 1 193 ? -13.508 3.904 -0.192 1 96.62 193 ILE B N 1
ATOM 3148 C CA . ILE B 1 193 ? -14.812 4.242 0.362 1 96.62 193 ILE B CA 1
ATOM 3149 C C . ILE B 1 193 ? -15.383 5.461 -0.361 1 96.62 193 ILE B C 1
ATOM 3151 O O . ILE B 1 193 ? -16.531 5.449 -0.805 1 96.62 193 ILE B O 1
ATOM 3155 N N . LEU B 1 194 ? -14.594 6.445 -0.536 1 96.12 194 LEU B N 1
ATOM 3156 C CA . LEU B 1 194 ? -15.047 7.684 -1.155 1 96.12 194 LEU B CA 1
ATOM 3157 C C . LEU B 1 194 ? -15.305 7.484 -2.645 1 96.12 194 LEU B C 1
ATOM 3159 O O . LEU B 1 194 ? -16.219 8.102 -3.207 1 96.12 194 LEU B O 1
ATOM 3163 N N . ASP B 1 195 ? -14.492 6.652 -3.324 1 95.31 195 ASP B N 1
ATOM 3164 C CA . ASP B 1 195 ? -14.703 6.348 -4.734 1 95.31 195 ASP B CA 1
ATOM 3165 C C . ASP B 1 195 ? -16.062 5.68 -4.953 1 95.31 195 ASP B C 1
ATOM 3167 O O . ASP B 1 195 ? -16.672 5.848 -6.008 1 95.31 195 ASP B O 1
ATOM 3171 N N . ARG B 1 196 ? -16.484 4.926 -4.016 1 92.38 196 ARG B N 1
ATOM 3172 C CA . ARG B 1 196 ? -17.703 4.145 -4.137 1 92.38 196 ARG B CA 1
ATOM 3173 C C . ARG B 1 196 ? -18.938 5.004 -3.834 1 92.38 196 ARG B C 1
ATOM 3175 O O . ARG B 1 196 ? -20.062 4.605 -4.125 1 92.38 196 ARG B O 1
ATOM 3182 N N . LEU B 1 197 ? -18.703 6.102 -3.227 1 86.25 197 LEU B N 1
ATOM 3183 C CA . LEU B 1 197 ? -19.797 7.008 -2.904 1 86.25 197 LEU B CA 1
ATOM 3184 C C . LEU B 1 197 ? -20.125 7.91 -4.09 1 86.25 197 LEU B C 1
ATOM 3186 O O . LEU B 1 197 ? -21.188 8.547 -4.117 1 86.25 197 LEU B O 1
ATOM 3190 N N . LYS B 1 198 ? -19.344 8.016 -5.055 1 76.56 198 LYS B N 1
ATOM 3191 C CA . LYS B 1 198 ? -19.594 8.812 -6.254 1 76.56 198 LYS B CA 1
ATOM 3192 C C . LYS B 1 198 ? -20.359 8.008 -7.297 1 76.56 198 LYS B C 1
ATOM 3194 O O . LYS B 1 198 ? -20.109 6.816 -7.484 1 76.56 198 LYS B O 1
#

Secondary structure (DSSP, 8-state):
-EEEEEEETT--SSS---TT-TTTTTTSHHHHHHHHHHHHB-SS-B-SSEEEEEEE--SSS--EEEEEETTT--S--SSHHHHHHHHHHHHHSPP-SS-EEEETTEEEE---HHHHHHHHHHTT-EEEEEEEEEEEGGGS---TT--EEEEEE-SS-S-HHHHHHHHHTTPEEEE--SS---HHHHHHHHHHHHHHH-/-EEEEEEETT--SSS---TT-TTTTTTSHHHHHHHHHHHHB-SS-B-SSEEEEEEE--SSS--EEEEEETTT--S--SSHHHHHHHHHHHHHSPP-SS-EEEETTEEEE---HHHHHHHHHHTT-EEEEEEEEEEEGGGS---TT--EEEEEE-SS-S-HHHHHHHHHTTPEEEE--SS---HHHHHHHHHHHHHHH-

Nearest PDB structures (foldseek):
  3ai9-assembly1_X-2  TM=9.630E-01  e=1.713E-32  Methanocaldococcus jannaschii
  3aia-assembly1_B  TM=9.534E-01  e=1.945E-32  Methanocaldococcus jannaschii
  2qmm-assembly1_B  TM=9.567E-01  e=2.922E-26  Archaeoglobus fulgidus DSM 4304
  2qwv-assembly1_B  TM=9.041E-01  e=7.055E-18  Vibrio cholerae O1 biovar El Tor str. N16961
  2qwv-assembly1_A  TM=8.777E-01  e=9.529E-17  Vibrio cholerae O1 biovar El Tor str. N16961

Foldseek 3Di:
DEEEEEEQQAAEQALPDDLVCCVPPRRHLLLVLLLVLLFFDDPPGTDQCYKYKYFHNHDDDDTKIKIAGRVFDPPQDSDSSSSSNQVSQQSNDDAEQDWDDRDTRMTMHRDDPVRVVVVVVVVVAAEEEEDLPFAAPLPDDDDPPHYHYYYWYAPVTPDDVNVVVCVVSPHGYHYQDNDDDGPSVVSNSVVVSVVVVD/DEEEEEEQQAAEQALPDDLVCCVPPRRHLLLVLLLVLLFFDDPPGTDQCYKYKYFHNHDDDDTKIKIAGRVFDPPQDSDSSSSSNQVSQQSNDDAEQDWDDRDTRMTMHRDDPVRVVVVVVVVVAAEEEEDLPFAAPLPDDDDPPHYHYYYWYAPVTPDDVVVVVCVVSPHGYHYQDNDDDRPSVVSNSVVVSVVVVD

InterPro domains:
  IPR007158 tRNA (pseudouridine(54)-N(1))-methyltransferase, TrmY [MF_00587] (1-198)
  IPR007158 tRNA (pseudouridine(54)-N(1))-methyltransferase, TrmY [PF04013] (1-197)
  IPR007158 tRNA (pseudouridine(54)-N(1))-methyltransferase, TrmY [PTHR40703] (1-196)
  IPR007158 tRNA (pseudouridine(54)-N(1))-methyltransferase, TrmY [cd18087] (2-196)
  IPR029026 tRNA (guanine-N1-)-methyltransferase, N-terminal [G3DSA:3.40.1280.10] (1-198)
  IPR029028 Alpha/beta knot methyltransferases [SSF75217] (1-196)

pLDDT: mean 96.96, std 2.84, range [76.56, 98.94]

Organism: Methanococcus maripaludis (strain C7 / ATCC BAA-1331) (NCBI:txid426368)

Sequence (396 aa):
MKEFIIKANKAVTNGEINLKDLPGSSGRLDLLCRCVNSAFFLSHDMRRDTIFYSVNYGDPNPPVTLKFVGSELKRVSPDERSIALFIKKALEKDATELWKESTSGIYSSKREFRDIILEKKNEGKRIFYLHLNGKPLEDFEFKDDEDFLFVLGDHIGIGDEDEEFLEEIGAEKISLSPLELHADHCIILVHNILDRLKMKEFIIKANKAVTNGEINLKDLPGSSGRLDLLCRCVNSAFFLSHDMRRDTIFYSVNYGDPNPPVTLKFVGSELKRVSPDERSIALFIKKALEKDATELWKESTSGIYSSKREFRDIILEKKNEGKRIFYLHLNGKPLEDFEFKDDEDFLFVLGDHIGIGDEDEEFLEEIGAEKISLSPLELHADHCIILVHNILDRLK

Radius of gyration: 20.81 Å; Cα contacts (8 Å, |Δi|>4): 864; chains: 2; bounding box: 44×60×45 Å

Solvent-accessible surface area (backbone atoms only — not comparable to full-atom values): 20386 Å² total; per-residue (Å²): 83,44,31,38,38,31,44,27,70,44,15,45,31,47,38,86,61,49,88,92,33,29,57,62,88,23,30,38,39,39,55,55,24,42,30,54,27,40,61,28,59,38,56,91,48,65,38,49,58,30,36,43,35,39,31,14,48,9,66,84,51,56,47,31,20,37,37,38,34,32,72,48,54,60,93,74,52,71,45,49,67,56,37,46,54,54,51,28,58,38,29,59,47,85,62,37,78,55,78,39,76,60,50,62,32,31,29,26,14,42,49,49,68,66,57,52,52,50,52,42,44,73,73,65,32,49,44,35,32,72,36,77,88,28,48,52,60,84,76,54,89,79,63,91,85,53,36,40,34,38,41,40,32,47,97,86,40,63,48,70,69,52,48,52,50,39,51,71,74,64,37,41,57,23,15,93,43,97,62,67,59,40,53,30,57,47,43,43,54,53,50,50,56,56,57,65,71,104,82,44,32,39,38,30,41,28,70,43,15,45,30,48,39,86,61,49,87,91,33,30,57,61,87,21,28,38,40,39,55,54,24,42,29,54,26,40,60,30,57,36,56,90,49,66,39,48,56,29,36,43,34,40,32,14,47,8,67,85,52,54,46,31,20,39,40,39,34,32,72,46,53,60,93,75,51,71,43,50,67,56,38,46,52,55,50,28,57,39,29,59,48,86,62,38,79,55,79,40,74,61,53,64,32,31,30,25,14,41,50,49,67,66,56,52,52,49,50,42,45,74,73,64,33,48,43,35,35,72,36,77,88,29,50,50,62,85,76,55,88,80,63,93,83,54,36,40,34,39,42,39,31,46,98,87,40,64,48,71,69,53,49,50,50,40,52,71,74,62,38,42,56,23,14,90,42,96,61,68,59,40,52,30,58,49,43,43,52,52,50,50,56,56,58,66,71,104